Protein AF-A0A3D8IAI6-F1 (afdb_monomer)

pLDDT: mean 82.38, std 16.55, range [26.88, 98.69]

Radius of gyration: 32.87 Å; Cα contacts (8 Å, |Δi|>4): 1428; chains: 1; bounding box: 82×79×98 Å

Structure (mmCIF, N/CA/C/O backbone):
data_AF-A0A3D8IAI6-F1
#
_entry.id   AF-A0A3D8IAI6-F1
#
loop_
_atom_site.group_PDB
_atom_site.id
_atom_site.type_symbol
_atom_site.label_atom_id
_atom_site.label_alt_id
_atom_site.label_comp_id
_atom_site.label_asym_id
_atom_site.label_entity_id
_atom_site.label_seq_id
_atom_site.pdbx_PDB_ins_code
_atom_site.Cartn_x
_atom_site.Cartn_y
_atom_site.Cartn_z
_atom_site.occupancy
_atom_site.B_iso_or_equiv
_atom_site.auth_seq_id
_atom_site.auth_comp_id
_atom_site.auth_asym_id
_atom_site.auth_atom_id
_atom_site.pdbx_PDB_model_num
ATOM 1 N N . MET A 1 1 ? 2.760 0.796 38.251 1.00 32.94 1 MET A N 1
ATOM 2 C CA . MET A 1 1 ? 3.052 1.746 39.348 1.00 32.94 1 MET A CA 1
ATOM 3 C C . MET A 1 1 ? 2.809 3.137 38.795 1.00 32.94 1 MET A C 1
ATOM 5 O O . MET A 1 1 ? 3.409 3.457 37.781 1.00 32.94 1 MET A O 1
ATOM 9 N N . ILE A 1 2 ? 1.882 3.905 39.366 1.00 36.97 2 ILE A N 1
ATOM 10 C CA . ILE A 1 2 ? 1.570 5.264 38.897 1.00 36.97 2 ILE A CA 1
ATOM 11 C C . ILE A 1 2 ? 2.600 6.209 39.531 1.00 36.97 2 ILE A C 1
ATOM 13 O O . ILE A 1 2 ? 2.703 6.206 40.761 1.00 36.97 2 ILE A O 1
ATOM 17 N N . PRO A 1 3 ? 3.360 7.011 38.763 1.00 37.50 3 PRO A N 1
ATOM 18 C CA . PRO A 1 3 ? 4.128 8.101 39.337 1.00 37.50 3 PRO A CA 1
ATOM 19 C C . PRO A 1 3 ? 3.134 9.146 39.857 1.00 37.50 3 PRO A C 1
ATOM 21 O O . PRO A 1 3 ? 2.552 9.923 39.100 1.00 37.50 3 PRO A O 1
ATOM 24 N N . ASN A 1 4 ? 2.894 9.128 41.167 1.00 42.72 4 ASN A N 1
ATOM 25 C CA . ASN A 1 4 ? 2.306 10.254 41.880 1.00 42.72 4 ASN A CA 1
ATOM 26 C C . ASN A 1 4 ? 3.195 11.470 41.618 1.00 42.72 4 ASN A C 1
ATOM 28 O O . ASN A 1 4 ? 4.350 11.440 42.037 1.00 42.72 4 ASN A O 1
ATOM 32 N N . ASN A 1 5 ? 2.680 12.499 40.932 1.00 46.56 5 ASN A N 1
ATOM 33 C CA . ASN A 1 5 ? 2.764 13.872 41.457 1.00 46.56 5 ASN A CA 1
ATOM 34 C C . ASN A 1 5 ? 2.155 15.000 40.615 1.00 46.56 5 ASN A C 1
ATOM 36 O O . ASN A 1 5 ? 2.269 16.136 41.061 1.00 46.56 5 ASN A O 1
ATOM 40 N N . HIS A 1 6 ? 1.470 14.779 39.481 1.00 55.22 6 HIS A N 1
ATOM 41 C CA . HIS A 1 6 ? 0.967 15.951 38.736 1.00 55.22 6 HIS A CA 1
ATOM 42 C C . HIS A 1 6 ? -0.452 15.904 38.143 1.00 55.22 6 HIS A C 1
ATOM 44 O O . HIS A 1 6 ? -0.936 16.969 37.794 1.00 55.22 6 HIS A O 1
ATOM 50 N N . ALA A 1 7 ? -1.166 14.773 38.076 1.00 61.16 7 ALA A N 1
ATOM 51 C CA . ALA A 1 7 ? -2.558 14.741 37.590 1.00 61.16 7 ALA A CA 1
ATOM 52 C C . ALA A 1 7 ? -3.570 14.537 38.735 1.00 61.16 7 ALA A C 1
ATOM 54 O O . ALA A 1 7 ? -3.356 13.701 39.616 1.00 61.16 7 ALA A O 1
ATOM 55 N N . ASN A 1 8 ? -4.701 15.254 38.701 1.00 79.75 8 ASN A N 1
ATOM 56 C CA . ASN A 1 8 ? -5.791 15.100 39.673 1.00 79.75 8 ASN A CA 1
ATOM 57 C C . ASN A 1 8 ? -6.627 13.863 39.324 1.00 79.75 8 ASN A C 1
ATOM 59 O O . ASN A 1 8 ? -7.687 13.966 38.700 1.00 79.75 8 ASN A O 1
ATOM 63 N N . ILE A 1 9 ? -6.129 12.686 39.696 1.00 86.00 9 ILE A N 1
ATOM 64 C CA . ILE A 1 9 ? -6.758 11.399 39.396 1.00 86.00 9 ILE A CA 1
ATOM 65 C C . ILE A 1 9 ? -7.456 10.864 40.650 1.00 86.00 9 ILE A C 1
ATOM 67 O O . ILE A 1 9 ? -6.820 10.592 41.665 1.00 86.00 9 ILE A O 1
ATOM 71 N N . LYS A 1 10 ? -8.773 10.665 40.568 1.00 89.69 10 LYS A N 1
ATOM 72 C CA . LYS A 1 10 ? -9.588 9.976 41.576 1.00 89.69 10 LYS A CA 1
ATOM 73 C C . LYS A 1 10 ? -10.154 8.706 40.956 1.00 89.69 10 LYS A C 1
ATOM 75 O O . LYS A 1 10 ? -10.870 8.789 39.964 1.00 89.69 10 LYS A O 1
ATOM 80 N N . THR A 1 11 ? -9.866 7.542 41.529 1.00 89.00 11 THR A N 1
ATOM 81 C CA . THR A 1 11 ? -10.403 6.264 41.036 1.00 89.00 11 THR A CA 1
ATOM 82 C C . THR A 1 11 ? -11.085 5.487 42.157 1.00 89.00 11 THR A C 1
ATOM 84 O O . THR A 1 11 ? -10.647 5.518 43.304 1.00 89.00 11 THR A O 1
ATOM 87 N N . SER A 1 12 ? -12.177 4.807 41.818 1.00 89.31 12 SER A N 1
ATOM 88 C CA . SER A 1 12 ? -12.882 3.840 42.660 1.00 89.31 12 SER A CA 1
ATOM 89 C C . SER A 1 12 ? -13.303 2.654 41.789 1.00 89.31 12 SER A C 1
ATOM 91 O O . SER A 1 12 ? -13.721 2.865 40.653 1.00 89.31 12 SER A O 1
ATOM 93 N N . GLY A 1 13 ? -13.165 1.429 42.305 1.00 83.25 13 GLY A N 1
ATOM 94 C CA . GLY A 1 13 ? -13.335 0.180 41.543 1.00 83.25 13 GLY A CA 1
ATOM 95 C C . GLY A 1 13 ? -12.008 -0.443 41.080 1.00 83.25 13 GLY A C 1
ATOM 96 O O . GLY A 1 13 ? -10.953 0.197 41.125 1.00 83.25 13 GLY A O 1
ATOM 97 N N . LYS A 1 14 ? -12.038 -1.728 40.705 1.00 86.75 14 LYS A N 1
ATOM 98 C CA . LYS A 1 14 ? -10.846 -2.540 40.396 1.00 86.75 14 LYS A CA 1
ATOM 99 C C . LYS A 1 14 ? -10.435 -2.469 38.918 1.00 86.75 14 LYS A C 1
ATOM 101 O O . LYS A 1 14 ? -11.247 -2.169 38.049 1.00 86.75 14 LYS A O 1
ATOM 106 N N . ASN A 1 15 ? -9.168 -2.798 38.641 1.00 89.62 15 ASN A N 1
ATOM 107 C CA . ASN A 1 15 ? -8.612 -3.009 37.292 1.00 89.62 15 ASN A CA 1
ATOM 108 C C . ASN A 1 15 ? -8.749 -1.827 36.316 1.00 89.62 15 ASN A C 1
ATOM 110 O O . ASN A 1 15 ? -8.772 -2.021 35.103 1.00 89.62 15 ASN A O 1
ATOM 114 N N . ASN A 1 16 ? -8.839 -0.598 36.821 1.00 88.75 16 ASN A N 1
ATOM 115 C CA . ASN A 1 16 ? -8.789 0.579 35.964 1.00 88.75 16 ASN A CA 1
ATOM 116 C C . ASN A 1 16 ? -7.344 0.821 35.499 1.00 88.75 16 ASN A C 1
ATOM 118 O O . ASN A 1 16 ? -6.429 0.885 36.323 1.00 88.75 16 ASN A O 1
ATOM 122 N N . VAL A 1 17 ? -7.147 0.968 34.191 1.00 87.88 17 VAL A N 1
ATOM 123 C CA . VAL A 1 17 ? -5.852 1.223 33.550 1.00 87.88 17 VAL A CA 1
ATOM 124 C C . VAL A 1 17 ? -5.813 2.670 33.080 1.00 87.88 17 VAL A C 1
ATOM 126 O O . VAL A 1 17 ? -6.714 3.127 32.378 1.00 87.88 17 VAL A O 1
ATOM 129 N N . ILE A 1 18 ? -4.772 3.400 33.474 1.00 88.38 18 ILE A N 1
ATOM 130 C CA . ILE A 1 18 ? -4.558 4.789 33.070 1.00 88.38 18 ILE A CA 1
ATOM 131 C C . ILE A 1 18 ? -3.118 4.926 32.585 1.00 88.38 18 ILE A C 1
ATOM 133 O O . ILE A 1 18 ? -2.180 4.755 33.363 1.00 88.38 18 ILE A O 1
ATOM 137 N N . GLU A 1 19 ? -2.964 5.248 31.307 1.00 85.00 19 GLU A N 1
ATOM 138 C CA . GLU A 1 19 ? -1.687 5.394 30.618 1.00 85.00 19 GLU A CA 1
ATOM 139 C C . GLU A 1 19 ? -1.613 6.783 29.974 1.00 85.00 19 GLU A C 1
ATOM 141 O O . GLU A 1 19 ? -2.428 7.147 29.121 1.00 85.00 19 GLU A O 1
ATOM 146 N N . PHE A 1 20 ? -0.619 7.561 30.397 1.00 81.88 20 PHE A N 1
ATOM 147 C CA . PHE A 1 20 ? -0.264 8.854 29.817 1.00 81.88 20 PHE A CA 1
ATOM 148 C C . PHE A 1 20 ? 1.135 8.744 29.204 1.00 81.88 20 PHE A C 1
ATOM 150 O O . PHE A 1 20 ? 2.005 8.108 29.791 1.00 81.88 20 PHE A O 1
ATOM 157 N N . CYS A 1 21 ? 1.369 9.373 28.051 1.00 74.62 21 CYS A N 1
ATOM 158 C CA . CYS A 1 21 ? 2.712 9.492 27.472 1.00 74.62 21 CYS A CA 1
ATOM 159 C C . CYS A 1 21 ? 3.685 10.225 28.426 1.00 74.62 21 CYS A C 1
ATOM 161 O O . CYS A 1 21 ? 3.323 11.237 29.015 1.00 74.62 21 CYS A O 1
ATOM 163 N N . ASP A 1 22 ? 4.942 9.789 28.537 1.00 56.88 22 ASP A N 1
ATOM 164 C CA . ASP A 1 22 ? 5.906 10.312 29.530 1.00 56.88 22 ASP A CA 1
ATOM 165 C C . ASP A 1 22 ? 6.282 11.808 29.368 1.00 56.88 22 ASP A C 1
ATOM 167 O O . ASP A 1 22 ? 6.876 12.405 30.263 1.00 56.88 22 ASP A O 1
ATOM 171 N N . ASN A 1 23 ? 5.924 12.448 28.247 1.00 58.88 23 ASN A N 1
ATOM 172 C CA . ASN A 1 23 ? 6.381 13.794 27.865 1.00 58.88 23 ASN A CA 1
ATOM 173 C C . ASN A 1 23 ? 5.387 14.948 28.138 1.00 58.88 23 ASN A C 1
ATOM 175 O O . ASN A 1 23 ? 5.534 16.038 27.574 1.00 58.88 23 ASN A O 1
ATOM 179 N N . PHE A 1 24 ? 4.380 14.767 28.996 1.00 62.69 24 PHE A N 1
ATOM 180 C CA . PHE A 1 24 ? 3.430 15.842 29.315 1.00 62.69 24 PHE A CA 1
ATOM 181 C C . PHE A 1 24 ? 4.082 17.011 30.062 1.00 62.69 24 PHE A C 1
ATOM 183 O O . PHE A 1 24 ? 4.615 16.864 31.159 1.00 62.69 24 PHE A O 1
ATOM 190 N N . ARG A 1 25 ? 3.940 18.223 29.512 1.00 59.09 25 ARG A N 1
ATOM 191 C CA . ARG A 1 25 ? 4.407 19.466 30.155 1.00 59.09 25 ARG A CA 1
ATOM 192 C C . ARG A 1 25 ? 3.374 20.154 31.065 1.00 59.09 25 ARG A C 1
ATOM 194 O O . ARG A 1 25 ? 3.701 21.191 31.626 1.00 59.09 25 ARG A O 1
ATOM 201 N N . PHE A 1 26 ? 2.163 19.606 31.231 1.00 65.56 26 PHE A N 1
ATOM 202 C CA . PHE A 1 26 ? 1.058 20.240 31.984 1.00 65.56 26 PHE A CA 1
ATOM 203 C C . PHE A 1 26 ? 0.072 19.220 32.587 1.00 65.56 26 PHE A C 1
ATOM 205 O O . PHE A 1 26 ? -1.130 19.250 32.316 1.00 65.56 26 PHE A O 1
ATOM 212 N N . PHE A 1 27 ? 0.584 18.256 33.350 1.00 68.62 27 PHE A N 1
ATOM 213 C CA . PHE A 1 27 ? -0.233 17.202 33.967 1.00 68.62 27 PHE A CA 1
ATOM 214 C C . PHE A 1 27 ? -1.317 17.736 34.929 1.00 68.62 27 PHE A C 1
ATOM 216 O O . PHE A 1 27 ? -2.372 17.118 35.057 1.00 68.62 27 PHE A O 1
ATOM 223 N N . ASP A 1 28 ? -1.102 18.904 35.536 1.00 76.06 28 ASP A N 1
ATOM 224 C CA . ASP A 1 28 ? -2.021 19.601 36.451 1.00 76.06 28 ASP A CA 1
ATOM 225 C C . ASP A 1 28 ? -3.360 19.981 35.799 1.00 76.06 28 ASP A C 1
ATOM 227 O O . ASP A 1 28 ? -4.371 20.180 36.475 1.00 76.06 28 ASP A O 1
ATOM 231 N N . LYS A 1 29 ? -3.393 20.021 34.465 1.00 84.75 29 LYS A N 1
ATOM 232 C CA . LYS A 1 29 ? -4.581 20.343 33.665 1.00 84.75 29 LYS A CA 1
ATOM 233 C C . LYS A 1 29 ? -5.430 19.127 33.310 1.00 84.75 29 LYS A C 1
ATOM 235 O O . LYS A 1 29 ? -6.466 19.274 32.653 1.00 84.75 29 LYS A O 1
ATOM 240 N N . ILE A 1 30 ? -5.006 17.933 33.721 1.00 89.56 30 ILE A N 1
ATOM 241 C CA . ILE A 1 30 ? -5.742 16.688 33.520 1.00 89.56 30 ILE A CA 1
ATOM 242 C C . ILE A 1 30 ? -6.460 16.338 34.824 1.00 89.56 30 ILE A C 1
ATOM 244 O O . ILE A 1 30 ? -5.842 16.031 35.843 1.00 89.56 30 ILE A O 1
ATOM 248 N N . ASN A 1 31 ? -7.790 16.367 34.778 1.00 91.94 31 ASN A N 1
ATOM 249 C CA . ASN A 1 31 ? -8.651 15.974 35.888 1.00 91.94 31 ASN A CA 1
ATOM 250 C C . ASN A 1 31 ? -9.389 14.698 35.502 1.00 91.94 31 ASN A C 1
ATOM 252 O O . ASN A 1 31 ? -10.199 14.708 34.576 1.00 91.94 31 ASN A O 1
ATOM 256 N N . CYS A 1 32 ? -9.117 13.607 36.209 1.00 93.06 32 CYS A N 1
ATOM 257 C CA . CYS A 1 32 ? -9.700 12.304 35.932 1.00 93.06 32 CYS A CA 1
ATOM 258 C C . CYS A 1 32 ? -10.467 11.801 37.157 1.00 93.06 32 CYS A C 1
ATOM 260 O O . CYS A 1 32 ? -9.931 11.763 38.262 1.00 93.06 32 CYS A O 1
ATOM 262 N N . SER A 1 33 ? -11.722 11.408 36.971 1.00 93.88 33 SER A N 1
ATOM 263 C CA . SER A 1 33 ? -12.554 10.793 37.999 1.00 93.88 33 SER A CA 1
ATOM 264 C C . SER A 1 33 ? -13.192 9.530 37.438 1.00 93.88 33 SER A C 1
ATOM 266 O O . SER A 1 33 ? -13.943 9.606 36.473 1.00 93.88 33 SER A O 1
ATOM 268 N N . ILE A 1 34 ? -12.897 8.383 38.046 1.00 93.88 34 ILE A N 1
ATOM 269 C CA . ILE A 1 34 ? -13.413 7.072 37.644 1.00 93.88 34 ILE A CA 1
ATOM 270 C C . ILE A 1 34 ? -14.182 6.452 38.810 1.00 93.88 34 ILE A C 1
ATOM 272 O O . ILE A 1 34 ? -13.659 6.332 39.922 1.00 93.88 34 ILE A O 1
ATOM 276 N N . SER A 1 35 ? -15.409 6.026 38.537 1.00 93.56 35 SER A N 1
ATOM 277 C CA . SER A 1 35 ? -16.217 5.171 39.395 1.00 93.56 35 SER A CA 1
ATOM 2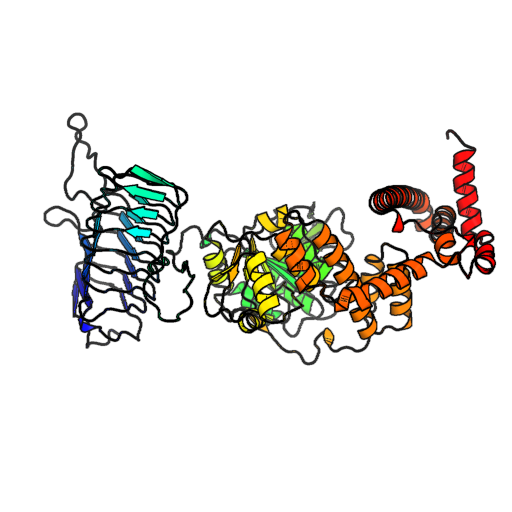78 C C . SER A 1 35 ? -16.697 3.965 38.598 1.00 93.56 35 SER A C 1
ATOM 280 O O . SER A 1 35 ? -17.497 4.113 37.680 1.00 93.56 35 SER A O 1
ATOM 282 N N . GLY A 1 36 ? -16.151 2.789 38.908 1.00 91.00 36 GLY A N 1
ATOM 283 C CA . GLY A 1 36 ? -16.430 1.531 38.212 1.00 91.00 36 GLY A CA 1
ATOM 284 C C . GLY A 1 36 ? -15.160 0.734 37.915 1.00 91.00 36 GLY A C 1
ATOM 285 O O . GLY A 1 36 ? -14.065 1.099 38.345 1.00 91.00 36 GLY A O 1
ATOM 286 N N . GLU A 1 37 ? -15.298 -0.379 37.206 1.00 93.12 37 GLU A N 1
ATOM 287 C CA . GLU A 1 37 ? -14.240 -1.380 37.036 1.00 93.12 37 GLU A CA 1
ATOM 288 C C . GLU A 1 37 ? -13.827 -1.583 35.573 1.00 93.12 37 GLU A C 1
ATOM 290 O O . GLU A 1 37 ? -14.614 -1.378 34.648 1.00 93.12 37 GLU A O 1
ATOM 295 N N . ASN A 1 38 ? -12.587 -2.041 35.372 1.00 91.62 38 ASN A N 1
ATOM 296 C CA . ASN A 1 38 ? -12.013 -2.399 34.066 1.00 91.62 38 ASN A CA 1
ATOM 297 C C . ASN A 1 38 ? -12.042 -1.265 33.020 1.00 91.62 38 ASN A C 1
ATOM 299 O O . ASN A 1 38 ? -12.107 -1.521 31.816 1.00 91.62 38 ASN A O 1
ATOM 303 N N . ASN A 1 39 ? -12.018 -0.002 33.447 1.00 93.88 39 ASN A N 1
ATOM 304 C CA . ASN A 1 39 ? -11.962 1.123 32.519 1.00 93.88 39 ASN A CA 1
ATOM 305 C C . ASN A 1 39 ? -10.527 1.348 32.037 1.00 93.88 39 ASN A C 1
ATOM 307 O O . ASN A 1 39 ? -9.580 1.214 32.807 1.00 93.88 39 ASN A O 1
ATOM 311 N N . THR A 1 40 ? -10.367 1.731 30.774 1.00 93.00 40 THR A N 1
ATOM 312 C CA . THR A 1 40 ? -9.062 2.006 30.163 1.00 93.00 40 THR A CA 1
ATOM 313 C C . THR A 1 40 ? -9.007 3.443 29.670 1.00 93.00 40 THR A C 1
ATOM 315 O O . THR A 1 40 ? -9.845 3.868 28.876 1.00 93.00 40 THR A O 1
ATOM 318 N N . ILE A 1 41 ? -8.001 4.191 30.113 1.00 94.56 41 ILE A N 1
ATOM 319 C CA . ILE A 1 41 ? -7.696 5.539 29.641 1.00 94.56 41 ILE A CA 1
ATOM 320 C C . ILE A 1 41 ? -6.295 5.524 29.044 1.00 94.56 41 ILE A C 1
ATOM 322 O O . ILE A 1 41 ? -5.326 5.270 29.752 1.00 94.56 41 ILE A O 1
ATOM 326 N N . GLN A 1 42 ? -6.201 5.838 27.757 1.00 89.69 42 GLN A N 1
ATOM 327 C CA . GLN A 1 42 ? -4.944 6.007 27.038 1.00 89.69 42 GLN A CA 1
ATOM 328 C C . GLN A 1 42 ? -4.900 7.399 26.421 1.00 89.69 42 GLN A C 1
ATOM 330 O O . GLN A 1 42 ? -5.760 7.756 25.612 1.00 89.69 42 GLN A O 1
ATOM 335 N N . VAL A 1 43 ? -3.899 8.189 26.797 1.00 88.88 43 VAL A N 1
ATOM 336 C CA . VAL A 1 43 ? -3.690 9.531 26.251 1.00 88.88 43 VAL A CA 1
ATOM 337 C C . VAL A 1 43 ? -2.252 9.646 25.751 1.00 88.88 43 VAL A C 1
ATOM 339 O O . VAL A 1 43 ? -1.297 9.555 26.527 1.00 88.88 43 VAL A O 1
ATOM 342 N N . GLY A 1 44 ? -2.119 9.848 24.442 1.00 83.31 44 GLY A N 1
ATOM 343 C CA . GLY A 1 44 ? -0.857 10.100 23.759 1.00 83.31 44 GLY A CA 1
ATOM 344 C C . GLY A 1 44 ? -0.250 11.462 24.104 1.00 83.31 44 GLY A C 1
ATOM 345 O O . GLY A 1 44 ? -0.626 12.125 25.072 1.00 83.31 44 GLY A O 1
ATOM 346 N N . ASN A 1 45 ? 0.708 11.905 23.299 1.00 83.81 45 ASN A N 1
ATOM 347 C CA . ASN A 1 45 ? 1.367 13.196 23.444 1.00 83.81 45 ASN A CA 1
ATOM 348 C C . ASN A 1 45 ? 0.440 14.345 23.011 1.00 83.81 45 ASN A C 1
ATOM 350 O O . ASN A 1 45 ? 0.463 14.762 21.850 1.00 83.81 45 ASN A O 1
ATOM 354 N N . VAL A 1 46 ? -0.384 14.850 23.933 1.00 85.19 46 VAL A N 1
ATOM 355 C CA . VAL A 1 46 ? -1.311 15.964 23.671 1.00 85.19 46 VAL A CA 1
ATOM 356 C C . VAL A 1 46 ? -0.777 17.292 24.204 1.00 85.19 46 VAL A C 1
ATOM 358 O O . VAL A 1 46 ? -0.140 17.362 25.257 1.00 85.19 46 VAL A O 1
ATOM 361 N N . ASN A 1 47 ? -1.066 18.377 23.489 1.00 86.25 47 ASN A N 1
ATOM 362 C CA . ASN A 1 47 ? -0.659 19.724 23.871 1.00 86.25 47 ASN A CA 1
ATOM 363 C C . ASN A 1 47 ? -1.830 20.478 24.517 1.00 86.25 47 ASN A C 1
ATOM 365 O O . ASN A 1 47 ? -2.814 20.794 23.849 1.00 86.25 47 ASN A O 1
ATOM 369 N N . ILE A 1 48 ? -1.717 20.785 25.812 1.00 88.06 48 ILE A N 1
ATOM 370 C CA . ILE A 1 48 ? -2.728 21.542 26.562 1.00 88.06 48 ILE A CA 1
ATOM 371 C C . ILE A 1 48 ? -2.201 22.951 26.850 1.00 88.06 48 ILE A C 1
ATOM 373 O O . ILE A 1 48 ? -1.322 23.154 27.694 1.00 88.06 48 ILE A O 1
ATOM 377 N N . ASN A 1 49 ? -2.780 23.946 26.178 1.00 83.06 49 ASN A N 1
ATOM 378 C CA . ASN A 1 49 ? -2.388 25.348 26.332 1.00 83.06 49 ASN A CA 1
ATOM 379 C C . ASN A 1 49 ? -2.748 25.908 27.721 1.00 83.06 49 ASN A C 1
ATOM 381 O O . ASN A 1 49 ? -3.412 25.264 28.530 1.00 83.06 49 ASN A O 1
ATOM 385 N N . GLN A 1 50 ? -2.295 27.125 28.047 1.00 80.19 50 GLN A N 1
ATOM 386 C CA . GLN A 1 50 ? -2.478 27.740 29.378 1.00 80.19 50 GLN A CA 1
ATOM 387 C C . GLN A 1 50 ? -3.939 27.815 29.853 1.00 80.19 50 GLN A C 1
ATOM 389 O O . GLN A 1 50 ? -4.192 27.672 31.042 1.00 80.19 50 GLN A O 1
ATOM 394 N N . ARG A 1 51 ? -4.890 28.004 28.932 1.00 83.88 51 ARG A N 1
ATOM 395 C CA . ARG A 1 51 ? -6.334 28.071 29.223 1.00 83.88 51 ARG A CA 1
ATOM 396 C C . ARG A 1 51 ? -7.050 26.720 29.074 1.00 83.88 51 ARG A C 1
ATOM 398 O O . ARG A 1 51 ? -8.260 26.650 29.280 1.00 83.88 51 ARG A O 1
ATOM 405 N N . GLY A 1 52 ? -6.328 25.683 28.655 1.00 86.94 52 GLY A N 1
ATOM 406 C CA . GLY A 1 52 ? -6.885 24.376 28.336 1.00 86.94 52 GLY A CA 1
ATOM 407 C C . GLY A 1 52 ? -7.017 23.493 29.567 1.00 86.94 52 GLY A C 1
ATOM 408 O O . GLY A 1 52 ? -6.203 23.588 30.477 1.00 86.94 52 GLY A O 1
ATOM 409 N N . ASN A 1 53 ? -8.016 22.615 29.583 1.00 92.69 53 ASN A N 1
ATOM 410 C CA . ASN A 1 53 ? -8.139 21.558 30.587 1.00 92.69 53 ASN A CA 1
ATOM 411 C C . ASN A 1 53 ? -8.742 20.310 29.948 1.00 92.69 53 ASN A C 1
ATOM 413 O O . ASN A 1 53 ? -9.706 20.410 29.186 1.00 92.69 53 ASN A O 1
ATOM 417 N N . LEU A 1 54 ? -8.224 19.141 30.317 1.00 95.00 54 LEU A N 1
ATOM 418 C CA . LEU A 1 54 ? -8.812 17.852 29.973 1.00 95.00 54 LEU A CA 1
ATOM 419 C C . LEU A 1 54 ? -9.537 17.303 31.202 1.00 95.00 54 LEU A C 1
ATOM 421 O O . LEU A 1 54 ? -8.923 17.068 32.242 1.00 95.00 54 LEU A O 1
ATOM 425 N N . LYS A 1 55 ? -10.851 17.110 31.092 1.00 96.44 55 LYS A N 1
ATOM 426 C CA . LYS A 1 55 ? -11.683 16.528 32.149 1.00 96.44 55 LYS A CA 1
ATOM 427 C C . LYS A 1 55 ? -12.211 15.185 31.679 1.00 96.44 55 LYS A C 1
ATOM 429 O O . LYS A 1 55 ? -12.890 15.123 30.662 1.00 96.44 55 LYS A O 1
ATOM 434 N N . ILE A 1 56 ? -11.914 14.128 32.419 1.00 96.81 56 ILE A N 1
ATOM 435 C CA . ILE A 1 56 ? -12.395 12.777 32.148 1.00 96.81 56 ILE A CA 1
ATOM 436 C C . ILE A 1 56 ? -13.211 12.331 33.353 1.00 96.81 56 ILE A C 1
ATOM 438 O O . ILE A 1 56 ? -12.688 12.245 34.462 1.00 96.81 56 ILE A O 1
ATOM 442 N N . HIS A 1 57 ? -14.493 12.065 33.144 1.00 95.94 57 HIS A N 1
ATOM 443 C CA . HIS A 1 57 ? -15.381 11.532 34.164 1.00 95.94 57 HIS A CA 1
ATOM 444 C C . HIS A 1 57 ? -16.000 10.231 33.670 1.00 95.94 57 HIS A C 1
ATOM 446 O O . HIS A 1 57 ? -16.690 10.224 32.653 1.00 95.94 57 HIS A O 1
ATOM 452 N N . ILE A 1 58 ? -15.744 9.137 34.379 1.00 95.19 58 ILE A N 1
ATOM 453 C CA . ILE A 1 58 ? -16.267 7.815 34.061 1.00 95.19 58 ILE A CA 1
ATOM 454 C C . ILE A 1 58 ? -17.125 7.330 35.224 1.00 95.19 58 ILE A C 1
ATOM 456 O O . ILE A 1 58 ? -16.621 7.209 36.338 1.00 95.19 58 ILE A O 1
ATOM 460 N N . ASN A 1 59 ? -18.396 7.033 34.954 1.00 93.88 59 ASN A N 1
ATOM 461 C CA . ASN A 1 59 ? -19.298 6.329 35.859 1.00 93.88 59 ASN A CA 1
ATOM 462 C C . ASN A 1 59 ? -19.839 5.062 35.172 1.00 93.88 59 ASN A C 1
ATOM 464 O O . ASN A 1 59 ? -20.799 5.122 34.400 1.00 93.88 59 ASN A O 1
ATOM 468 N N . GLY A 1 60 ? -19.197 3.927 35.443 1.00 92.94 60 GLY A N 1
ATOM 469 C CA . GLY A 1 60 ? -19.529 2.604 34.922 1.00 92.94 60 GLY A CA 1
ATOM 470 C C . GLY A 1 60 ? -18.300 1.772 34.555 1.00 92.94 60 GLY A C 1
ATOM 471 O O . GLY A 1 60 ? -17.172 2.104 34.926 1.00 92.94 60 GLY A O 1
ATOM 472 N N . ASN A 1 61 ? -18.524 0.661 33.857 1.00 93.25 61 ASN A N 1
ATOM 473 C CA . ASN A 1 61 ? -17.547 -0.415 33.692 1.00 93.25 61 ASN A CA 1
ATOM 474 C C . ASN A 1 61 ? -17.133 -0.630 32.233 1.00 93.25 61 ASN A C 1
ATOM 476 O O . ASN A 1 61 ? -17.911 -0.389 31.310 1.00 93.25 61 ASN A O 1
ATOM 480 N N . ASN A 1 62 ? -15.932 -1.176 32.032 1.00 93.62 62 ASN A N 1
ATOM 481 C CA . ASN A 1 62 ? -15.396 -1.564 30.720 1.00 93.62 62 ASN A CA 1
ATOM 482 C C . ASN A 1 62 ? -15.354 -0.412 29.694 1.00 93.62 62 ASN A C 1
ATOM 484 O O . ASN A 1 62 ? -15.437 -0.647 28.487 1.00 93.62 62 ASN A O 1
ATOM 488 N N . ASN A 1 63 ? -15.264 0.841 30.149 1.00 96.38 63 ASN A N 1
ATOM 489 C CA . ASN A 1 63 ? -15.243 1.988 29.249 1.00 96.38 63 ASN A CA 1
ATOM 490 C C . ASN A 1 63 ? -13.836 2.280 28.738 1.00 96.38 63 ASN A C 1
ATOM 492 O O . ASN A 1 63 ? -12.843 2.062 29.434 1.00 96.38 63 ASN A O 1
ATOM 496 N N . ILE A 1 64 ? -13.757 2.836 27.530 1.00 95.56 64 ILE A N 1
ATOM 497 C CA . ILE A 1 64 ? -12.490 3.153 26.872 1.00 95.56 64 ILE A CA 1
ATOM 498 C C . ILE A 1 64 ? -12.430 4.637 26.514 1.00 95.56 64 ILE A C 1
ATOM 500 O O . ILE A 1 64 ? -13.225 5.132 25.714 1.00 95.56 64 ILE A O 1
ATOM 504 N N . VAL A 1 65 ? -11.421 5.329 27.037 1.00 97.81 65 VAL A N 1
ATOM 505 C CA . VAL A 1 65 ? -10.975 6.633 26.543 1.00 97.81 65 VAL A CA 1
ATOM 506 C C . VAL A 1 65 ? -9.674 6.443 25.786 1.00 97.81 65 VAL A C 1
ATOM 508 O O . VAL A 1 65 ? -8.703 5.940 26.347 1.00 97.81 65 VAL A O 1
ATOM 511 N N . LYS A 1 66 ? -9.640 6.883 24.527 1.00 95.75 66 LYS A N 1
ATOM 512 C CA . LYS A 1 66 ? -8.405 6.922 23.741 1.00 95.75 66 LYS A CA 1
ATOM 513 C C . LYS A 1 66 ? -8.228 8.279 23.071 1.00 95.75 66 LYS A C 1
ATOM 515 O O . LYS A 1 66 ? -9.080 8.686 22.287 1.00 95.75 66 LYS A O 1
ATOM 520 N N . ILE A 1 67 ? -7.124 8.956 23.357 1.00 95.19 67 ILE A N 1
ATOM 521 C CA . ILE A 1 67 ? -6.735 10.209 22.706 1.00 95.19 67 ILE A CA 1
ATOM 522 C C . ILE A 1 67 ? -5.359 9.986 22.083 1.00 95.19 67 ILE A C 1
ATOM 524 O O . ILE A 1 67 ? -4.400 9.726 22.805 1.00 95.19 67 ILE A O 1
ATOM 528 N N . ASP A 1 68 ? -5.273 10.041 20.758 1.00 86.62 68 ASP A N 1
ATOM 529 C CA . ASP A 1 68 ? -4.016 9.828 20.033 1.00 86.62 68 ASP A CA 1
ATOM 530 C C . ASP A 1 68 ? -3.081 11.061 20.129 1.00 86.62 68 ASP A C 1
ATOM 532 O O . ASP A 1 68 ? -3.454 12.124 20.634 1.00 86.62 68 ASP A O 1
ATOM 536 N N . ASP A 1 69 ? -1.845 10.918 19.643 1.00 83.31 69 ASP A N 1
ATOM 537 C CA . ASP A 1 69 ? -0.805 11.957 19.690 1.00 83.31 69 ASP A CA 1
ATOM 538 C C . ASP A 1 69 ? -1.199 13.255 18.958 1.00 83.31 69 ASP A C 1
ATOM 540 O O . ASP A 1 69 ? -2.072 13.282 18.103 1.00 83.31 69 ASP A O 1
ATOM 544 N N . GLY A 1 70 ? -0.558 14.382 19.255 1.00 78.88 70 GLY A N 1
ATOM 545 C CA . GLY A 1 70 ? -0.725 15.618 18.478 1.00 78.88 70 GLY A CA 1
ATOM 546 C C . GLY A 1 70 ? -2.090 16.307 18.611 1.00 78.88 70 GLY A C 1
ATOM 547 O O . GLY A 1 70 ? -2.319 17.315 17.947 1.00 78.88 70 GLY A O 1
ATOM 548 N N . VAL A 1 71 ? -2.996 15.815 19.463 1.00 88.75 71 VAL A N 1
ATOM 549 C CA . VAL A 1 71 ? -4.230 16.535 19.816 1.00 88.75 71 VAL A CA 1
ATOM 550 C C . VAL A 1 71 ? -3.878 17.815 20.576 1.00 88.75 71 VAL A C 1
ATOM 552 O O . VAL A 1 71 ? -3.050 17.803 21.490 1.00 88.75 71 VAL A O 1
ATOM 555 N N . ILE A 1 72 ? -4.517 18.927 20.209 1.00 87.94 72 ILE A N 1
ATOM 556 C CA . ILE A 1 72 ? -4.305 20.237 20.836 1.00 87.94 72 ILE A CA 1
ATOM 557 C C . ILE A 1 72 ? -5.579 20.685 21.545 1.00 87.94 72 ILE A C 1
ATOM 559 O O . ILE A 1 72 ? -6.651 20.742 20.945 1.00 87.94 72 ILE A O 1
ATOM 563 N N . ILE A 1 73 ? -5.453 21.038 22.823 1.00 93.62 73 ILE A N 1
ATOM 564 C CA . ILE A 1 73 ? -6.554 21.459 23.689 1.00 93.62 73 ILE A CA 1
ATOM 565 C C . ILE A 1 73 ? -6.289 22.895 24.150 1.00 93.62 73 ILE A C 1
ATOM 567 O O . ILE A 1 73 ? -5.447 23.148 25.017 1.00 93.62 73 ILE A O 1
ATOM 571 N N . ASN A 1 74 ? -7.024 23.850 23.577 1.00 89.12 74 ASN A N 1
ATOM 572 C CA . ASN A 1 74 ? -6.892 25.264 23.931 1.00 89.12 74 ASN A CA 1
ATOM 573 C C . ASN A 1 74 ? -7.776 25.666 25.111 1.00 89.12 74 ASN A C 1
ATOM 575 O O . ASN A 1 74 ? -7.385 26.554 25.874 1.00 89.12 74 ASN A O 1
ATOM 579 N N . HIS A 1 75 ? -8.945 25.034 25.258 1.00 91.75 75 HIS A N 1
ATOM 580 C CA . HIS A 1 75 ? -9.965 25.309 26.281 1.00 91.75 75 HIS A CA 1
ATOM 581 C C . HIS A 1 75 ? -10.413 24.004 26.968 1.00 91.75 75 HIS A C 1
ATOM 583 O O . HIS A 1 75 ? -9.623 23.074 27.109 1.00 91.75 75 HIS A O 1
ATOM 589 N N . ASN A 1 76 ? -11.647 23.927 27.466 1.00 94.06 76 ASN A N 1
ATOM 590 C CA . ASN A 1 76 ? -12.129 22.754 28.187 1.00 94.06 76 ASN A CA 1
ATOM 591 C C . ASN A 1 76 ? -12.554 21.645 27.217 1.00 94.06 76 ASN A C 1
ATOM 593 O O . ASN A 1 76 ? -13.526 21.810 26.482 1.00 94.06 76 ASN A O 1
ATOM 597 N N . LEU A 1 77 ? -11.881 20.498 27.278 1.00 97.56 77 LEU A N 1
ATOM 598 C CA . LEU A 1 77 ? -12.348 19.252 26.677 1.00 97.56 77 LEU A CA 1
ATOM 599 C C . LEU A 1 77 ? -12.878 18.341 27.788 1.00 97.56 77 LEU A C 1
ATOM 601 O O . LEU A 1 77 ? -12.114 17.892 28.642 1.00 97.56 77 LEU A O 1
ATOM 605 N N . SER A 1 78 ? -14.189 18.095 27.793 1.00 98.06 78 SER A N 1
ATOM 606 C CA . SER A 1 78 ? -14.856 17.235 28.774 1.00 98.06 78 SER A CA 1
ATOM 607 C C . SER A 1 78 ? -15.290 15.925 28.134 1.00 98.06 78 SER A C 1
ATOM 609 O O . SER A 1 78 ? -16.062 15.930 27.179 1.00 98.06 78 SER A O 1
ATOM 611 N N . LEU A 1 79 ? -14.820 14.813 28.686 1.00 98.06 79 LEU A N 1
ATOM 612 C CA . LEU A 1 79 ? -15.185 13.449 28.324 1.00 98.06 79 LEU A CA 1
ATOM 613 C C . LEU A 1 79 ? -15.992 12.871 29.480 1.00 98.06 79 LEU A C 1
ATOM 615 O O . LEU A 1 79 ? -15.489 12.789 30.601 1.00 98.06 79 LEU A O 1
ATOM 619 N N . SER A 1 80 ? -17.249 12.518 29.244 1.00 95.62 80 SER A N 1
ATOM 620 C CA . SER A 1 80 ? -18.152 12.078 30.305 1.00 95.62 80 SER A CA 1
ATOM 621 C C . SER A 1 80 ? -18.854 10.787 29.914 1.00 95.62 80 SER A C 1
ATOM 623 O O . SER A 1 80 ? -19.484 10.727 28.862 1.00 95.62 80 SER A O 1
ATOM 625 N N . PHE A 1 81 ? -18.749 9.781 30.780 1.00 94.38 81 PHE A N 1
ATOM 626 C CA . PHE A 1 81 ? -19.462 8.514 30.680 1.00 94.38 81 PHE A CA 1
ATOM 627 C C . PHE A 1 81 ? -20.486 8.453 31.802 1.00 94.38 81 PHE A C 1
ATOM 629 O O . PHE A 1 81 ? -20.113 8.313 32.967 1.00 94.38 81 PHE A O 1
ATOM 636 N N . PHE A 1 82 ? -21.760 8.607 31.464 1.00 83.50 82 PHE A N 1
ATOM 637 C CA . PHE A 1 82 ? -22.858 8.488 32.418 1.00 83.50 82 PHE A CA 1
ATOM 638 C C . PHE A 1 82 ? -24.143 8.094 31.693 1.00 83.50 82 PHE A C 1
ATOM 640 O O . PHE A 1 82 ? -24.285 8.328 30.499 1.00 83.50 82 PHE A O 1
ATOM 647 N N . ALA A 1 83 ? -25.094 7.517 32.417 1.00 73.81 83 ALA A N 1
ATOM 648 C CA . ALA A 1 83 ? -26.446 7.289 31.926 1.00 73.81 83 ALA A CA 1
ATOM 649 C C . ALA A 1 83 ? -27.434 8.105 32.775 1.00 73.81 83 ALA A C 1
ATOM 651 O O . ALA A 1 83 ? -27.164 8.389 33.943 1.00 73.81 83 ALA A O 1
ATOM 652 N N . GLY A 1 84 ? -28.556 8.529 32.194 1.00 65.25 84 GLY A N 1
ATOM 653 C CA . GLY A 1 84 ? -29.580 9.265 32.935 1.00 65.25 84 GLY A CA 1
ATOM 654 C C . GLY A 1 84 ? -30.380 8.367 33.883 1.00 65.25 84 GLY A C 1
ATOM 655 O O . GLY A 1 84 ? -30.708 7.229 33.552 1.00 65.25 84 GLY A O 1
ATOM 656 N N . GLY A 1 85 ? -30.704 8.896 35.067 1.00 60.03 85 GLY A N 1
ATOM 657 C CA . GLY A 1 85 ? -31.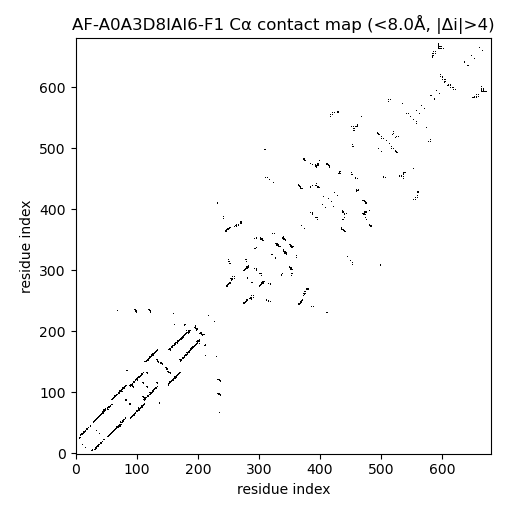427 8.187 36.131 1.00 60.03 85 GLY A CA 1
ATOM 658 C C . GLY A 1 85 ? -30.580 7.948 37.385 1.00 60.03 85 GLY A C 1
ATOM 659 O O . GLY A 1 85 ? -29.351 7.939 37.340 1.00 60.03 85 GLY A O 1
ATOM 660 N N . LEU A 1 86 ? -31.237 7.780 38.537 1.00 56.16 86 LEU A N 1
ATOM 661 C CA . LEU A 1 86 ? -30.554 7.529 39.809 1.00 56.16 86 LEU A CA 1
ATOM 662 C C . LEU A 1 86 ? -29.855 6.156 39.754 1.00 56.16 86 LEU A C 1
ATOM 664 O O . LEU A 1 86 ? -30.521 5.136 39.597 1.00 56.16 86 LEU A O 1
ATOM 668 N N . GLY A 1 87 ? -28.524 6.128 39.861 1.00 62.19 87 GLY A N 1
ATOM 669 C CA . GLY A 1 87 ? -27.732 4.888 39.827 1.00 62.19 87 GLY A CA 1
ATOM 670 C C . GLY A 1 87 ? -27.460 4.313 38.431 1.00 62.19 87 GLY A C 1
ATOM 671 O O . GLY A 1 87 ? -26.924 3.211 38.329 1.00 62.19 87 GLY A O 1
ATOM 672 N N . ALA A 1 88 ? -27.805 5.031 37.359 1.00 72.06 88 ALA A N 1
ATOM 673 C CA . ALA A 1 88 ? -27.523 4.585 36.001 1.00 72.06 88 ALA A CA 1
ATOM 674 C C . ALA A 1 88 ? -26.028 4.757 35.663 1.00 72.06 88 ALA A C 1
ATOM 676 O O . ALA A 1 88 ? -25.426 5.804 35.911 1.00 72.06 88 ALA A O 1
ATOM 677 N N . ILE A 1 89 ? -25.432 3.711 35.089 1.00 83.81 89 ILE A N 1
ATOM 678 C CA . ILE A 1 89 ? -24.011 3.646 34.728 1.00 83.81 89 ILE A CA 1
ATOM 679 C C . ILE A 1 89 ? -23.851 3.425 33.224 1.00 83.81 89 ILE A C 1
ATOM 681 O O . ILE A 1 89 ? -24.689 2.775 32.595 1.00 83.81 89 ILE A O 1
ATOM 685 N N . ALA A 1 90 ? -22.778 3.964 32.648 1.00 90.12 90 ALA A N 1
ATOM 686 C CA . ALA A 1 90 ? -22.413 3.740 31.255 1.00 90.12 90 ALA A CA 1
ATOM 687 C C . ALA A 1 90 ? -21.429 2.568 31.166 1.00 90.12 90 ALA A C 1
ATOM 689 O O . ALA A 1 90 ? -20.355 2.628 31.760 1.00 90.12 90 ALA A O 1
ATOM 690 N N . ASN A 1 91 ? -21.798 1.501 30.457 1.00 92.44 91 ASN A N 1
ATOM 691 C CA . ASN A 1 91 ? -20.983 0.286 30.367 1.00 92.44 91 ASN A CA 1
ATOM 692 C C . ASN A 1 91 ? -20.606 -0.024 28.923 1.00 92.44 91 ASN A C 1
ATOM 694 O O . ASN A 1 91 ? -21.424 0.132 28.018 1.00 92.44 91 ASN A O 1
ATOM 698 N N . ASP A 1 92 ? -19.405 -0.563 28.726 1.00 93.88 92 ASP A N 1
ATOM 699 C CA . ASP A 1 92 ? -18.922 -1.010 27.415 1.00 93.88 92 ASP A CA 1
ATOM 700 C C . ASP A 1 92 ? -18.904 0.129 26.369 1.00 93.88 92 ASP A C 1
ATOM 702 O O . ASP A 1 92 ? -19.058 -0.103 25.171 1.00 93.88 92 ASP A O 1
ATOM 706 N N . CYS A 1 93 ? -18.759 1.381 26.813 1.00 95.56 93 CYS A N 1
ATOM 707 C CA . CYS A 1 93 ? -18.782 2.555 25.946 1.00 95.56 93 CYS A CA 1
ATOM 708 C C . CYS A 1 93 ? -17.371 3.028 25.598 1.00 95.56 93 CYS A C 1
ATOM 710 O O . CYS A 1 93 ? -16.401 2.776 26.317 1.00 95.56 93 CYS A O 1
ATOM 712 N N . SER A 1 94 ? -17.241 3.798 24.517 1.00 96.31 94 SER A N 1
ATOM 713 C CA . SER A 1 94 ? -15.961 4.432 24.203 1.00 96.31 94 SER A CA 1
ATOM 714 C C . SER A 1 94 ? -16.068 5.877 23.737 1.00 96.31 94 SER A C 1
ATOM 716 O O . SER A 1 94 ? -17.009 6.272 23.053 1.00 96.31 94 SER A O 1
ATOM 718 N N . ILE A 1 95 ? -15.076 6.680 24.114 1.00 98.50 95 ILE A N 1
ATOM 719 C CA . ILE A 1 95 ? -14.820 7.984 23.513 1.00 98.50 95 ILE A CA 1
ATOM 720 C C . ILE A 1 95 ? -13.413 7.941 22.962 1.00 98.50 95 ILE A C 1
ATOM 722 O O . ILE A 1 95 ? -12.448 7.722 23.701 1.00 98.50 95 ILE A O 1
ATOM 726 N N . LYS A 1 96 ? -13.299 8.147 21.656 1.00 97.81 96 LYS A N 1
ATOM 727 C CA . LYS A 1 96 ? -12.017 8.067 20.995 1.00 97.81 96 LYS A CA 1
ATOM 728 C C . LYS A 1 96 ? -11.774 9.259 20.061 1.00 97.81 96 LYS A C 1
ATOM 730 O O . LYS A 1 96 ? -12.611 9.575 19.215 1.00 97.81 96 LYS A O 1
ATOM 735 N N . ILE A 1 97 ? -10.628 9.921 20.242 1.00 97.69 97 ILE A N 1
ATOM 736 C CA . ILE A 1 97 ? -10.189 11.128 19.520 1.00 97.69 97 ILE A CA 1
ATOM 737 C C . ILE A 1 97 ? -8.865 10.884 18.790 1.00 97.69 97 ILE A C 1
ATOM 739 O O . ILE A 1 97 ? -7.861 10.551 19.422 1.00 97.69 97 ILE A O 1
ATOM 743 N N . ALA A 1 98 ? -8.871 11.008 17.466 1.00 80.00 98 ALA A N 1
ATOM 744 C CA . ALA A 1 98 ? -7.695 10.748 16.649 1.00 80.00 98 ALA A CA 1
ATOM 745 C C . ALA A 1 98 ? -6.723 11.945 16.598 1.00 80.00 98 ALA A C 1
ATOM 747 O O . ALA A 1 98 ? -7.089 13.089 16.890 1.00 80.00 98 ALA A O 1
ATOM 748 N N . SER A 1 99 ? -5.474 11.663 16.213 1.00 78.38 99 SER A N 1
ATOM 749 C CA . SER A 1 99 ? -4.357 12.609 16.194 1.00 78.38 99 SER A CA 1
ATOM 750 C C . SER A 1 99 ? -4.582 13.857 15.353 1.00 78.38 99 SER A C 1
ATOM 752 O O . SER A 1 99 ? -5.391 13.897 14.426 1.00 78.38 99 SER A O 1
ATOM 754 N N . ASN A 1 100 ? -3.822 14.895 15.704 1.00 78.94 100 ASN A N 1
ATOM 755 C CA . ASN A 1 100 ? -3.851 16.211 15.062 1.00 78.94 100 ASN A CA 1
ATOM 756 C C . ASN A 1 100 ? -5.243 16.868 15.076 1.00 78.94 100 ASN A C 1
ATOM 758 O O . ASN A 1 100 ? -5.556 17.673 14.209 1.00 78.94 100 ASN A O 1
ATOM 762 N N . THR A 1 101 ? -6.095 16.527 16.046 1.00 87.69 101 THR A N 1
ATOM 763 C CA . THR A 1 101 ? -7.380 17.206 16.256 1.00 87.69 101 THR A CA 1
ATOM 764 C C . THR A 1 101 ? -7.197 18.421 17.161 1.00 87.69 101 THR A C 1
ATOM 766 O O . THR A 1 101 ? -6.564 18.341 18.215 1.00 87.69 101 THR A O 1
ATOM 769 N N . PHE A 1 102 ? -7.783 19.549 16.770 1.00 91.56 102 PHE A N 1
ATOM 770 C CA . PHE A 1 102 ? -7.658 20.835 17.444 1.00 91.56 102 PHE A CA 1
ATOM 771 C C . PHE A 1 102 ? -8.978 21.215 18.118 1.00 91.56 102 PHE A C 1
ATOM 773 O O . PHE A 1 102 ? -9.959 21.537 17.449 1.00 91.56 102 PHE A O 1
ATOM 780 N N . PHE A 1 103 ? -8.993 21.252 19.448 1.00 96.00 103 PHE A N 1
ATOM 781 C CA . PHE A 1 103 ? -10.101 21.784 20.241 1.00 96.00 103 PHE A CA 1
ATOM 782 C C . PHE A 1 103 ? -9.810 23.232 20.618 1.00 96.00 103 PHE A C 1
ATOM 784 O O . PHE A 1 103 ? -9.159 23.512 21.630 1.00 96.00 103 PHE A O 1
ATOM 791 N N . ASN A 1 104 ? -10.270 24.162 19.779 1.00 90.19 104 ASN A N 1
ATOM 792 C CA . ASN A 1 104 ? -10.025 25.584 19.982 1.00 90.19 104 ASN A CA 1
ATOM 793 C C . ASN A 1 104 ? -10.930 26.188 21.068 1.00 90.19 104 ASN A C 1
ATOM 795 O O . ASN A 1 104 ? -10.513 27.101 21.774 1.00 90.19 104 ASN A O 1
ATOM 799 N N . GLY A 1 105 ? -12.150 25.668 21.223 1.00 90.44 105 GLY A N 1
ATOM 800 C CA . GLY A 1 105 ? -13.102 26.097 22.245 1.00 90.44 105 GLY A CA 1
ATOM 801 C C . GLY A 1 105 ? -13.631 24.948 23.104 1.00 90.44 105 GLY A C 1
ATOM 802 O O . GLY A 1 105 ? -13.160 23.812 23.024 1.00 90.44 105 GLY A O 1
ATOM 803 N N . SER A 1 106 ? -14.594 25.255 23.977 1.00 95.31 106 SER A N 1
ATOM 804 C CA . SER A 1 106 ? -15.120 24.264 24.923 1.00 95.31 106 SER A CA 1
ATOM 805 C C . SER A 1 106 ? -15.903 23.170 24.197 1.00 95.31 106 SER A C 1
ATOM 807 O O . SER A 1 106 ? -16.821 23.470 23.436 1.00 95.31 106 SER A O 1
ATOM 809 N N . THR A 1 107 ? -15.565 21.907 24.449 1.00 98.31 107 THR A N 1
ATOM 810 C CA . THR A 1 107 ? -16.192 20.742 23.810 1.00 98.31 107 THR A CA 1
ATOM 811 C C . THR A 1 107 ? -16.573 19.699 24.855 1.00 98.31 107 THR A C 1
ATOM 813 O O . THR A 1 107 ? -15.767 19.352 25.718 1.00 98.31 107 THR A O 1
ATOM 816 N N . SER A 1 108 ? -17.805 19.195 24.775 1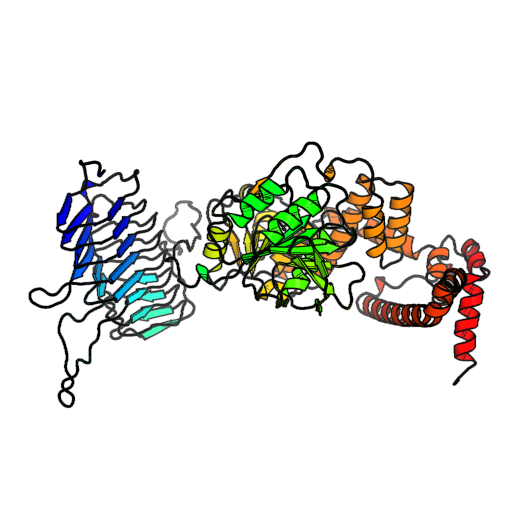.00 98.25 108 SER A N 1
ATOM 817 C CA . SER A 1 108 ? -18.345 18.163 25.666 1.00 98.25 108 SER A CA 1
ATOM 818 C C . SER A 1 108 ? -18.712 16.906 24.881 1.00 98.25 108 SER A C 1
ATOM 820 O O . SER A 1 108 ? -19.574 16.941 24.003 1.00 98.25 108 SER A O 1
ATOM 822 N N . LEU A 1 109 ? -18.060 15.795 25.212 1.00 98.19 109 LEU A N 1
ATOM 823 C CA . LEU A 1 109 ? -18.306 14.473 24.647 1.00 98.19 109 LEU A CA 1
ATOM 824 C C . LEU A 1 109 ? -19.019 13.629 25.707 1.00 98.19 109 LEU A C 1
ATOM 826 O O . LEU A 1 109 ? -18.437 13.315 26.745 1.00 98.19 109 LEU A O 1
ATOM 830 N N . ILE A 1 110 ? -20.289 13.312 25.460 1.00 95.75 110 ILE A N 1
ATOM 831 C CA . ILE A 1 110 ? -21.191 12.666 26.416 1.00 95.75 110 ILE A CA 1
ATOM 832 C C . ILE A 1 110 ? -21.579 11.283 25.887 1.00 95.75 110 ILE A C 1
ATOM 834 O O . ILE A 1 110 ? -22.423 11.131 24.996 1.00 95.75 110 ILE A O 1
ATOM 838 N N . CYS A 1 111 ? -20.929 10.268 26.444 1.00 93.50 111 CYS A N 1
ATOM 839 C CA . CYS A 1 111 ? -21.154 8.869 26.119 1.00 93.50 111 CYS A CA 1
ATOM 840 C C . CYS A 1 111 ? -22.013 8.218 27.209 1.00 93.50 111 CYS A C 1
ATOM 842 O O . CYS A 1 111 ? -21.739 8.416 28.390 1.00 93.50 111 CYS A O 1
ATOM 844 N N . GLY A 1 112 ? -23.060 7.477 26.860 1.00 87.69 112 GLY A N 1
ATOM 845 C CA . GLY A 1 112 ? -24.006 7.018 27.870 1.00 87.69 112 GLY A CA 1
ATOM 846 C C . GLY A 1 112 ? -24.836 5.822 27.464 1.00 87.69 112 GLY A C 1
ATOM 847 O O . GLY A 1 112 ? -24.986 5.528 26.288 1.00 87.69 112 GLY A O 1
ATOM 848 N N . GLU A 1 113 ? -25.404 5.158 28.470 1.00 84.38 113 GLU A N 1
ATOM 849 C CA . GLU A 1 113 ? -26.029 3.834 28.353 1.00 84.38 113 GLU A CA 1
ATOM 850 C C . GLU A 1 113 ? -25.000 2.736 28.046 1.00 84.38 113 GLU A C 1
ATOM 852 O O . GLU A 1 113 ? -23.862 2.816 28.505 1.00 84.38 113 GLU A O 1
ATOM 857 N N . LYS A 1 114 ? -25.409 1.659 27.370 1.00 87.69 114 LYS A N 1
ATOM 858 C CA . LYS A 1 114 ? -24.562 0.494 27.123 1.00 87.69 114 LYS A CA 1
ATOM 859 C C . LYS A 1 114 ? -24.124 0.442 25.663 1.00 87.69 114 LYS A C 1
ATOM 861 O O . LYS A 1 114 ? -24.972 0.550 24.781 1.00 87.69 114 LYS A O 1
ATOM 866 N N . ASN A 1 115 ? -22.845 0.151 25.421 1.00 91.69 115 ASN A N 1
ATOM 867 C CA . ASN A 1 115 ? -22.300 -0.142 24.089 1.00 91.69 115 ASN A CA 1
ATOM 868 C C . ASN A 1 115 ? -22.465 1.004 23.069 1.00 91.69 115 ASN A C 1
ATOM 870 O O . ASN A 1 115 ? -22.778 0.773 21.901 1.00 91.69 115 ASN A O 1
ATOM 874 N N . THR A 1 116 ? -22.259 2.246 23.507 1.00 94.56 116 THR A N 1
ATOM 875 C CA . THR A 1 116 ? -22.294 3.432 22.637 1.00 94.56 116 THR A CA 1
ATOM 876 C C . THR A 1 116 ? -20.921 4.057 22.485 1.00 94.56 116 THR A C 1
ATOM 878 O O . THR A 1 116 ? -20.094 3.996 23.398 1.00 94.56 116 THR A O 1
ATOM 881 N N . ASN A 1 117 ? -20.681 4.702 21.346 1.00 96.50 117 ASN A N 1
ATOM 882 C CA . ASN A 1 117 ? -19.361 5.218 21.019 1.00 96.50 117 ASN A CA 1
ATOM 883 C C . ASN A 1 117 ? -19.406 6.639 20.451 1.00 96.50 117 ASN A C 1
ATOM 885 O O . ASN A 1 117 ? -20.207 6.944 19.568 1.00 96.50 117 ASN A O 1
ATOM 889 N N . ILE A 1 118 ? -18.477 7.484 20.902 1.00 98.44 118 ILE A N 1
ATOM 890 C CA . ILE A 1 118 ? -18.126 8.745 20.240 1.00 98.44 118 ILE A CA 1
ATOM 891 C C . ILE A 1 118 ? -16.777 8.558 19.556 1.00 98.44 118 ILE A C 1
ATOM 893 O O . ILE A 1 118 ? -15.771 8.319 20.224 1.00 98.44 118 ILE A O 1
ATOM 897 N N . LEU A 1 119 ? -16.752 8.685 18.230 1.00 97.44 119 LEU A N 1
ATOM 898 C CA . LEU A 1 119 ? -15.545 8.547 17.413 1.00 97.44 119 LEU A CA 1
ATOM 899 C C . LEU A 1 119 ? -15.290 9.852 16.652 1.00 97.44 119 LEU A C 1
ATOM 901 O O . LEU A 1 119 ? -16.159 10.298 15.905 1.00 97.44 119 LEU A O 1
ATOM 905 N N . ILE A 1 120 ? -14.113 10.454 16.835 1.00 98.31 120 ILE A N 1
ATOM 906 C CA . ILE A 1 120 ? -13.686 11.684 16.148 1.00 98.31 120 ILE A CA 1
ATOM 907 C C . ILE A 1 120 ? -12.430 11.386 15.326 1.00 98.31 120 ILE A C 1
ATOM 909 O O . ILE A 1 120 ? -11.400 11.062 15.913 1.00 98.31 120 ILE A O 1
ATOM 913 N N . GLY A 1 121 ? -12.507 11.493 13.998 1.00 82.06 121 GLY A N 1
ATOM 914 C CA . GLY A 1 121 ? -11.381 11.304 13.077 1.00 82.06 121 GLY A CA 1
ATOM 915 C C . GLY A 1 121 ? -10.277 12.358 13.220 1.00 82.06 121 GLY A C 1
ATOM 916 O O . GLY A 1 121 ? -10.413 13.330 13.959 1.00 82.06 121 GLY A O 1
ATOM 917 N N . ALA A 1 122 ? -9.163 12.162 12.517 1.00 79.94 122 ALA A N 1
ATOM 918 C CA . ALA A 1 122 ? -8.012 13.064 12.593 1.00 79.94 122 ALA A CA 1
ATOM 919 C C . ALA A 1 122 ? -8.238 14.402 11.907 1.00 79.94 122 ALA A C 1
ATOM 921 O O . ALA A 1 122 ? -9.125 14.538 11.068 1.00 79.94 122 ALA A O 1
ATOM 922 N N . ASP A 1 123 ? -7.345 15.351 12.198 1.00 80.69 123 ASP A N 1
ATOM 923 C CA . ASP A 1 123 ? -7.255 16.645 11.506 1.00 80.69 123 ASP A CA 1
ATOM 924 C C . ASP A 1 123 ? -8.531 17.482 11.614 1.00 80.69 123 ASP A C 1
ATOM 926 O O . ASP A 1 123 ? -8.863 18.276 10.734 1.00 80.69 123 ASP A O 1
ATOM 930 N N . CYS A 1 124 ? -9.304 17.258 12.675 1.00 93.06 124 CYS A N 1
ATOM 931 C CA . CYS A 1 124 ? -10.535 17.990 12.899 1.00 93.06 124 CYS A CA 1
ATOM 932 C C . CYS A 1 124 ? -10.258 19.314 13.615 1.00 93.06 124 CYS A C 1
ATOM 934 O O . CYS A 1 124 ? -9.362 19.416 14.454 1.00 93.06 124 CYS A O 1
ATOM 936 N N . LEU A 1 125 ? -11.086 20.318 13.337 1.00 95.56 125 LEU A N 1
ATOM 937 C CA . LEU A 1 125 ? -11.092 21.595 14.037 1.00 95.56 125 LEU A CA 1
ATOM 938 C C . LEU A 1 125 ? -12.429 21.773 14.750 1.00 95.56 125 LEU A C 1
ATOM 940 O O . LEU A 1 125 ? -13.477 21.857 14.116 1.00 95.56 125 LEU A O 1
ATOM 944 N N . PHE A 1 126 ? -12.388 21.886 16.070 1.00 97.81 126 PHE A N 1
ATOM 945 C CA . PHE A 1 126 ? -13.549 22.166 16.904 1.00 97.81 126 PHE A CA 1
ATOM 946 C C . PHE A 1 126 ? -13.487 23.612 17.381 1.00 97.81 126 PHE A C 1
ATOM 948 O O . PHE A 1 126 ? -12.524 24.031 18.030 1.00 97.81 126 PHE A O 1
ATOM 955 N N . ALA A 1 127 ? -14.525 24.379 17.053 1.00 96.00 127 ALA A N 1
ATOM 956 C CA . ALA A 1 127 ? -14.727 25.723 17.571 1.00 96.00 127 ALA A CA 1
ATOM 957 C C . ALA A 1 127 ? -15.225 25.674 19.033 1.00 96.00 127 ALA A C 1
ATOM 959 O O . ALA A 1 127 ? -14.835 24.804 19.812 1.00 96.00 127 ALA A O 1
ATOM 960 N N . ASN A 1 128 ? -16.045 26.641 19.438 1.00 96.88 128 ASN A N 1
ATOM 961 C CA . ASN A 1 128 ? -16.539 26.753 20.804 1.00 96.88 128 ASN A CA 1
ATOM 962 C C . ASN A 1 128 ? -17.934 26.140 20.990 1.00 96.88 128 ASN A C 1
ATOM 964 O O . ASN A 1 128 ? -18.733 26.093 20.061 1.00 96.88 128 ASN A O 1
ATOM 968 N N . ASN A 1 129 ? -18.211 25.695 22.216 1.00 97.25 129 ASN A N 1
ATOM 969 C CA . ASN A 1 129 ? -19.495 25.158 22.665 1.00 97.25 129 ASN A CA 1
ATOM 970 C C . ASN A 1 129 ? -20.025 23.980 21.825 1.00 97.25 129 ASN A C 1
ATOM 972 O O . ASN A 1 129 ? -21.168 23.974 21.368 1.00 97.25 129 ASN A O 1
ATOM 976 N N . ILE A 1 130 ? -19.182 22.967 21.620 1.00 98.56 130 ILE A N 1
ATOM 977 C CA . ILE A 1 130 ? -19.549 21.770 20.853 1.00 98.56 130 ILE A CA 1
ATOM 978 C C . ILE A 1 130 ? -20.056 20.666 21.779 1.00 98.56 130 ILE A C 1
ATOM 980 O O . ILE A 1 130 ? -19.468 20.419 22.836 1.00 98.56 130 ILE A O 1
ATOM 984 N N . ARG A 1 131 ? -21.118 19.960 21.371 1.00 98.50 131 ARG A N 1
ATOM 985 C CA . ARG A 1 131 ? -21.656 18.808 22.115 1.00 98.50 131 ARG A CA 1
ATOM 986 C C . ARG A 1 131 ? -21.869 17.594 21.218 1.00 98.50 131 ARG A C 1
ATOM 988 O O . ARG A 1 131 ? -22.635 17.673 20.262 1.00 98.50 131 ARG A O 1
ATOM 995 N N . LEU A 1 132 ? -21.245 16.467 21.555 1.00 98.31 132 LEU A N 1
ATOM 996 C CA . LEU A 1 132 ? -21.520 15.164 20.937 1.00 98.31 132 LEU A CA 1
ATOM 997 C C . LEU A 1 132 ? -22.166 14.262 21.989 1.00 98.31 132 LEU A C 1
ATOM 999 O O . LEU A 1 132 ? -21.582 14.070 23.055 1.00 98.31 132 LEU A O 1
ATOM 1003 N N . ILE A 1 133 ? -23.367 13.753 21.716 1.00 96.31 133 ILE A N 1
ATOM 1004 C CA . ILE A 1 133 ? -24.200 13.082 22.721 1.00 96.31 133 ILE A CA 1
ATOM 1005 C C . ILE A 1 133 ? -24.755 11.779 22.142 1.00 96.31 133 ILE A C 1
ATOM 1007 O O . ILE A 1 133 ? -25.396 11.795 21.100 1.00 96.31 133 ILE A O 1
ATOM 1011 N N . THR A 1 134 ? -24.527 10.657 22.824 1.00 95.75 134 THR A N 1
ATOM 1012 C CA . THR A 1 134 ? -24.967 9.311 22.380 1.00 95.75 134 THR A CA 1
ATOM 1013 C C . THR A 1 134 ? -26.300 8.855 22.974 1.00 95.75 134 THR A C 1
ATOM 1015 O O . THR A 1 134 ? -26.870 7.874 22.509 1.00 95.75 134 THR A O 1
ATOM 1018 N N . THR A 1 135 ? -26.823 9.563 23.975 1.00 90.12 135 THR A N 1
ATOM 1019 C CA . THR A 1 135 ? -28.032 9.197 24.726 1.00 90.12 135 THR A CA 1
ATOM 1020 C C . THR A 1 135 ? -28.941 10.409 24.929 1.00 90.12 135 THR A C 1
ATOM 1022 O O . THR A 1 135 ? -28.471 11.540 25.040 1.00 90.12 135 THR A O 1
ATOM 1025 N N . ASP A 1 136 ? -30.246 10.167 25.033 1.00 88.38 136 ASP A N 1
ATOM 1026 C CA . ASP A 1 136 ? -31.226 11.184 25.436 1.00 88.38 136 ASP A CA 1
ATOM 1027 C C . ASP A 1 136 ? -31.389 11.278 26.964 1.00 88.38 136 ASP A C 1
ATOM 1029 O O . ASP A 1 136 ? -32.200 12.064 27.453 1.00 88.38 136 ASP A O 1
ATOM 1033 N N . ASN A 1 137 ? -30.650 10.463 27.730 1.00 84.44 137 ASN A N 1
ATOM 1034 C CA . ASN A 1 137 ? -30.710 10.280 29.187 1.00 84.44 137 ASN A CA 1
ATOM 1035 C C . ASN A 1 137 ? -32.036 9.734 29.742 1.00 84.44 137 ASN A C 1
ATOM 1037 O O . ASN A 1 137 ? -32.044 9.105 30.798 1.00 84.44 137 ASN A O 1
ATOM 1041 N N . HIS A 1 138 ? -33.152 9.945 29.054 1.00 85.75 138 HIS A N 1
ATOM 1042 C CA . HIS A 1 138 ? -34.476 9.523 29.488 1.00 85.75 138 HIS A CA 1
ATOM 1043 C C . HIS A 1 138 ? -35.136 8.634 28.442 1.00 85.75 138 HIS A C 1
ATOM 1045 O O . HIS A 1 138 ? -34.946 8.803 27.239 1.00 85.75 138 HIS A O 1
ATOM 1051 N N . SER A 1 139 ? -35.925 7.670 28.911 1.00 87.69 139 SER A N 1
ATOM 1052 C CA . SER A 1 139 ? -36.646 6.754 28.031 1.00 87.69 139 SER A CA 1
ATOM 1053 C C . SER A 1 139 ? -37.914 7.405 27.485 1.00 87.69 139 SER A C 1
ATOM 1055 O O . SER A 1 139 ? -38.719 7.940 28.245 1.00 87.69 139 SER A O 1
ATOM 1057 N N . ILE A 1 140 ? -38.106 7.302 26.172 1.00 89.81 140 ILE A N 1
ATOM 1058 C CA . ILE A 1 140 ? -39.348 7.626 25.469 1.00 89.81 140 ILE A CA 1
ATOM 1059 C C . ILE A 1 140 ? -40.004 6.301 25.096 1.00 89.81 140 ILE A C 1
ATOM 1061 O O . ILE A 1 140 ? -39.348 5.437 24.510 1.00 89.81 140 ILE A O 1
ATOM 1065 N N . TYR A 1 141 ? -41.283 6.141 25.429 1.00 92.56 141 TYR A N 1
ATOM 1066 C CA . TYR A 1 141 ? -42.037 4.914 25.185 1.00 92.56 141 TYR A CA 1
ATOM 1067 C C . TYR A 1 141 ? -43.114 5.141 24.133 1.00 92.56 141 TYR A C 1
ATOM 1069 O O . TYR A 1 141 ? -43.807 6.158 24.147 1.00 92.56 141 TYR A O 1
ATOM 1077 N N . ASP A 1 142 ? -43.273 4.171 23.241 1.00 90.75 142 ASP A N 1
ATOM 1078 C CA . ASP A 1 142 ? -44.451 4.087 22.392 1.00 90.75 142 ASP A CA 1
ATOM 1079 C C . ASP A 1 142 ? -45.664 3.707 23.253 1.00 90.75 142 ASP A C 1
ATOM 1081 O O . ASP A 1 142 ? -45.635 2.704 23.964 1.00 90.75 142 ASP A O 1
ATOM 1085 N N . ILE A 1 143 ? -46.729 4.510 23.209 1.00 93.25 143 ILE A N 1
ATOM 1086 C CA . ILE A 1 143 ? -47.892 4.342 24.097 1.00 93.25 143 ILE A CA 1
ATOM 1087 C C . ILE A 1 143 ? -48.632 3.026 23.812 1.00 93.25 143 ILE A C 1
ATOM 1089 O O . ILE A 1 143 ? -49.200 2.433 24.725 1.00 93.25 143 ILE A O 1
ATOM 1093 N N . SER A 1 144 ? -48.614 2.551 22.563 1.00 92.50 144 SER A N 1
ATOM 1094 C CA . SER A 1 144 ? -49.356 1.351 22.161 1.00 92.50 144 SER A CA 1
ATOM 1095 C C . SER A 1 144 ? -48.658 0.052 22.567 1.00 92.50 144 SER A C 1
ATOM 1097 O O . SER A 1 144 ? -49.307 -0.913 22.961 1.00 92.50 144 SER A O 1
ATOM 1099 N N . THR A 1 145 ? -47.329 0.029 22.497 1.00 93.19 145 THR A N 1
ATOM 1100 C CA . THR A 1 145 ? -46.505 -1.158 22.752 1.00 93.19 145 THR A CA 1
ATOM 1101 C C . THR A 1 145 ? -45.803 -1.123 24.106 1.00 93.19 145 THR A C 1
ATOM 1103 O O . THR A 1 145 ? -45.252 -2.141 24.522 1.00 93.19 145 THR A O 1
ATOM 1106 N N . LEU A 1 146 ? -45.778 0.041 24.769 1.00 89.06 146 LEU A N 1
ATOM 1107 C CA . LEU A 1 146 ? -44.993 0.343 25.972 1.00 89.06 146 LEU A CA 1
ATOM 1108 C C . LEU A 1 146 ? -43.489 0.062 25.813 1.00 89.06 146 LEU A C 1
ATOM 1110 O O . LEU A 1 146 ? -42.758 -0.058 26.797 1.00 89.06 146 LEU A O 1
ATOM 1114 N N . LYS A 1 147 ? -42.996 -0.042 24.572 1.00 91.19 147 LYS A N 1
ATOM 1115 C CA . LYS A 1 147 ? -41.578 -0.273 24.278 1.00 91.19 147 LYS A CA 1
ATOM 1116 C C . LYS A 1 147 ? -40.836 1.050 24.162 1.00 91.19 147 LYS A C 1
ATOM 1118 O O . LYS A 1 147 ? -41.345 2.010 23.586 1.00 91.19 147 LYS A O 1
ATOM 1123 N N . ARG A 1 148 ? -39.603 1.084 24.672 1.00 89.94 148 ARG A N 1
ATOM 1124 C CA . ARG A 1 148 ? -38.705 2.232 24.509 1.00 89.94 148 ARG A CA 1
ATOM 1125 C C . ARG A 1 148 ? -38.319 2.403 23.036 1.00 89.94 148 ARG A C 1
ATOM 1127 O O . ARG A 1 148 ? -37.828 1.452 22.428 1.00 89.94 148 ARG A O 1
ATOM 1134 N N . VAL A 1 149 ? -38.475 3.613 22.500 1.00 91.69 149 VAL A N 1
ATOM 1135 C CA . VAL A 1 149 ? -38.226 3.934 21.080 1.00 91.69 149 VAL A CA 1
ATOM 1136 C C . VAL A 1 149 ? -36.947 4.729 20.821 1.00 91.69 149 VAL A C 1
ATOM 1138 O O . VAL A 1 149 ? -36.473 4.761 19.691 1.00 91.69 149 VAL A O 1
ATOM 1141 N N . ASN A 1 150 ? -36.356 5.342 21.845 1.00 90.62 150 ASN A N 1
ATOM 1142 C CA . ASN A 1 150 ? -35.163 6.177 21.710 1.00 90.62 150 ASN A CA 1
ATOM 1143 C C . ASN A 1 150 ? -33.911 5.475 22.258 1.00 90.62 150 ASN A C 1
ATOM 1145 O O . ASN A 1 150 ? -33.327 5.871 23.268 1.00 90.62 150 ASN A O 1
ATOM 1149 N N . GLN A 1 151 ? -33.536 4.367 21.624 1.00 89.31 151 GLN A N 1
ATOM 1150 C CA . GLN A 1 151 ? -32.303 3.675 21.994 1.00 89.31 151 GLN A CA 1
ATOM 1151 C C . GLN A 1 151 ? -31.098 4.572 21.710 1.00 89.31 151 GLN A C 1
ATOM 1153 O O . GLN A 1 151 ? -31.031 5.215 20.659 1.00 89.31 151 GLN A O 1
ATOM 1158 N N . ALA A 1 152 ? -30.153 4.600 22.647 1.00 91.12 152 ALA A N 1
ATOM 1159 C CA . ALA A 1 152 ? -28.895 5.292 22.442 1.00 91.12 152 ALA A CA 1
ATOM 1160 C C . ALA A 1 152 ? -28.116 4.705 21.263 1.00 91.12 152 ALA A C 1
ATOM 1162 O O . ALA A 1 152 ? -28.322 3.564 20.843 1.00 91.12 152 ALA A O 1
ATOM 1163 N N . GLY A 1 153 ? -27.206 5.506 20.726 1.00 92.44 153 GLY A N 1
ATOM 1164 C CA . GLY A 1 153 ? -26.423 5.103 19.576 1.00 92.44 153 GLY A CA 1
ATOM 1165 C C . GLY A 1 153 ? -25.241 6.008 19.311 1.00 92.44 153 GLY A C 1
ATOM 1166 O O . GLY A 1 153 ? -25.120 7.103 19.862 1.00 92.44 153 GLY A O 1
ATOM 1167 N N . ASP A 1 154 ? -24.355 5.518 18.454 1.00 97.00 154 ASP A N 1
ATOM 1168 C CA . ASP A 1 154 ? -23.054 6.128 18.219 1.00 97.00 154 ASP A CA 1
ATOM 1169 C C . ASP A 1 154 ? -23.145 7.548 17.633 1.00 97.00 154 ASP A C 1
ATOM 1171 O O . ASP A 1 154 ? -24.065 7.884 16.881 1.00 97.00 154 ASP A O 1
ATOM 1175 N N . VAL A 1 155 ? -22.105 8.342 17.899 1.00 98.31 155 VAL A N 1
ATOM 1176 C CA . VAL A 1 155 ? -21.809 9.593 17.191 1.00 98.31 155 VAL A CA 1
ATOM 1177 C C . VAL A 1 155 ? -20.447 9.469 16.517 1.00 98.31 155 VAL A C 1
ATOM 1179 O O . VAL A 1 155 ? -19.436 9.244 17.185 1.00 98.31 155 VAL A O 1
ATOM 1182 N N . LYS A 1 156 ? -20.401 9.608 15.187 1.00 98.31 156 LYS A N 1
ATOM 1183 C CA . LYS A 1 156 ? -19.170 9.404 14.399 1.00 98.31 156 LYS A CA 1
ATOM 1184 C C . LYS A 1 156 ? -18.849 10.612 13.529 1.00 98.31 156 LYS A C 1
ATOM 1186 O O . LYS A 1 156 ? -19.572 10.901 12.583 1.00 98.31 156 LYS A O 1
ATOM 1191 N N . LEU A 1 157 ? -17.748 11.291 13.809 1.00 98.12 157 LEU A N 1
ATOM 1192 C CA . LEU A 1 157 ? -17.202 12.341 12.956 1.00 98.12 157 LEU A CA 1
ATOM 1193 C C . LEU A 1 157 ? -15.996 11.773 12.200 1.00 98.12 157 LEU A C 1
ATOM 1195 O O . LEU A 1 157 ? -15.071 11.257 12.824 1.00 98.12 157 LEU A O 1
ATOM 1199 N N . GLY A 1 158 ? -16.039 11.826 10.868 1.00 83.31 158 GLY A N 1
ATOM 1200 C CA . GLY A 1 158 ? -14.945 11.454 9.973 1.00 83.31 158 GLY A CA 1
ATOM 1201 C C . GLY A 1 158 ? -13.711 12.351 10.098 1.00 83.31 158 GLY A C 1
ATOM 1202 O O . GLY A 1 158 ? -13.577 13.154 11.018 1.00 83.31 158 GLY A O 1
ATOM 1203 N N . ASN A 1 159 ? -12.780 12.195 9.165 1.00 84.19 159 ASN A N 1
ATOM 1204 C CA . ASN A 1 159 ? -11.520 12.934 9.154 1.00 84.19 159 ASN A CA 1
ATOM 1205 C C . ASN A 1 159 ? -11.681 14.326 8.565 1.00 84.19 159 ASN A C 1
ATOM 1207 O O . ASN A 1 159 ? -12.493 14.538 7.665 1.00 84.19 159 ASN A O 1
ATOM 1211 N N . HIS A 1 160 ? -10.808 15.237 8.982 1.00 88.44 160 HIS A N 1
ATOM 1212 C CA . HIS A 1 160 ? -10.723 16.587 8.455 1.00 88.44 160 HIS A CA 1
ATOM 1213 C C . HIS A 1 160 ? -12.090 17.278 8.490 1.00 88.44 160 HIS A C 1
ATOM 1215 O O . HIS A 1 160 ? -12.593 17.770 7.482 1.00 88.44 160 HIS A O 1
ATOM 1221 N N . ILE A 1 161 ? -12.737 17.271 9.658 1.00 95.69 161 ILE A N 1
ATOM 1222 C CA . ILE A 1 161 ? -14.010 17.962 9.867 1.00 95.69 161 ILE A CA 1
ATOM 1223 C C . ILE A 1 161 ? -13.780 19.273 10.608 1.00 95.69 161 ILE A C 1
ATOM 1225 O O . ILE A 1 161 ? -13.141 19.298 11.659 1.00 95.69 161 ILE A O 1
ATOM 1229 N N . TRP A 1 162 ? -14.376 20.352 10.111 1.00 97.88 162 TRP A N 1
ATOM 1230 C CA . TRP A 1 162 ? -14.502 21.591 10.867 1.00 97.88 162 TRP A CA 1
ATOM 1231 C C . TRP A 1 162 ? -15.892 21.687 11.487 1.00 97.88 162 TRP A C 1
ATOM 1233 O O . TRP A 1 162 ? -16.898 21.846 10.795 1.00 97.88 162 TRP A O 1
ATOM 1243 N N . VAL A 1 163 ? -15.947 21.609 12.812 1.00 98.38 163 VAL A N 1
ATOM 1244 C CA . VAL A 1 163 ? -17.159 21.811 13.599 1.00 98.38 163 VAL A CA 1
ATOM 1245 C C . VAL A 1 163 ? -17.197 23.262 14.083 1.00 98.38 163 VAL A C 1
ATOM 1247 O O . VAL A 1 163 ? -16.435 23.650 14.973 1.00 98.38 163 VAL A O 1
ATOM 1250 N N . CYS A 1 164 ? -18.057 24.083 13.476 1.00 98.12 164 CYS A N 1
ATOM 1251 C CA . CYS A 1 164 ? -18.222 25.486 13.854 1.00 98.12 164 CYS A CA 1
ATOM 1252 C C . CYS A 1 164 ? -18.960 25.641 15.193 1.00 98.12 164 CYS A C 1
ATOM 1254 O O . CYS A 1 164 ? -19.503 24.689 15.742 1.00 98.12 164 CYS A O 1
ATOM 1256 N N . GLU A 1 165 ? -18.973 26.868 15.717 1.00 97.69 165 GLU A N 1
ATOM 1257 C CA . GLU A 1 165 ? -19.486 27.181 17.053 1.00 97.69 165 GLU A CA 1
ATOM 1258 C C . GLU A 1 165 ? -20.947 26.754 17.264 1.00 97.69 165 GLU A C 1
ATOM 1260 O O . GLU A 1 165 ? -21.765 26.854 16.345 1.00 97.69 165 GLU A O 1
ATOM 1265 N N . ASP A 1 166 ? -21.270 26.311 18.483 1.00 98.25 166 ASP A N 1
ATOM 1266 C CA . ASP A 1 166 ? -22.613 25.911 18.931 1.00 98.25 166 ASP A CA 1
ATOM 1267 C C . ASP A 1 166 ? -23.217 24.693 18.199 1.00 98.25 166 ASP A C 1
ATOM 1269 O O . ASP A 1 166 ? -24.437 24.510 18.168 1.00 98.25 166 ASP A O 1
ATOM 1273 N N . VAL A 1 167 ? -22.397 23.832 17.591 1.00 98.69 167 VAL A N 1
ATOM 1274 C CA . VAL A 1 167 ? -22.892 22.601 16.956 1.00 98.69 167 VAL A CA 1
ATOM 1275 C C . VAL A 1 167 ? -23.192 21.522 17.995 1.00 98.69 167 VAL A C 1
ATOM 1277 O O . VAL A 1 167 ? -22.404 21.249 18.904 1.00 98.69 167 VAL A O 1
ATOM 1280 N N . THR A 1 168 ? -24.334 20.854 17.822 1.00 98.69 168 THR A N 1
ATOM 1281 C CA . THR A 1 168 ? -24.696 19.655 18.587 1.00 98.69 168 THR A CA 1
ATOM 1282 C C . THR A 1 168 ? -24.923 18.472 17.643 1.00 98.69 168 THR A C 1
ATOM 1284 O O . THR A 1 168 ? -25.697 18.576 16.690 1.00 98.69 168 THR A O 1
ATOM 1287 N N . CYS A 1 169 ? -24.286 17.336 17.926 1.00 98.38 169 CYS A N 1
ATOM 1288 C CA . CYS A 1 169 ? -24.549 16.059 17.263 1.00 98.38 169 CYS A CA 1
ATOM 1289 C C . CYS A 1 169 ? -25.241 15.117 18.247 1.00 98.38 169 CYS A C 1
ATOM 1291 O O . CYS A 1 169 ? -24.710 14.854 19.329 1.00 98.38 169 CYS A O 1
ATOM 1293 N N . LEU A 1 170 ? -26.428 14.643 17.875 1.00 97.31 170 LEU A N 1
ATOM 1294 C CA . LEU A 1 170 ? -27.244 13.749 18.694 1.00 97.31 170 LEU A CA 1
ATOM 1295 C C . LEU A 1 170 ? -26.942 12.281 18.397 1.00 97.31 170 LEU A C 1
ATOM 1297 O O . LEU A 1 170 ? -26.180 11.968 17.480 1.00 97.31 170 LEU A O 1
ATOM 1301 N N . ASN A 1 171 ? -27.553 11.393 19.176 1.00 94.31 171 ASN A N 1
ATOM 1302 C CA . ASN A 1 171 ? -27.378 9.955 19.051 1.00 94.31 171 ASN A CA 1
ATOM 1303 C C . ASN A 1 171 ? -27.693 9.457 17.629 1.00 94.31 171 ASN A C 1
ATOM 1305 O O . ASN A 1 171 ? -28.447 10.091 16.888 1.00 94.31 171 ASN A O 1
ATOM 1309 N N . ASN A 1 172 ? -27.091 8.328 17.240 1.00 95.12 172 ASN A N 1
ATOM 1310 C CA . ASN A 1 172 ? -27.269 7.722 15.914 1.00 95.12 172 ASN A CA 1
ATOM 1311 C C . ASN A 1 172 ? -26.977 8.685 14.748 1.00 95.12 172 ASN A C 1
ATOM 1313 O O . ASN A 1 172 ? -27.663 8.690 13.722 1.00 95.12 172 ASN A O 1
ATOM 1317 N N . SER A 1 173 ? -25.939 9.510 14.890 1.00 97.81 173 SER A N 1
ATOM 1318 C CA . SER A 1 173 ? -25.544 10.468 13.861 1.00 97.81 173 SER A CA 1
ATOM 1319 C C . SER A 1 173 ? -24.102 10.283 13.410 1.00 97.81 173 SER A C 1
ATOM 1321 O O . SER A 1 173 ? -23.240 9.768 14.127 1.00 97.81 173 SER A O 1
ATOM 1323 N N . SER A 1 174 ? -23.822 10.689 12.173 1.00 97.75 174 SER A N 1
ATOM 1324 C CA . SER A 1 174 ? -22.454 10.697 11.669 1.00 97.75 174 SER A CA 1
ATOM 1325 C C . SER A 1 174 ? -22.220 11.786 10.639 1.00 97.75 174 SER A C 1
ATOM 1327 O O . SER A 1 174 ? -23.164 12.245 10.003 1.00 97.75 174 SER A O 1
ATOM 1329 N N . VAL A 1 175 ? -20.960 12.162 10.440 1.00 98.12 175 VAL A N 1
ATOM 1330 C CA . VAL A 1 175 ? -20.530 13.109 9.406 1.00 98.12 175 VAL A CA 1
ATOM 1331 C C . VAL A 1 175 ? -19.341 12.525 8.655 1.00 98.12 175 VAL A C 1
ATOM 1333 O O . VAL A 1 175 ? -18.391 12.064 9.282 1.00 98.12 175 VAL A O 1
ATOM 1336 N N . ALA A 1 176 ? -19.426 12.509 7.326 1.00 85.31 176 ALA A N 1
ATOM 1337 C CA . ALA A 1 176 ? -18.382 12.008 6.440 1.00 85.31 176 ALA A CA 1
ATOM 1338 C C . ALA A 1 176 ? -17.138 12.915 6.408 1.00 85.31 176 ALA A C 1
ATOM 1340 O O . ALA A 1 176 ? -17.159 14.053 6.880 1.00 85.31 176 ALA A O 1
ATOM 1341 N N . ASP A 1 177 ? -16.052 12.394 5.838 1.00 89.19 177 ASP A N 1
ATOM 1342 C CA . ASP A 1 177 ? -14.759 13.072 5.754 1.00 89.19 177 ASP A CA 1
ATOM 1343 C C . ASP A 1 177 ? -14.833 14.421 5.015 1.00 89.19 177 ASP A C 1
ATOM 1345 O O . ASP A 1 177 ? -15.660 14.645 4.126 1.00 89.19 177 ASP A O 1
ATOM 1349 N N . ASN A 1 178 ? -13.898 15.310 5.349 1.00 86.06 178 ASN A N 1
ATOM 1350 C CA . ASN A 1 178 ? -13.714 16.612 4.717 1.00 86.06 178 ASN A CA 1
ATOM 1351 C C . ASN A 1 178 ? -14.991 17.466 4.694 1.00 86.06 178 ASN A C 1
ATOM 1353 O O . ASN A 1 178 ? -15.421 17.959 3.649 1.00 86.06 178 ASN A O 1
ATOM 1357 N N . CYS A 1 179 ? -15.647 17.601 5.842 1.00 96.94 179 CYS A N 1
ATOM 1358 C CA . CYS A 1 179 ? -16.899 18.341 5.938 1.00 96.94 179 CYS A CA 1
ATOM 1359 C C . CYS A 1 179 ? -16.806 19.521 6.901 1.00 96.94 179 CYS A C 1
ATOM 1361 O O . CYS A 1 179 ? -16.078 19.491 7.887 1.00 96.94 179 CYS A O 1
ATOM 1363 N N . VAL A 1 180 ? -17.600 20.556 6.634 1.00 98.31 180 VAL A N 1
ATOM 1364 C CA . VAL A 1 180 ? -17.804 21.679 7.557 1.00 98.31 180 VAL A CA 1
ATOM 1365 C C . VAL A 1 180 ? -19.220 21.597 8.109 1.00 98.31 180 VAL A C 1
ATOM 1367 O O . VAL A 1 180 ? -20.178 21.546 7.337 1.00 98.31 180 VAL A O 1
ATOM 1370 N N . ILE A 1 181 ? -19.368 21.604 9.431 1.00 98.62 181 ILE A N 1
ATOM 1371 C CA . ILE A 1 181 ? -20.668 21.707 10.097 1.00 98.62 181 ILE A CA 1
ATOM 1372 C C . ILE A 1 181 ? -20.832 23.156 10.544 1.00 98.62 181 ILE A C 1
ATOM 1374 O O . ILE A 1 181 ? -20.152 23.603 11.464 1.00 98.62 181 ILE A O 1
ATOM 1378 N N . ALA A 1 182 ? -21.709 23.891 9.864 1.00 98.12 182 ALA A N 1
ATOM 1379 C CA . ALA A 1 182 ? -21.917 25.315 10.080 1.00 98.12 182 ALA A CA 1
ATOM 1380 C C . ALA A 1 182 ? -22.428 25.614 11.496 1.00 98.12 182 ALA A C 1
ATOM 1382 O O . ALA A 1 182 ? -23.043 24.767 12.148 1.00 98.12 182 ALA A O 1
ATOM 1383 N N . THR A 1 183 ? -22.203 26.845 11.956 1.00 98.00 183 THR A N 1
ATOM 1384 C CA . THR A 1 183 ? -22.556 27.272 13.316 1.00 98.00 183 THR A CA 1
ATOM 1385 C C . THR A 1 183 ? -24.019 26.985 13.668 1.00 98.00 183 THR A C 1
ATOM 1387 O O . THR A 1 183 ? -24.895 27.049 12.801 1.00 98.00 183 THR A O 1
ATOM 1390 N N . LYS A 1 184 ? -24.277 26.653 14.939 1.00 97.88 184 LYS A N 1
ATOM 1391 C CA . LYS A 1 184 ? -25.614 26.373 15.499 1.00 97.88 184 LYS A CA 1
ATOM 1392 C C . LYS A 1 184 ? -26.377 25.230 14.823 1.00 97.88 184 LYS A C 1
ATOM 1394 O O . LYS A 1 184 ? -27.596 25.131 14.959 1.00 97.88 184 LYS A O 1
ATOM 1399 N N . SER A 1 185 ? -25.692 24.361 14.087 1.00 98.56 185 SER A N 1
ATOM 1400 C CA . SER A 1 185 ? -26.349 23.249 13.400 1.00 98.56 185 SER A CA 1
ATOM 1401 C C . SER A 1 185 ? -26.614 22.072 14.335 1.00 98.56 185 SER A C 1
ATOM 1403 O O . SER A 1 185 ? -25.827 21.786 15.240 1.00 98.56 185 SER A O 1
ATOM 1405 N N . LEU A 1 186 ? -27.714 21.361 14.073 1.00 98.62 186 LEU A N 1
ATOM 1406 C CA . LEU A 1 186 ? -28.105 20.162 14.812 1.00 98.62 186 LEU A CA 1
ATOM 1407 C C . LEU A 1 186 ? -28.012 18.932 13.908 1.00 98.62 186 LEU A C 1
ATOM 1409 O O . LEU A 1 186 ? -28.831 18.754 13.000 1.00 98.62 186 LEU A O 1
ATOM 1413 N N . VAL A 1 187 ? -27.031 18.070 14.161 1.00 98.56 187 VAL A N 1
ATOM 1414 C CA . VAL A 1 187 ? -26.855 16.820 13.415 1.00 98.56 187 VAL A CA 1
ATOM 1415 C C . VAL A 1 187 ? -27.696 15.726 14.069 1.00 98.56 187 VAL A C 1
ATOM 1417 O O . VAL A 1 187 ? -27.449 15.328 15.203 1.00 98.56 187 VAL A O 1
ATOM 1420 N N . THR A 1 188 ? -28.708 15.259 13.340 1.00 97.44 188 THR A N 1
ATOM 1421 C CA . THR A 1 188 ? -29.729 14.301 13.814 1.00 97.44 188 THR A CA 1
ATOM 1422 C C . THR A 1 188 ? -29.706 12.969 13.065 1.00 97.44 188 THR A C 1
ATOM 1424 O O . THR A 1 188 ? -30.526 12.100 13.334 1.00 97.44 188 THR A O 1
ATOM 1427 N N . LYS A 1 189 ? -28.824 12.823 12.071 1.00 96.62 189 LYS A N 1
ATOM 1428 C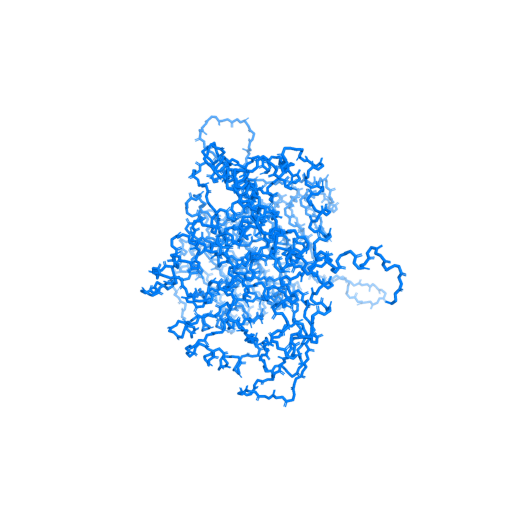 CA . LYS A 1 189 ? -28.754 11.655 11.186 1.00 96.62 189 LYS A CA 1
ATOM 1429 C C . LYS A 1 189 ? -27.366 11.498 10.576 1.00 96.62 189 LYS A C 1
ATOM 1431 O O . LYS A 1 189 ? -26.516 12.376 10.719 1.00 96.62 189 LYS A O 1
ATOM 1436 N N . HIS A 1 190 ? -27.166 10.414 9.836 1.00 97.19 190 HIS A N 1
ATOM 1437 C CA . HIS A 1 190 ? -25.973 10.197 9.024 1.00 97.19 190 HIS A CA 1
ATOM 1438 C C . HIS A 1 190 ? -25.900 11.187 7.847 1.00 97.19 190 HIS A C 1
ATOM 1440 O O . HIS A 1 190 ? -26.775 11.222 6.980 1.00 97.19 190 HIS A O 1
ATOM 1446 N N . LEU A 1 191 ? -24.842 11.994 7.824 1.00 97.31 191 LEU A N 1
ATOM 1447 C CA . LEU A 1 191 ? -24.452 12.906 6.752 1.00 97.31 191 LEU A CA 1
ATOM 1448 C C . LEU A 1 191 ? -23.312 12.243 5.968 1.00 97.31 191 LEU A C 1
ATOM 1450 O O . LEU A 1 191 ? -22.150 12.323 6.357 1.00 97.31 191 LEU A O 1
ATOM 1454 N N . THR A 1 192 ? -23.665 11.502 4.917 1.00 91.31 192 THR A N 1
ATOM 1455 C CA . THR A 1 192 ? -22.782 10.512 4.272 1.00 91.31 192 THR A CA 1
ATOM 1456 C C . THR A 1 192 ? -21.882 11.065 3.176 1.00 91.31 192 THR A C 1
ATOM 1458 O O . THR A 1 192 ? -20.942 10.385 2.778 1.00 91.31 192 THR A O 1
ATOM 1461 N N . ASP A 1 193 ? -22.162 12.263 2.666 1.00 85.94 193 ASP A N 1
ATOM 1462 C CA . ASP A 1 193 ? -21.403 12.810 1.545 1.00 85.94 193 ASP A CA 1
ATOM 1463 C C . ASP A 1 193 ? -20.195 13.598 2.044 1.00 85.94 193 ASP A C 1
ATOM 1465 O O . ASP A 1 193 ? -20.347 14.535 2.833 1.00 85.94 193 ASP A O 1
ATOM 1469 N N . GLU A 1 194 ? -19.019 13.218 1.552 1.00 89.75 194 GLU A N 1
ATOM 1470 C CA . GLU A 1 194 ? -17.744 13.886 1.814 1.00 89.75 194 GLU A CA 1
ATOM 1471 C C . GLU A 1 194 ? -17.641 15.232 1.081 1.00 89.75 194 GLU A C 1
ATOM 1473 O O . GLU A 1 194 ? -18.356 15.488 0.105 1.00 89.75 194 GLU A O 1
ATOM 1478 N N . ASN A 1 195 ? -16.677 16.070 1.478 1.00 83.88 195 ASN A N 1
ATOM 1479 C CA . ASN A 1 195 ? -16.351 17.328 0.788 1.00 83.88 195 ASN A CA 1
ATOM 1480 C C . ASN A 1 195 ? -17.542 18.303 0.761 1.00 83.88 195 ASN A C 1
ATOM 1482 O O . ASN A 1 195 ? -17.824 18.933 -0.267 1.00 83.88 195 ASN A O 1
ATOM 1486 N N . CYS A 1 196 ? -18.288 18.387 1.864 1.00 94.69 196 CYS A N 1
ATOM 1487 C CA . CYS A 1 196 ? -19.552 19.116 1.942 1.00 94.69 196 CYS A CA 1
ATOM 1488 C C . CYS A 1 196 ? -19.600 20.114 3.108 1.00 94.69 196 CYS A C 1
ATOM 1490 O O . CYS A 1 196 ? -19.027 19.897 4.172 1.00 94.69 196 CYS A O 1
ATOM 1492 N N . VAL A 1 197 ? -20.359 21.198 2.933 1.00 98.25 197 VAL A N 1
ATOM 1493 C CA . VAL A 1 197 ? -20.835 22.020 4.054 1.00 98.25 197 VAL A CA 1
ATOM 1494 C C . VAL A 1 197 ? -22.234 21.557 4.418 1.00 98.25 197 VAL A C 1
ATOM 1496 O O . VAL A 1 197 ? -23.118 21.527 3.557 1.00 98.25 197 VAL A O 1
ATOM 1499 N N . TYR A 1 198 ? -22.448 21.257 5.690 1.00 98.56 198 TYR A N 1
ATOM 1500 C CA . TYR A 1 198 ? -23.755 20.981 6.262 1.00 98.56 198 TYR A CA 1
ATOM 1501 C C . TYR A 1 198 ? -24.152 22.095 7.216 1.00 98.56 198 TYR A C 1
ATOM 1503 O O . TYR A 1 198 ? -23.320 22.596 7.967 1.00 98.56 198 TYR A O 1
ATOM 1511 N N . GLY A 1 199 ? -25.428 22.463 7.231 1.00 98.00 199 GLY A N 1
ATOM 1512 C CA . GLY A 1 199 ? -25.921 23.376 8.247 1.00 98.00 199 GLY A CA 1
ATOM 1513 C C . GLY A 1 199 ? -27.431 23.397 8.409 1.00 98.00 199 GLY A C 1
ATOM 1514 O O . GLY A 1 199 ? -28.166 22.818 7.606 1.00 98.00 199 GLY A O 1
ATOM 1515 N N . GLY A 1 200 ? -27.875 24.050 9.480 1.00 97.00 200 GLY A N 1
ATOM 1516 C CA . GLY A 1 200 ? -29.282 24.177 9.853 1.00 97.00 200 GLY A CA 1
ATOM 1517 C C . GLY A 1 200 ? -29.726 23.203 10.946 1.00 97.00 200 GLY A C 1
ATOM 1518 O O . GLY A 1 200 ? -28.938 22.428 11.493 1.00 97.00 200 GLY A O 1
ATOM 1519 N N . ILE A 1 201 ? -31.018 23.264 11.270 1.00 97.38 201 ILE A N 1
ATOM 1520 C CA . ILE A 1 201 ? -31.676 22.456 12.301 1.00 97.38 201 ILE A CA 1
ATOM 1521 C C . ILE A 1 201 ? -32.941 21.835 11.672 1.00 97.38 201 ILE A C 1
ATOM 1523 O O . ILE A 1 201 ? -33.932 22.543 11.497 1.00 97.38 201 ILE A O 1
ATOM 1527 N N . PRO A 1 202 ? -32.932 20.542 11.287 1.00 97.62 202 PRO A N 1
ATOM 1528 C CA . PRO A 1 202 ? -31.780 19.639 11.276 1.00 97.62 202 PRO A CA 1
ATOM 1529 C C . PRO A 1 202 ? -30.764 20.006 10.184 1.00 97.62 202 PRO A C 1
ATOM 1531 O O . PRO A 1 202 ? -31.123 20.591 9.159 1.00 97.62 202 PRO A O 1
ATOM 1534 N N . ALA A 1 203 ? -29.506 19.612 10.384 1.00 98.25 203 ALA A N 1
ATOM 1535 C CA . ALA A 1 203 ? -28.422 19.863 9.445 1.00 98.25 203 ALA A CA 1
ATOM 1536 C C . ALA A 1 203 ? -28.706 19.213 8.081 1.00 98.25 203 ALA A C 1
ATOM 1538 O O . ALA A 1 203 ? -29.002 18.018 7.975 1.00 98.25 203 ALA A O 1
ATOM 1539 N N . LYS A 1 204 ? -28.604 20.011 7.017 1.00 97.56 204 LYS A N 1
ATOM 1540 C CA . LYS A 1 204 ? -28.743 19.580 5.622 1.00 97.56 204 LYS A CA 1
ATOM 1541 C C . LYS A 1 204 ? -27.529 20.023 4.828 1.00 97.56 204 LYS A C 1
ATOM 1543 O O . LYS A 1 204 ? -26.842 20.966 5.209 1.00 97.56 204 LYS A O 1
ATOM 1548 N N . LYS A 1 205 ? -27.261 19.337 3.720 1.00 97.88 205 LYS A N 1
ATOM 1549 C CA . LYS A 1 205 ? -26.180 19.724 2.819 1.00 97.88 205 LYS A CA 1
ATOM 1550 C C . LYS A 1 205 ? -26.494 21.091 2.210 1.00 97.88 205 LYS A C 1
ATOM 1552 O O . LYS A 1 205 ? -27.535 21.251 1.581 1.00 97.88 205 LYS A O 1
ATOM 1557 N N . ILE A 1 206 ? -25.594 22.047 2.401 1.00 96.75 206 ILE A N 1
ATOM 1558 C CA . ILE A 1 206 ? -25.673 23.410 1.860 1.00 96.75 206 ILE A CA 1
ATOM 1559 C C . ILE A 1 206 ? -24.788 23.528 0.619 1.00 96.75 206 ILE A C 1
ATOM 1561 O O . ILE A 1 206 ? -25.161 24.174 -0.357 1.00 96.75 206 ILE A O 1
ATOM 1565 N N . LYS A 1 207 ? -23.608 22.899 0.644 1.00 93.19 207 LYS A N 1
ATOM 1566 C CA . LYS A 1 207 ? -22.623 22.984 -0.438 1.00 93.19 207 LYS A CA 1
ATOM 1567 C C . LYS A 1 207 ? -21.870 21.668 -0.586 1.00 93.19 207 LYS A C 1
ATOM 1569 O O . LYS A 1 207 ? -21.646 20.983 0.405 1.00 93.19 207 LYS A O 1
ATOM 1574 N N . SER A 1 208 ? -21.482 21.341 -1.814 1.00 92.62 208 SER A N 1
ATOM 1575 C CA . SER A 1 208 ? -20.643 20.180 -2.150 1.00 92.62 208 SER A CA 1
ATOM 1576 C C . SER A 1 208 ? -19.343 20.644 -2.803 1.00 92.62 208 SER A C 1
ATOM 1578 O O . SER A 1 208 ? -19.244 21.806 -3.204 1.00 92.62 208 SER A O 1
ATOM 1580 N N . ASN A 1 209 ? -18.397 19.719 -2.975 1.00 80.94 209 ASN A N 1
ATOM 1581 C CA . ASN A 1 209 ? -17.113 19.961 -3.631 1.00 80.94 209 ASN A CA 1
ATOM 1582 C C . ASN A 1 209 ? -16.330 21.107 -2.969 1.00 80.94 209 ASN A C 1
ATOM 1584 O O . ASN A 1 209 ? -15.873 22.040 -3.632 1.00 80.94 209 ASN A O 1
ATOM 1588 N N . ILE A 1 210 ? -16.244 21.063 -1.638 1.00 84.31 210 ILE A N 1
ATOM 1589 C CA . ILE A 1 210 ? -15.443 21.998 -0.850 1.00 84.31 210 ILE A CA 1
ATOM 1590 C C . ILE A 1 210 ? -14.225 21.310 -0.247 1.00 84.31 210 ILE A C 1
ATOM 1592 O O . ILE A 1 210 ? -14.150 20.089 -0.151 1.00 84.31 210 ILE A O 1
ATOM 1596 N N . ASN A 1 211 ? -13.288 22.140 0.181 1.00 78.88 211 ASN A N 1
ATOM 1597 C CA . ASN A 1 211 ? -12.257 21.801 1.144 1.00 78.88 211 ASN A CA 1
ATOM 1598 C C . ASN A 1 211 ? -12.144 22.980 2.121 1.00 78.88 211 ASN A C 1
ATOM 1600 O O . ASN A 1 211 ? -12.557 24.092 1.770 1.00 78.88 211 ASN A O 1
ATOM 1604 N N . TRP A 1 212 ? -11.599 22.768 3.315 1.00 84.56 212 TRP A N 1
ATOM 1605 C CA . TRP A 1 212 ? -11.363 23.843 4.281 1.00 84.56 212 TRP A CA 1
ATOM 1606 C C . TRP A 1 212 ? -9.913 23.825 4.776 1.00 84.56 212 TRP A C 1
ATOM 1608 O O . TRP A 1 212 ? -9.183 22.860 4.579 1.00 84.56 212 TRP A O 1
ATOM 1618 N N . ASP A 1 213 ? -9.462 24.946 5.331 1.00 76.19 213 ASP A N 1
ATOM 1619 C CA . ASP A 1 213 ? -8.115 25.095 5.879 1.00 76.19 213 ASP A CA 1
ATOM 1620 C C . ASP A 1 213 ? -8.190 25.983 7.127 1.00 76.19 213 ASP A C 1
ATOM 1622 O O . ASP A 1 213 ? -9.095 26.807 7.269 1.00 76.19 213 ASP A O 1
ATOM 1626 N N . THR A 1 214 ? -7.236 25.812 8.033 1.00 66.62 214 THR A N 1
ATOM 1627 C CA . THR A 1 214 ? -7.080 26.649 9.228 1.00 66.62 214 THR A CA 1
ATOM 1628 C C . THR A 1 214 ? -6.523 28.037 8.897 1.00 66.62 214 THR A C 1
ATOM 1630 O O . THR A 1 214 ? -6.674 28.961 9.696 1.00 66.62 214 THR A O 1
ATOM 1633 N N . GLN A 1 215 ? -5.895 28.203 7.725 1.00 63.47 215 GLN A N 1
ATOM 1634 C CA . GLN A 1 215 ? -5.329 29.474 7.268 1.00 63.47 215 GLN A CA 1
ATOM 1635 C C . GLN A 1 215 ? -6.173 30.139 6.179 1.00 63.47 215 GLN A C 1
ATOM 1637 O O . GLN A 1 215 ? -6.582 29.509 5.203 1.00 63.47 215 GLN A O 1
ATOM 1642 N N . ILE A 1 216 ? -6.360 31.454 6.304 1.00 64.75 216 ILE A N 1
ATOM 1643 C CA . ILE A 1 216 ? -6.969 32.289 5.263 1.00 64.75 216 ILE A CA 1
ATOM 1644 C C . ILE A 1 216 ? -5.919 32.522 4.169 1.00 64.75 216 ILE A C 1
ATOM 1646 O O . ILE A 1 216 ? -4.878 33.122 4.427 1.00 64.75 216 ILE A O 1
ATOM 1650 N N . LYS A 1 217 ? -6.175 32.027 2.952 1.00 53.34 217 LYS A N 1
ATOM 1651 C CA . LYS A 1 217 ? -5.213 32.054 1.829 1.00 53.34 217 LYS A CA 1
ATOM 1652 C C . LYS A 1 217 ? -5.374 33.251 0.881 1.00 53.34 217 LYS A C 1
ATOM 1654 O O . LYS A 1 217 ? -4.583 33.387 -0.050 1.00 53.34 217 LYS A O 1
ATOM 1659 N N . ASP A 1 218 ? -6.340 34.133 1.136 1.00 46.62 218 ASP A N 1
ATOM 1660 C CA . ASP A 1 218 ? -6.616 35.297 0.293 1.00 46.62 218 ASP A CA 1
ATOM 1661 C C . ASP A 1 218 ? -6.013 36.592 0.858 1.00 46.62 218 ASP A C 1
ATOM 1663 O O . ASP A 1 218 ? -6.223 36.959 2.011 1.00 46.62 218 ASP A O 1
ATOM 1667 N N . LYS A 1 219 ? -5.242 37.260 -0.013 1.00 43.69 219 LYS A N 1
ATOM 1668 C CA . LYS A 1 219 ? -4.630 38.596 0.087 1.00 43.69 219 LYS A CA 1
ATOM 1669 C C . LYS A 1 219 ? -5.195 39.490 1.200 1.00 43.69 219 LYS A C 1
ATOM 1671 O O . LYS A 1 219 ? -6.181 40.161 0.957 1.00 43.69 219 LYS A O 1
ATOM 1676 N N . PHE A 1 220 ? -4.495 39.600 2.326 1.00 38.19 220 PHE A N 1
ATOM 1677 C CA . PHE A 1 220 ? -4.140 40.850 3.014 1.00 38.19 220 PHE A CA 1
ATOM 1678 C C . PHE A 1 220 ? -3.084 40.508 4.079 1.00 38.19 220 PHE A C 1
ATOM 1680 O O . PHE A 1 220 ? -3.197 39.489 4.748 1.00 38.19 220 PHE A O 1
ATOM 1687 N N . MET A 1 221 ? -2.089 41.391 4.228 1.00 34.78 221 MET A N 1
ATOM 1688 C CA . MET A 1 221 ? -0.903 41.334 5.108 1.00 34.78 221 MET A CA 1
ATOM 1689 C C . MET A 1 221 ? 0.369 40.783 4.444 1.00 34.78 221 MET A C 1
ATOM 1691 O O . MET A 1 221 ? 0.585 39.583 4.293 1.00 34.78 221 MET A O 1
ATOM 1695 N N . GLY A 1 222 ? 1.231 41.726 4.048 1.00 35.59 222 GLY A N 1
ATOM 1696 C CA . GLY A 1 222 ? 2.604 41.479 3.634 1.00 35.59 222 GLY A CA 1
ATOM 1697 C C . GLY A 1 222 ? 3.430 40.893 4.778 1.00 35.59 222 GLY A C 1
ATOM 1698 O O . GLY A 1 222 ? 3.431 41.398 5.895 1.00 35.59 222 GLY A O 1
ATOM 1699 N N . GLY A 1 223 ? 4.132 39.815 4.464 1.00 30.88 223 GLY A N 1
ATOM 1700 C CA . GLY A 1 223 ? 4.995 39.071 5.368 1.00 30.88 223 GLY A CA 1
ATOM 1701 C C . GLY A 1 223 ? 5.261 37.726 4.719 1.00 30.88 223 GLY A C 1
ATOM 1702 O O . GLY A 1 223 ? 4.396 36.857 4.707 1.00 30.88 223 GLY A O 1
ATOM 1703 N N . GLY A 1 224 ? 6.412 37.593 4.062 1.00 35.75 224 GLY A N 1
ATOM 1704 C CA . GLY A 1 224 ? 6.731 36.432 3.241 1.00 35.75 224 GLY A CA 1
ATOM 1705 C C . GLY A 1 224 ? 6.820 35.152 4.059 1.00 35.75 224 GLY A C 1
ATOM 1706 O O . GLY A 1 224 ? 7.889 34.833 4.563 1.00 35.75 224 GLY A O 1
ATOM 1707 N N . HIS A 1 225 ? 5.738 34.379 4.115 1.00 31.42 225 HIS A N 1
ATOM 1708 C CA . HIS A 1 225 ? 5.743 32.976 4.515 1.00 31.42 225 HIS A CA 1
ATOM 1709 C C . HIS A 1 225 ? 4.943 32.154 3.501 1.00 31.42 225 HIS A C 1
ATOM 1711 O O . HIS A 1 225 ? 3.804 32.467 3.163 1.00 31.42 225 HIS A O 1
ATOM 1717 N N . LYS A 1 226 ? 5.600 31.122 2.956 1.00 29.73 226 LYS A N 1
ATOM 1718 C CA . LYS A 1 226 ? 5.004 30.142 2.041 1.00 29.73 226 LYS A CA 1
ATOM 1719 C C . LYS A 1 226 ? 3.872 29.396 2.765 1.00 29.73 226 LYS A C 1
ATOM 1721 O O . LYS A 1 226 ? 4.031 29.097 3.948 1.00 29.73 226 LYS A O 1
ATOM 1726 N N . PRO A 1 227 ? 2.777 29.051 2.071 1.00 26.88 227 PRO A N 1
ATOM 1727 C CA . PRO A 1 227 ? 1.652 28.366 2.693 1.00 26.88 227 PRO A CA 1
ATOM 1728 C C . PRO A 1 227 ? 2.081 26.978 3.197 1.00 26.88 227 PRO A C 1
ATOM 1730 O O . PRO A 1 227 ? 2.779 26.266 2.467 1.00 26.88 227 PRO A O 1
ATOM 1733 N N . PRO A 1 228 ? 1.627 26.523 4.378 1.00 27.72 228 PRO A N 1
ATOM 1734 C CA . PRO A 1 228 ? 1.467 25.106 4.610 1.00 27.72 228 PRO A CA 1
ATOM 1735 C C . PRO A 1 228 ? 0.248 24.685 3.790 1.00 27.72 228 PRO A C 1
ATOM 1737 O O . PRO A 1 228 ? -0.899 24.820 4.197 1.00 27.72 228 PRO A O 1
ATOM 1740 N N . ASN A 1 229 ? 0.486 24.172 2.592 1.00 33.06 229 ASN A N 1
ATOM 1741 C CA . ASN A 1 229 ? -0.403 23.127 2.121 1.00 33.06 229 ASN A CA 1
ATOM 1742 C C . ASN A 1 229 ? -0.099 21.953 3.051 1.00 33.06 229 ASN A C 1
ATOM 1744 O O . ASN A 1 229 ? 1.054 21.548 3.050 1.00 33.06 229 ASN A O 1
ATOM 1748 N N . THR A 1 230 ? -1.056 21.481 3.860 1.00 31.66 230 THR A N 1
ATOM 1749 C CA . THR A 1 230 ? -1.136 20.107 4.407 1.00 31.66 230 THR A CA 1
ATOM 1750 C C . THR A 1 230 ? -2.553 19.864 4.919 1.00 31.66 230 THR A C 1
ATOM 1752 O O . THR A 1 230 ? -2.940 20.464 5.911 1.00 31.66 230 THR A O 1
ATOM 1755 N N . ILE A 1 231 ? -3.304 18.966 4.279 1.00 29.02 231 ILE A N 1
ATOM 1756 C CA . ILE A 1 231 ? -4.329 18.188 4.986 1.00 29.02 231 ILE A CA 1
ATOM 1757 C C . ILE A 1 231 ? -3.538 17.082 5.687 1.00 29.02 231 ILE A C 1
ATOM 1759 O O . ILE A 1 231 ? -2.966 16.217 5.014 1.00 29.02 231 ILE A O 1
ATOM 1763 N N . MET A 1 232 ? -3.422 17.138 7.013 1.00 28.30 232 MET A N 1
ATOM 1764 C CA . MET A 1 232 ? -2.733 16.112 7.795 1.00 28.30 232 MET A CA 1
ATOM 1765 C C . MET A 1 232 ? -3.694 14.952 8.047 1.00 28.30 232 MET A C 1
ATOM 1767 O O . MET A 1 232 ? -4.146 14.739 9.162 1.00 28.30 232 MET A O 1
ATOM 1771 N N . LYS A 1 233 ? -3.972 14.123 7.035 1.00 31.19 233 LYS A N 1
ATOM 1772 C CA . LYS A 1 233 ? -4.601 12.815 7.278 1.00 31.19 233 LYS A CA 1
ATOM 1773 C C . LYS A 1 233 ? -3.616 11.907 8.014 1.00 31.19 233 LYS A C 1
ATOM 1775 O O . LYS A 1 233 ? -2.915 11.141 7.371 1.00 31.19 233 LYS A O 1
ATOM 1780 N N . ASN A 1 234 ? -3.568 11.993 9.339 1.00 31.27 234 ASN A N 1
ATOM 1781 C CA . ASN A 1 234 ? -3.111 10.909 10.199 1.00 31.27 234 ASN A CA 1
ATOM 1782 C C . ASN A 1 234 ? -3.821 10.982 11.533 1.00 31.27 234 ASN A C 1
ATOM 1784 O O . ASN A 1 234 ? -3.553 11.876 12.329 1.00 31.27 234 ASN A O 1
ATOM 1788 N N . ALA A 1 235 ? -4.792 10.084 11.649 1.00 30.62 235 ALA A N 1
ATOM 1789 C CA . ALA A 1 235 ? -5.096 9.114 12.694 1.00 30.62 235 ALA A CA 1
ATOM 1790 C C . ALA A 1 235 ? -6.563 8.762 12.530 1.00 30.62 235 ALA A C 1
ATOM 1792 O O . ALA A 1 235 ? -7.459 9.594 12.499 1.00 30.62 235 ALA A O 1
ATOM 1793 N N . THR A 1 236 ? -6.819 7.485 12.408 1.00 30.12 236 THR A N 1
ATOM 1794 C CA . THR A 1 236 ? -8.145 6.955 12.642 1.00 30.12 236 THR A CA 1
ATOM 1795 C C . THR A 1 236 ? -7.956 5.814 13.602 1.00 30.12 236 THR A C 1
ATOM 1797 O O . THR A 1 236 ? -6.953 5.097 13.559 1.00 30.12 236 THR A O 1
ATOM 1800 N N . PHE A 1 237 ? -8.933 5.693 14.492 1.00 30.09 237 PHE A N 1
ATOM 1801 C CA . PHE A 1 237 ? -9.198 4.499 15.266 1.00 30.09 237 PHE A CA 1
ATOM 1802 C C . PHE A 1 237 ? -8.872 3.258 14.470 1.00 30.09 237 PHE A C 1
ATOM 1804 O O . PHE A 1 237 ? -9.233 3.188 13.301 1.00 30.09 237 PHE A O 1
ATOM 1811 N N . VAL A 1 238 ? -8.184 2.314 15.122 1.00 31.14 238 VAL A N 1
ATOM 1812 C CA . VAL A 1 238 ? -7.930 0.976 14.590 1.00 31.14 238 VAL A CA 1
ATOM 1813 C C . VAL A 1 238 ? -9.275 0.424 14.143 1.00 31.14 238 VAL A C 1
ATOM 1815 O O . VAL A 1 238 ? -10.096 0.001 14.956 1.00 31.14 238 VAL A O 1
ATOM 1818 N N . ASP A 1 239 ? -9.519 0.573 12.849 1.00 34.66 239 ASP A N 1
ATOM 1819 C CA . ASP A 1 239 ? -10.740 0.179 12.194 1.00 34.66 239 ASP A CA 1
ATOM 1820 C C . ASP A 1 239 ? -10.747 -1.345 12.250 1.00 34.66 239 ASP A C 1
ATOM 1822 O O . ASP A 1 239 ? -9.730 -1.989 11.974 1.00 34.66 239 ASP A O 1
ATOM 1826 N N . SER A 1 240 ? -11.877 -1.951 12.596 1.00 35.44 240 SER A N 1
ATOM 1827 C CA . SER A 1 240 ? -12.045 -3.407 12.488 1.00 35.44 240 SER A CA 1
ATOM 1828 C C . SER A 1 240 ? -11.771 -3.926 11.059 1.00 35.44 240 SER A C 1
ATOM 1830 O O . SER A 1 240 ? -11.580 -5.122 10.865 1.00 35.44 240 SER A O 1
ATOM 1832 N N . ASN A 1 241 ? -11.672 -3.024 10.069 1.00 44.97 241 ASN A N 1
ATOM 1833 C CA . ASN A 1 241 ? -11.195 -3.297 8.712 1.00 44.97 241 ASN A CA 1
ATOM 1834 C C . ASN A 1 241 ? -9.669 -3.468 8.573 1.00 44.97 241 ASN A C 1
ATOM 1836 O O . ASN A 1 241 ? -9.248 -4.172 7.661 1.00 44.97 241 ASN A O 1
ATOM 1840 N N . ILE A 1 242 ? -8.831 -2.894 9.452 1.00 52.66 242 ILE A N 1
ATOM 1841 C CA . ILE A 1 242 ? -7.359 -3.014 9.353 1.00 52.66 242 ILE A CA 1
ATOM 1842 C C . ILE A 1 242 ? -6.939 -4.469 9.458 1.00 52.66 242 ILE A C 1
ATOM 1844 O O . ILE A 1 242 ? -6.202 -4.943 8.604 1.00 52.66 242 ILE A O 1
ATOM 1848 N N . ALA A 1 243 ? -7.449 -5.182 10.466 1.00 57.12 243 ALA A N 1
ATOM 1849 C CA . ALA A 1 243 ? -7.149 -6.597 10.667 1.00 57.12 243 ALA A CA 1
ATOM 1850 C C . ALA A 1 243 ? -7.636 -7.472 9.493 1.00 57.12 243 ALA A C 1
ATOM 1852 O O . ALA A 1 243 ? -7.035 -8.504 9.199 1.00 57.12 243 ALA A O 1
ATOM 1853 N N . ASN A 1 244 ? -8.690 -7.047 8.786 1.00 71.50 244 ASN A N 1
ATOM 1854 C CA . ASN A 1 244 ? -9.273 -7.794 7.671 1.00 71.50 244 ASN A CA 1
ATOM 1855 C C . ASN A 1 244 ? -8.571 -7.566 6.326 1.00 71.50 244 ASN A C 1
ATOM 1857 O O . ASN A 1 244 ? -8.724 -8.411 5.443 1.00 71.50 244 ASN A O 1
ATOM 1861 N N . ASN A 1 245 ? -7.784 -6.497 6.171 1.00 88.31 245 ASN A N 1
ATOM 1862 C CA . ASN A 1 245 ? -7.041 -6.259 4.937 1.00 88.31 245 ASN A CA 1
ATOM 1863 C C . ASN A 1 245 ? -5.913 -7.282 4.780 1.00 88.31 245 ASN A C 1
ATOM 1865 O O . ASN A 1 245 ? -4.984 -7.341 5.592 1.00 88.31 245 ASN A O 1
ATOM 1869 N N . ARG A 1 246 ? -5.968 -8.073 3.712 1.00 94.69 246 ARG A N 1
ATOM 1870 C CA . ARG A 1 246 ? -4.983 -9.115 3.439 1.00 94.69 246 ARG A CA 1
ATOM 1871 C C . ARG A 1 246 ? -3.836 -8.566 2.600 1.00 94.69 246 ARG A C 1
ATOM 1873 O O . ARG A 1 246 ? -4.049 -8.032 1.510 1.00 94.69 246 ARG A O 1
ATOM 1880 N N . VAL A 1 247 ? -2.611 -8.732 3.094 1.00 97.50 247 VAL A N 1
ATOM 1881 C CA . VAL A 1 247 ? -1.393 -8.288 2.401 1.00 97.50 247 VAL A CA 1
ATOM 1882 C C . VAL A 1 247 ? -0.715 -9.480 1.733 1.00 97.50 247 VAL A C 1
ATOM 1884 O O . VAL A 1 247 ? -0.294 -10.418 2.406 1.00 97.50 247 VAL A O 1
ATOM 1887 N N . GLY A 1 248 ? -0.585 -9.431 0.409 1.00 98.06 248 GLY A N 1
ATOM 1888 C CA . GLY A 1 248 ? 0.261 -10.340 -0.355 1.00 98.06 248 GLY A CA 1
ATOM 1889 C C . GLY A 1 248 ? 1.710 -9.868 -0.348 1.00 98.06 248 GLY A C 1
ATOM 1890 O O . GLY A 1 248 ? 1.996 -8.712 -0.666 1.00 98.06 248 GLY A O 1
ATOM 1891 N N . ILE A 1 249 ? 2.626 -10.763 -0.002 1.00 98.56 249 ILE A N 1
ATOM 1892 C CA . ILE A 1 249 ? 4.061 -10.490 0.065 1.00 98.56 249 ILE A CA 1
ATOM 1893 C C . ILE A 1 249 ? 4.761 -11.374 -0.959 1.00 98.56 249 ILE A C 1
ATOM 1895 O O . ILE A 1 249 ? 4.534 -12.580 -0.980 1.00 98.56 249 ILE A O 1
ATOM 1899 N N . ILE A 1 250 ? 5.610 -10.791 -1.804 1.00 98.56 250 ILE A N 1
ATOM 1900 C CA . ILE A 1 250 ? 6.429 -11.539 -2.766 1.00 98.56 250 ILE A CA 1
ATOM 1901 C C . ILE A 1 250 ? 7.901 -11.385 -2.397 1.00 98.56 250 ILE A C 1
ATOM 1903 O O . ILE A 1 250 ? 8.418 -10.266 -2.383 1.00 98.56 250 ILE A O 1
ATOM 1907 N N . ILE A 1 251 ? 8.567 -12.517 -2.161 1.00 98.25 251 ILE A N 1
ATOM 1908 C CA . ILE A 1 251 ? 9.991 -12.591 -1.817 1.00 98.25 251 ILE A CA 1
ATOM 1909 C C . ILE A 1 251 ? 10.706 -13.453 -2.867 1.00 98.25 251 ILE A C 1
ATOM 1911 O O . ILE A 1 251 ? 10.600 -14.684 -2.820 1.00 98.25 251 ILE A O 1
ATOM 1915 N N . PRO A 1 252 ? 11.391 -12.848 -3.858 1.00 97.00 252 PRO A N 1
ATOM 1916 C CA . PRO A 1 252 ? 12.240 -13.592 -4.779 1.00 97.00 252 PRO A CA 1
ATOM 1917 C C . PRO A 1 252 ? 13.509 -14.061 -4.056 1.00 97.00 252 PRO A C 1
ATOM 1919 O O . PRO A 1 252 ? 14.156 -13.279 -3.366 1.00 97.00 252 PRO A O 1
ATOM 1922 N N . ILE A 1 253 ? 13.877 -15.329 -4.238 1.00 96.12 253 ILE A N 1
ATOM 1923 C CA . ILE A 1 253 ? 15.001 -15.979 -3.558 1.00 96.12 253 ILE A CA 1
ATOM 1924 C C . ILE A 1 253 ? 15.940 -16.559 -4.615 1.00 96.12 253 ILE A C 1
ATOM 1926 O O . ILE A 1 253 ? 15.519 -17.337 -5.469 1.00 96.12 253 ILE A O 1
ATOM 1930 N N . TYR A 1 254 ? 17.217 -16.185 -4.556 1.00 92.81 254 TYR A N 1
ATOM 1931 C CA . TYR A 1 254 ? 18.274 -16.834 -5.328 1.00 92.81 254 TYR A CA 1
ATOM 1932 C C . TYR A 1 254 ? 19.602 -16.753 -4.576 1.00 92.81 254 TYR A C 1
ATOM 1934 O O . TYR A 1 254 ? 20.197 -15.678 -4.485 1.00 92.81 254 TYR A O 1
ATOM 1942 N N . ASN A 1 255 ? 20.075 -17.889 -4.072 1.00 92.44 255 ASN A N 1
ATOM 1943 C CA . ASN A 1 255 ? 21.330 -18.013 -3.329 1.00 92.44 255 ASN A CA 1
ATOM 1944 C C . ASN A 1 255 ? 21.485 -17.006 -2.163 1.00 92.44 255 ASN A C 1
ATOM 1946 O O . ASN A 1 255 ? 22.452 -16.239 -2.098 1.00 92.44 255 ASN A O 1
ATOM 1950 N N . ALA A 1 256 ? 20.495 -16.982 -1.270 1.00 91.19 256 ALA A N 1
ATOM 1951 C CA . ALA A 1 256 ? 20.366 -16.070 -0.138 1.00 91.19 256 ALA A CA 1
ATOM 1952 C C . ALA A 1 256 ? 20.518 -16.758 1.236 1.00 91.19 256 ALA A C 1
ATOM 1954 O O . ALA A 1 256 ? 20.100 -16.182 2.242 1.00 91.19 256 ALA A O 1
ATOM 1955 N N . GLU A 1 257 ? 21.133 -17.948 1.320 1.00 92.56 257 GLU A N 1
ATOM 1956 C CA . GLU A 1 257 ? 21.150 -18.782 2.541 1.00 92.56 257 GLU A CA 1
ATOM 1957 C C . GLU A 1 257 ? 21.624 -18.036 3.802 1.00 92.56 257 GLU A C 1
ATOM 1959 O O . GLU A 1 257 ? 21.162 -18.302 4.904 1.00 92.56 257 GLU A O 1
ATOM 1964 N N . LYS A 1 258 ? 22.518 -17.053 3.639 1.00 90.69 258 LYS A N 1
ATOM 1965 C CA . LYS A 1 258 ? 23.118 -16.284 4.742 1.00 90.69 258 LYS A CA 1
ATOM 1966 C C . LYS A 1 258 ? 22.190 -15.240 5.362 1.00 90.69 258 LYS A C 1
ATOM 1968 O O . LYS A 1 258 ? 22.496 -14.734 6.439 1.00 90.69 258 LYS A O 1
ATOM 1973 N N . TYR A 1 259 ? 21.135 -14.847 4.654 1.00 89.06 259 TYR A N 1
ATOM 1974 C CA . TYR A 1 259 ? 20.284 -13.708 5.014 1.00 89.06 259 TYR A CA 1
ATOM 1975 C C . TYR A 1 259 ? 18.803 -14.079 5.083 1.00 89.06 259 TYR A C 1
ATOM 1977 O O . TYR A 1 259 ? 18.044 -13.405 5.781 1.00 89.06 259 TYR A O 1
ATOM 1985 N N . LEU A 1 260 ? 18.412 -15.159 4.400 1.00 94.81 260 LEU A N 1
ATOM 1986 C CA . LEU A 1 260 ? 17.021 -15.537 4.211 1.00 94.81 260 LEU A CA 1
ATOM 1987 C C . LEU A 1 260 ? 16.283 -15.767 5.533 1.00 94.81 260 LEU A C 1
ATOM 1989 O O . LEU A 1 260 ? 15.179 -15.260 5.675 1.00 94.81 260 LEU A O 1
ATOM 1993 N N . GLU A 1 261 ? 16.879 -16.446 6.517 1.00 94.88 261 GLU A N 1
ATOM 1994 C CA . GLU A 1 261 ? 16.232 -16.653 7.827 1.00 94.88 261 GLU A CA 1
ATOM 1995 C C . GLU A 1 261 ? 15.834 -15.323 8.471 1.00 94.88 261 GLU A C 1
ATOM 1997 O O . GLU A 1 261 ? 14.678 -15.116 8.817 1.00 94.88 261 GLU A O 1
ATOM 2002 N N . LYS A 1 262 ? 16.758 -14.360 8.520 1.00 91.56 262 LYS A N 1
ATOM 2003 C CA . LYS A 1 262 ? 16.497 -13.036 9.091 1.00 91.56 262 LYS A CA 1
ATOM 2004 C C . LYS A 1 262 ? 15.435 -12.255 8.314 1.00 91.56 262 LYS A C 1
ATOM 2006 O O . LYS A 1 262 ? 14.648 -11.517 8.913 1.00 91.56 262 LYS A O 1
ATOM 2011 N N . CYS A 1 263 ? 15.438 -12.383 6.989 1.00 95.31 263 CYS A N 1
ATOM 2012 C CA . CYS A 1 263 ? 14.408 -11.814 6.128 1.00 95.31 263 CYS A CA 1
ATOM 2013 C C . CYS A 1 263 ? 13.033 -12.383 6.512 1.00 95.31 263 CYS A C 1
ATOM 2015 O O . CYS A 1 263 ? 12.126 -11.620 6.855 1.00 95.31 263 CYS A O 1
ATOM 2017 N N . LEU A 1 264 ? 12.908 -13.712 6.550 1.00 96.81 264 LEU A N 1
ATOM 2018 C CA . LEU A 1 264 ? 11.663 -14.416 6.852 1.00 96.81 264 LEU A CA 1
ATOM 2019 C C . LEU A 1 264 ? 11.189 -14.172 8.288 1.00 96.81 264 LEU A C 1
ATOM 2021 O O . LEU A 1 264 ? 10.012 -13.866 8.474 1.00 96.81 264 LEU A O 1
ATOM 2025 N N . ASP A 1 265 ? 12.087 -14.175 9.275 1.00 93.12 265 ASP A N 1
ATOM 2026 C CA . ASP A 1 265 ? 11.799 -13.798 10.664 1.00 93.12 265 ASP A CA 1
ATOM 2027 C C . ASP A 1 265 ? 11.173 -12.404 10.752 1.00 93.12 265 ASP A C 1
ATOM 2029 O O . ASP A 1 265 ? 10.207 -12.189 11.487 1.00 93.12 265 ASP A O 1
ATOM 2033 N N . SER A 1 266 ? 11.679 -11.439 9.979 1.00 95.25 266 SER A N 1
ATOM 2034 C CA . SER A 1 266 ? 11.121 -10.083 9.971 1.00 95.25 266 SER A CA 1
ATOM 2035 C C . SER A 1 266 ? 9.716 -10.009 9.366 1.00 95.25 266 SER A C 1
ATOM 2037 O O . SER A 1 266 ? 8.973 -9.075 9.669 1.00 95.25 266 SER A O 1
ATOM 2039 N N . VAL A 1 267 ? 9.341 -10.988 8.537 1.00 96.62 267 VAL A N 1
ATOM 2040 C CA . VAL A 1 267 ? 8.040 -11.074 7.867 1.00 96.62 267 VAL A CA 1
ATOM 2041 C C . VAL A 1 267 ? 7.022 -11.817 8.728 1.00 96.62 267 VAL A C 1
ATOM 2043 O O . VAL A 1 267 ? 5.929 -11.301 8.960 1.00 96.62 267 VAL A O 1
ATOM 2046 N N . VAL A 1 268 ? 7.362 -13.008 9.228 1.00 94.00 268 VAL A N 1
ATOM 2047 C CA . VAL A 1 268 ? 6.419 -13.850 9.988 1.00 94.00 268 VAL A CA 1
ATOM 2048 C C . VAL A 1 268 ? 6.018 -13.219 11.321 1.00 94.00 268 VAL A C 1
ATOM 2050 O O . VAL A 1 268 ? 4.892 -13.438 11.775 1.00 94.00 268 VAL A O 1
ATOM 2053 N N . ASN A 1 269 ? 6.900 -12.392 11.896 1.00 92.81 269 ASN A N 1
ATOM 2054 C CA . ASN A 1 269 ? 6.693 -11.697 13.167 1.00 92.81 269 ASN A CA 1
ATOM 2055 C C . ASN A 1 269 ? 6.015 -10.320 13.033 1.00 92.81 269 ASN A C 1
ATOM 2057 O O . ASN A 1 269 ? 5.872 -9.625 14.036 1.00 92.81 269 ASN A O 1
ATOM 2061 N N . GLN A 1 270 ? 5.599 -9.893 11.832 1.00 92.12 270 GLN A N 1
ATOM 2062 C CA . GLN A 1 270 ? 4.900 -8.611 11.651 1.00 92.12 270 GLN A CA 1
ATOM 2063 C C . GLN A 1 270 ? 3.646 -8.513 12.535 1.00 92.12 270 GLN A C 1
ATOM 2065 O O . GLN A 1 270 ? 2.877 -9.466 12.661 1.00 92.12 270 GLN A O 1
ATOM 2070 N N . THR A 1 271 ? 3.387 -7.326 13.095 1.00 86.75 271 THR A N 1
ATOM 2071 C CA . THR A 1 271 ? 2.206 -7.096 13.955 1.00 86.75 271 THR A CA 1
ATOM 2072 C C . THR A 1 271 ? 0.881 -7.112 13.195 1.00 86.75 271 THR A C 1
ATOM 2074 O O . THR A 1 271 ? -0.174 -7.309 13.797 1.00 86.75 271 THR A O 1
ATOM 2077 N N . HIS A 1 272 ? 0.915 -6.916 11.874 1.00 89.31 272 HIS A N 1
ATOM 2078 C CA . HIS A 1 272 ? -0.217 -7.180 10.987 1.00 89.31 272 HIS A CA 1
ATOM 2079 C C . HIS A 1 272 ? -0.165 -8.637 10.526 1.00 89.31 272 HIS A C 1
ATOM 2081 O O . HIS A 1 272 ? 0.740 -9.018 9.789 1.00 89.31 272 HIS A O 1
ATOM 2087 N N . THR A 1 273 ? -1.124 -9.454 10.962 1.00 91.31 273 THR A N 1
ATOM 2088 C CA . THR A 1 273 ? -1.031 -10.921 10.857 1.00 91.31 273 THR A CA 1
ATOM 2089 C C . THR A 1 273 ? -1.751 -11.529 9.652 1.00 91.31 273 THR A C 1
ATOM 2091 O O . THR A 1 273 ? -1.448 -12.667 9.285 1.00 91.31 273 THR A O 1
ATOM 2094 N N . ASN A 1 274 ? -2.666 -10.791 9.011 1.00 94.31 274 ASN A N 1
ATOM 2095 C CA . ASN A 1 274 ? -3.451 -11.248 7.859 1.00 94.31 274 ASN A CA 1
ATOM 2096 C C . ASN A 1 274 ? -2.633 -11.138 6.559 1.00 94.31 274 ASN A C 1
ATOM 2098 O O . ASN A 1 274 ? -2.733 -10.163 5.805 1.00 94.31 274 ASN A O 1
ATOM 2102 N N . LEU A 1 275 ? -1.770 -12.134 6.352 1.00 96.19 275 LEU A N 1
ATOM 2103 C CA . LEU A 1 275 ? -0.741 -12.164 5.315 1.00 96.19 275 LEU A CA 1
ATOM 2104 C C . LEU A 1 275 ? -0.900 -13.373 4.393 1.00 96.19 275 LEU A C 1
ATOM 2106 O O . LEU A 1 275 ? -1.342 -14.437 4.818 1.00 96.19 275 LEU A O 1
ATOM 2110 N N . GLU A 1 276 ? -0.445 -13.220 3.153 1.00 96.88 276 GLU A N 1
ATOM 2111 C CA . GLU A 1 276 ? -0.162 -14.330 2.240 1.00 96.88 276 GLU A CA 1
ATOM 2112 C C . GLU A 1 276 ? 1.254 -14.145 1.714 1.00 96.88 276 GLU A C 1
ATOM 2114 O O . GLU A 1 276 ? 1.540 -13.199 0.977 1.00 96.88 276 GLU A O 1
ATOM 2119 N N . ILE A 1 277 ? 2.152 -15.026 2.134 1.00 98.31 277 ILE A N 1
ATOM 2120 C CA . ILE A 1 277 ? 3.585 -14.898 1.902 1.00 98.31 277 ILE A CA 1
ATOM 2121 C C . ILE A 1 277 ? 3.967 -15.848 0.775 1.00 98.31 277 ILE A C 1
ATOM 2123 O O . ILE A 1 277 ? 3.819 -17.064 0.888 1.00 98.31 277 ILE A O 1
ATOM 2127 N N . LEU A 1 278 ? 4.467 -15.291 -0.321 1.00 98.12 278 LEU A N 1
ATOM 2128 C CA . LEU A 1 278 ? 4.900 -16.043 -1.483 1.00 98.12 278 LEU A CA 1
ATOM 2129 C C . LEU A 1 278 ? 6.421 -16.001 -1.596 1.00 98.12 278 LEU A C 1
ATOM 2131 O O . LEU A 1 278 ? 7.009 -14.981 -1.962 1.00 98.12 278 LEU A O 1
ATOM 2135 N N . LEU A 1 279 ? 7.044 -17.136 -1.296 1.00 98.56 279 LEU A N 1
ATOM 2136 C CA . LEU A 1 279 ? 8.473 -17.354 -1.480 1.00 98.56 279 LEU A CA 1
ATOM 2137 C C . LEU A 1 279 ? 8.692 -17.913 -2.880 1.00 98.56 279 LEU A C 1
ATOM 2139 O O . LEU A 1 279 ? 8.049 -18.892 -3.254 1.00 98.56 279 LEU A O 1
ATOM 2143 N N . ILE A 1 280 ? 9.568 -17.297 -3.669 1.00 98.00 280 ILE A N 1
ATOM 2144 C CA . ILE A 1 280 ? 9.811 -17.716 -5.053 1.00 98.00 280 ILE A CA 1
ATOM 2145 C C . ILE A 1 280 ? 11.287 -18.046 -5.204 1.00 98.00 280 ILE A C 1
ATOM 2147 O O . ILE A 1 280 ? 12.102 -17.158 -5.442 1.00 98.00 280 ILE A O 1
ATOM 2151 N N . ASP A 1 281 ? 11.614 -19.326 -5.059 1.00 97.50 281 ASP A N 1
ATOM 2152 C CA . ASP A 1 281 ? 12.959 -19.846 -5.275 1.00 97.50 281 ASP A CA 1
ATOM 2153 C C . ASP A 1 281 ? 13.243 -19.950 -6.778 1.00 97.50 281 ASP A C 1
ATOM 2155 O O . ASP A 1 281 ? 12.695 -20.797 -7.492 1.00 97.50 281 ASP A O 1
ATOM 2159 N N . ASP A 1 282 ? 14.104 -19.056 -7.257 1.00 93.56 282 ASP A N 1
ATOM 2160 C CA . ASP A 1 282 ? 14.513 -18.917 -8.654 1.00 93.56 282 ASP A CA 1
ATOM 2161 C C . ASP A 1 282 ? 15.688 -19.852 -8.989 1.00 93.56 282 ASP A C 1
ATOM 2163 O O . ASP A 1 282 ? 16.685 -19.457 -9.597 1.00 93.56 282 ASP A O 1
ATOM 2167 N N . GLY A 1 283 ? 15.577 -21.108 -8.557 1.00 92.19 283 GLY A N 1
ATOM 2168 C CA . GLY A 1 283 ? 16.555 -22.160 -8.813 1.00 92.19 283 GLY A CA 1
ATOM 2169 C C . GLY A 1 283 ? 17.849 -21.987 -8.023 1.00 92.19 283 GLY A C 1
ATOM 2170 O O . GLY A 1 283 ? 18.929 -22.078 -8.613 1.00 92.19 283 GLY A O 1
ATOM 2171 N N . SER A 1 284 ? 17.752 -21.716 -6.715 1.00 93.38 284 SER A N 1
ATOM 2172 C CA . SER A 1 284 ? 18.927 -21.634 -5.841 1.00 93.38 284 SER A CA 1
ATOM 2173 C C . SER A 1 284 ? 19.715 -22.946 -5.828 1.00 93.38 284 SER A C 1
ATOM 2175 O O . SER A 1 284 ? 19.163 -24.043 -5.915 1.00 93.38 284 SER A O 1
ATOM 2177 N N . THR A 1 285 ? 21.033 -22.825 -5.706 1.00 93.19 285 THR A N 1
ATOM 2178 C CA . THR A 1 285 ? 21.988 -23.941 -5.641 1.00 93.19 285 THR A CA 1
ATOM 2179 C C . THR A 1 285 ? 22.627 -24.097 -4.260 1.00 93.19 285 THR A C 1
ATOM 2181 O O . THR A 1 285 ? 23.472 -24.970 -4.080 1.00 93.19 285 THR A O 1
ATOM 2184 N N . ASP A 1 286 ? 22.284 -23.220 -3.319 1.00 94.06 286 ASP A N 1
ATOM 2185 C CA . ASP A 1 286 ? 22.714 -23.243 -1.920 1.00 94.06 286 ASP A CA 1
ATOM 2186 C C . ASP A 1 286 ? 21.567 -23.718 -0.997 1.00 94.06 286 ASP A C 1
ATOM 2188 O O . ASP A 1 286 ? 20.558 -24.251 -1.471 1.00 94.06 286 ASP A O 1
ATOM 2192 N N . ASN A 1 287 ? 21.686 -23.523 0.321 1.00 96.50 287 ASN A N 1
ATOM 2193 C CA . ASN A 1 287 ? 20.658 -23.967 1.271 1.00 96.50 287 ASN A CA 1
ATOM 2194 C C . ASN A 1 287 ? 19.386 -23.096 1.307 1.00 96.50 287 ASN A C 1
ATOM 2196 O O . ASN A 1 287 ? 18.480 -23.383 2.091 1.00 96.50 287 ASN A O 1
ATOM 2200 N N . SER A 1 288 ? 19.250 -22.073 0.454 1.00 96.88 288 SER A N 1
ATOM 2201 C CA . SER A 1 288 ? 18.074 -21.182 0.453 1.00 96.88 288 SER A CA 1
ATOM 2202 C C . SER A 1 288 ? 16.760 -21.932 0.252 1.00 96.88 288 SER A C 1
ATOM 2204 O O . SER A 1 288 ? 15.767 -21.642 0.917 1.00 96.88 288 SER A O 1
ATOM 2206 N N . CYS A 1 289 ? 16.756 -22.919 -0.650 1.00 96.69 289 CYS A N 1
ATOM 2207 C CA . CYS A 1 289 ? 15.572 -23.729 -0.926 1.00 96.69 289 CYS A CA 1
ATOM 2208 C C . CYS A 1 289 ? 15.146 -24.524 0.318 1.00 96.69 289 CYS A C 1
ATOM 2210 O O . CYS A 1 289 ? 13.955 -24.633 0.601 1.00 96.69 289 CYS A O 1
ATOM 2212 N N . GLN A 1 290 ? 16.112 -25.040 1.085 1.00 97.50 290 GLN A N 1
ATOM 2213 C CA . GLN A 1 290 ? 15.837 -25.804 2.300 1.00 97.50 290 GLN A CA 1
ATOM 2214 C C . GLN A 1 290 ? 15.252 -24.914 3.402 1.00 97.50 290 GLN A C 1
ATOM 2216 O O . GLN A 1 290 ? 14.193 -25.233 3.936 1.00 97.50 290 GLN A O 1
ATOM 2221 N N . ILE A 1 291 ? 15.858 -23.748 3.644 1.00 97.81 291 ILE A N 1
ATOM 2222 C CA . ILE A 1 291 ? 15.344 -22.747 4.593 1.00 97.81 291 ILE A CA 1
ATOM 2223 C C . ILE A 1 291 ? 13.901 -22.353 4.229 1.00 97.81 291 ILE A C 1
ATOM 2225 O O . ILE A 1 291 ? 13.010 -22.354 5.076 1.00 97.81 291 ILE A O 1
ATOM 2229 N N . ALA A 1 292 ? 13.627 -22.072 2.950 1.00 97.88 292 ALA A N 1
ATOM 2230 C CA . ALA A 1 292 ? 12.290 -21.682 2.505 1.00 97.88 292 ALA A CA 1
ATOM 2231 C C . ALA A 1 292 ? 11.232 -22.779 2.733 1.00 97.88 292 ALA A C 1
ATOM 2233 O O . ALA A 1 292 ? 10.089 -22.466 3.077 1.00 97.88 292 ALA A O 1
ATOM 2234 N N . LYS A 1 293 ? 11.590 -24.061 2.563 1.00 97.69 293 LYS A N 1
ATOM 2235 C CA . LYS A 1 293 ? 10.687 -25.184 2.861 1.00 97.69 293 LYS A CA 1
ATOM 2236 C C . LYS A 1 293 ? 10.402 -25.311 4.351 1.00 97.69 293 LYS A C 1
ATOM 2238 O O . LYS A 1 293 ? 9.255 -25.551 4.710 1.00 97.69 293 LYS A O 1
ATOM 2243 N N . GLU A 1 294 ? 11.410 -25.140 5.203 1.00 97.00 294 GLU A N 1
ATOM 2244 C CA . GLU A 1 294 ? 11.246 -25.222 6.658 1.00 97.00 294 GLU A CA 1
ATOM 2245 C C . GLU A 1 294 ? 10.267 -24.163 7.167 1.00 97.00 294 GLU A C 1
ATOM 2247 O O . GLU A 1 294 ? 9.351 -24.482 7.924 1.00 97.00 294 GLU A O 1
ATOM 2252 N N . TYR A 1 295 ? 10.377 -22.925 6.682 1.00 97.62 295 TYR A N 1
ATOM 2253 C CA . TYR A 1 295 ? 9.396 -21.882 6.983 1.00 97.62 295 TYR A CA 1
ATOM 2254 C C . TYR A 1 295 ? 8.010 -22.221 6.423 1.00 97.62 295 TYR A C 1
ATOM 2256 O O . TYR A 1 295 ? 7.020 -22.137 7.148 1.00 97.62 295 TYR A O 1
ATOM 2264 N N . ALA A 1 296 ? 7.926 -22.670 5.165 1.00 96.94 296 ALA A N 1
ATOM 2265 C CA . ALA A 1 296 ? 6.653 -23.058 4.559 1.00 96.94 296 ALA A CA 1
ATOM 2266 C C . ALA A 1 296 ? 5.951 -24.201 5.310 1.00 96.94 296 ALA A C 1
ATOM 2268 O O . ALA A 1 296 ? 4.725 -24.231 5.372 1.00 96.94 296 ALA A O 1
ATOM 2269 N N . ALA A 1 297 ? 6.709 -25.141 5.882 1.00 95.94 297 ALA A N 1
ATOM 2270 C CA . ALA A 1 297 ? 6.172 -26.267 6.642 1.00 95.94 297 ALA A CA 1
ATOM 2271 C C . ALA A 1 297 ? 5.647 -25.862 8.030 1.00 95.94 297 ALA A C 1
ATOM 2273 O O . ALA A 1 297 ? 4.818 -26.579 8.592 1.00 95.94 297 ALA A O 1
ATOM 2274 N N . ASN A 1 298 ? 6.116 -24.733 8.570 1.00 94.81 298 ASN A N 1
ATOM 2275 C CA . ASN A 1 298 ? 5.795 -24.265 9.919 1.00 94.81 298 ASN A CA 1
ATOM 2276 C C . ASN A 1 298 ? 4.807 -23.083 9.956 1.00 94.81 298 ASN A C 1
ATOM 2278 O O . ASN A 1 298 ? 4.263 -22.797 11.020 1.00 94.81 298 ASN A O 1
ATOM 2282 N N . ASP A 1 299 ? 4.538 -22.418 8.828 1.00 94.75 299 ASP A N 1
ATOM 2283 C CA . ASP A 1 299 ? 3.600 -21.292 8.739 1.00 94.75 299 ASP A CA 1
ATOM 2284 C C . ASP A 1 299 ? 2.645 -21.454 7.544 1.00 94.75 299 ASP A C 1
ATOM 2286 O O . ASP A 1 299 ? 3.039 -21.378 6.380 1.00 94.75 299 ASP A O 1
ATOM 2290 N N . GLU A 1 300 ? 1.353 -21.647 7.824 1.00 94.31 300 GLU A N 1
ATOM 2291 C CA . GLU A 1 300 ? 0.315 -21.860 6.804 1.00 94.31 300 GLU A CA 1
ATOM 2292 C C . GLU A 1 300 ? 0.065 -20.655 5.883 1.00 94.31 300 GLU A C 1
ATOM 2294 O O . GLU A 1 300 ? -0.546 -20.798 4.817 1.00 94.31 300 GLU A O 1
ATOM 2299 N N . ARG A 1 301 ? 0.546 -19.466 6.267 1.00 96.00 301 ARG A N 1
ATOM 2300 C CA . ARG A 1 301 ? 0.485 -18.252 5.442 1.00 96.00 301 ARG A CA 1
ATOM 2301 C C . ARG A 1 301 ? 1.490 -18.304 4.293 1.00 96.00 301 ARG A C 1
ATOM 2303 O O . ARG A 1 301 ? 1.382 -17.505 3.363 1.00 96.00 301 ARG A O 1
ATOM 2310 N N . ILE A 1 302 ? 2.461 -19.219 4.346 1.00 97.56 302 ILE A N 1
ATOM 2311 C CA . ILE A 1 302 ? 3.551 -19.323 3.382 1.00 97.56 302 ILE A CA 1
ATOM 2312 C C . ILE A 1 302 ? 3.208 -20.313 2.261 1.00 97.56 302 ILE A C 1
ATOM 2314 O O . ILE A 1 302 ? 2.756 -21.441 2.462 1.00 97.56 302 ILE A O 1
ATOM 2318 N N . THR A 1 303 ? 3.452 -19.879 1.029 1.00 97.19 303 THR A N 1
ATOM 2319 C CA . THR A 1 303 ? 3.457 -20.716 -0.172 1.00 97.19 303 THR A CA 1
ATOM 2320 C C . THR A 1 303 ? 4.812 -20.570 -0.854 1.00 97.19 303 THR A C 1
ATOM 2322 O O . THR A 1 303 ? 5.266 -19.456 -1.106 1.00 97.19 303 THR A O 1
ATOM 2325 N N . LEU A 1 304 ? 5.461 -21.692 -1.160 1.00 98.00 304 LEU A N 1
ATOM 2326 C CA . LEU A 1 304 ? 6.753 -21.730 -1.839 1.00 98.00 304 LEU A CA 1
ATOM 2327 C C . LEU A 1 304 ? 6.563 -22.130 -3.302 1.00 98.00 304 LEU A C 1
ATOM 2329 O O . LEU A 1 304 ? 5.992 -23.178 -3.599 1.00 98.00 304 LEU A O 1
ATOM 2333 N N . ILE A 1 305 ? 7.068 -21.315 -4.222 1.00 96.81 305 ILE A N 1
ATOM 2334 C CA . ILE A 1 305 ? 7.151 -21.614 -5.650 1.00 96.81 305 ILE A CA 1
ATOM 2335 C C . ILE A 1 305 ? 8.608 -21.908 -5.999 1.00 96.81 305 ILE A C 1
ATOM 2337 O O . ILE A 1 305 ? 9.475 -21.063 -5.806 1.00 96.81 305 ILE A O 1
ATOM 2341 N N . LEU A 1 306 ? 8.862 -23.088 -6.559 1.00 96.62 306 LEU A N 1
ATOM 2342 C CA . LEU A 1 306 ? 10.154 -23.479 -7.119 1.00 96.62 306 LEU A CA 1
ATOM 2343 C C . LEU A 1 306 ? 10.096 -23.343 -8.638 1.00 96.62 306 LEU A C 1
ATOM 2345 O O . LEU A 1 306 ? 9.169 -23.871 -9.262 1.00 96.62 306 LEU A O 1
ATOM 2349 N N . LYS A 1 307 ? 11.086 -22.691 -9.244 1.00 92.69 307 LYS A N 1
ATOM 2350 C CA . LYS A 1 307 ? 11.225 -22.575 -10.703 1.00 92.69 307 LYS A CA 1
ATOM 2351 C C . LYS A 1 307 ? 12.689 -22.663 -11.131 1.00 92.69 307 LYS A C 1
ATOM 2353 O O . LYS A 1 307 ? 13.589 -22.460 -10.326 1.00 92.69 307 LYS A O 1
ATOM 2358 N N . ASP A 1 308 ? 12.919 -22.909 -12.417 1.00 89.94 308 ASP A N 1
ATOM 2359 C CA . ASP A 1 308 ? 14.257 -22.794 -13.009 1.00 89.94 308 ASP A CA 1
ATOM 2360 C C . ASP A 1 308 ? 14.704 -21.325 -13.011 1.00 89.94 308 ASP A C 1
ATOM 2362 O O . ASP A 1 308 ? 13.869 -20.449 -13.233 1.00 89.94 308 ASP A O 1
ATOM 2366 N N . ASN A 1 309 ? 15.996 -21.043 -12.820 1.00 87.06 309 ASN A N 1
ATOM 2367 C CA . ASN A 1 309 ? 16.514 -19.671 -12.774 1.00 87.06 309 ASN A CA 1
ATOM 2368 C C . ASN A 1 309 ? 16.162 -18.873 -14.039 1.00 87.06 309 ASN A C 1
ATOM 2370 O O . ASN A 1 309 ? 16.534 -19.257 -15.150 1.00 87.06 309 ASN A O 1
ATOM 2374 N N . ALA A 1 310 ? 15.472 -17.744 -13.857 1.00 82.69 310 ALA A N 1
ATOM 2375 C CA . ALA A 1 310 ? 15.230 -16.776 -14.926 1.00 82.69 310 ALA A CA 1
ATOM 2376 C C . ALA A 1 310 ? 15.393 -15.308 -14.488 1.00 82.69 310 ALA A C 1
ATOM 2378 O O . ALA A 1 310 ? 15.152 -14.402 -15.290 1.00 82.69 310 ALA A O 1
ATOM 2379 N N . GLY A 1 311 ? 15.863 -15.053 -13.269 1.00 84.00 311 GLY A N 1
ATOM 2380 C CA . GLY A 1 311 ? 16.109 -13.729 -12.715 1.00 84.00 311 GLY A CA 1
ATOM 2381 C C . GLY A 1 311 ? 14.944 -13.179 -11.888 1.00 84.00 311 GLY A C 1
ATOM 2382 O O . GLY A 1 311 ? 13.791 -13.606 -11.999 1.00 84.00 311 GLY A O 1
ATOM 2383 N N . GLN A 1 312 ? 15.249 -12.153 -11.086 1.00 88.12 312 GLN A N 1
ATOM 2384 C CA . GLN A 1 312 ? 14.316 -11.560 -10.120 1.00 88.12 312 GLN A CA 1
ATOM 2385 C C . GLN A 1 312 ? 13.033 -11.007 -10.761 1.00 88.12 312 GLN A C 1
ATOM 2387 O O . GLN A 1 312 ? 11.957 -11.191 -10.196 1.00 88.12 312 GLN A O 1
ATOM 2392 N N . SER A 1 313 ? 13.105 -10.396 -11.952 1.00 91.44 313 SER A N 1
ATOM 2393 C CA . SER A 1 313 ? 11.917 -9.936 -12.692 1.00 91.44 313 SER A CA 1
ATOM 2394 C C . SER A 1 313 ? 10.910 -11.065 -12.923 1.00 91.44 313 SER A C 1
ATOM 2396 O O . SER A 1 313 ? 9.718 -10.885 -12.685 1.00 91.44 313 SER A O 1
ATOM 2398 N N . SER A 1 314 ? 11.398 -12.238 -13.348 1.00 91.19 314 SER A N 1
ATOM 2399 C CA . SER A 1 314 ? 10.567 -13.415 -13.625 1.00 91.19 314 SER A CA 1
ATOM 2400 C C . SER A 1 314 ? 9.930 -13.944 -12.342 1.00 91.19 314 SER A C 1
ATOM 2402 O O . SER A 1 314 ? 8.732 -14.228 -12.314 1.00 91.19 314 SER A O 1
ATOM 2404 N N . ALA A 1 315 ? 10.697 -13.991 -11.248 1.00 93.19 315 ALA A N 1
ATOM 2405 C CA . ALA A 1 315 ? 10.171 -14.357 -9.938 1.00 93.19 315 ALA A CA 1
ATOM 2406 C C . ALA A 1 315 ? 9.056 -13.391 -9.488 1.00 93.19 315 ALA A C 1
ATOM 2408 O O . ALA A 1 315 ? 7.944 -13.828 -9.196 1.00 93.19 315 ALA A O 1
ATOM 2409 N N . ARG A 1 316 ? 9.286 -12.071 -9.524 1.00 96.25 316 ARG A N 1
ATOM 2410 C CA . ARG A 1 316 ? 8.264 -11.076 -9.148 1.00 96.25 316 ARG A CA 1
ATOM 2411 C C . ARG A 1 316 ? 7.014 -11.160 -10.032 1.00 96.25 316 ARG A C 1
ATOM 2413 O O . ARG A 1 316 ? 5.901 -11.094 -9.511 1.00 96.25 316 ARG A O 1
ATOM 2420 N N . ASN A 1 317 ? 7.178 -11.352 -11.343 1.00 95.38 317 ASN A N 1
ATOM 2421 C CA . ASN A 1 317 ? 6.063 -11.507 -12.281 1.00 95.38 317 ASN A CA 1
ATOM 2422 C C . ASN A 1 317 ? 5.204 -12.731 -11.960 1.00 95.38 317 ASN A C 1
ATOM 2424 O O . ASN A 1 317 ? 3.984 -12.583 -11.872 1.00 95.38 317 ASN A O 1
ATOM 2428 N N . ILE A 1 318 ? 5.827 -13.887 -11.698 1.00 93.62 318 ILE A N 1
ATOM 2429 C CA . ILE A 1 318 ? 5.119 -15.105 -11.281 1.0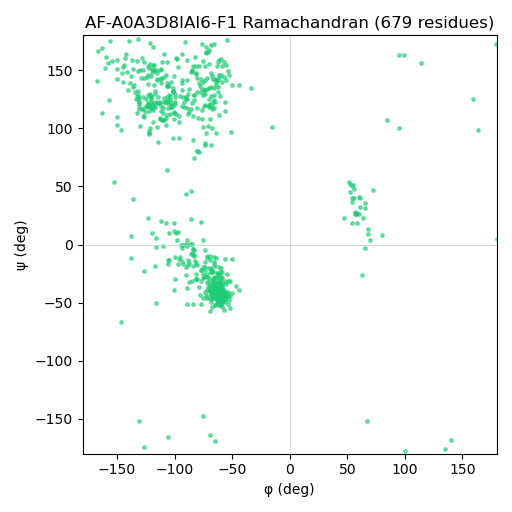0 93.62 318 ILE A CA 1
ATOM 2430 C C . ILE A 1 318 ? 4.307 -14.858 -10.015 1.00 93.62 318 ILE A C 1
ATOM 2432 O O . ILE A 1 318 ? 3.167 -15.313 -9.936 1.00 93.62 318 ILE A O 1
ATOM 2436 N N . GLY A 1 319 ? 4.844 -14.104 -9.054 1.00 95.94 319 GLY A N 1
ATOM 2437 C CA . GLY A 1 319 ? 4.096 -13.755 -7.852 1.00 95.94 319 GLY A CA 1
ATOM 2438 C C . GLY A 1 319 ? 2.883 -12.863 -8.122 1.00 95.94 319 GLY A C 1
ATOM 2439 O O . GLY A 1 319 ? 1.804 -13.110 -7.586 1.00 95.94 319 GLY A O 1
ATOM 2440 N N . ILE A 1 320 ? 3.016 -11.871 -9.008 1.00 96.62 320 ILE A N 1
ATOM 2441 C CA . ILE A 1 320 ? 1.876 -11.045 -9.440 1.00 96.62 320 ILE A CA 1
ATOM 2442 C C . ILE A 1 320 ? 0.819 -11.918 -10.141 1.00 96.62 320 ILE A C 1
ATOM 2444 O O . ILE A 1 320 ? -0.369 -11.781 -9.858 1.00 96.62 320 ILE A O 1
ATOM 2448 N N . ASP A 1 321 ? 1.232 -12.821 -11.039 1.00 94.12 321 ASP A N 1
ATOM 2449 C CA . ASP A 1 321 ? 0.321 -13.726 -11.764 1.00 94.12 321 ASP A CA 1
ATOM 2450 C C . ASP A 1 321 ? -0.384 -14.719 -10.844 1.00 94.12 321 ASP A C 1
ATOM 2452 O O . ASP A 1 321 ? -1.570 -15.008 -11.028 1.00 94.12 321 ASP A O 1
ATOM 2456 N N . TYR A 1 322 ? 0.328 -15.193 -9.817 1.00 94.62 322 TYR A N 1
ATOM 2457 C CA . TYR A 1 322 ? -0.243 -16.015 -8.763 1.00 94.62 322 TYR A CA 1
ATOM 2458 C C . TYR A 1 322 ? -1.406 -15.276 -8.104 1.00 94.62 322 TYR A C 1
ATOM 2460 O O . TYR A 1 322 ? -2.529 -15.759 -8.165 1.00 94.62 322 TYR A O 1
ATOM 2468 N N . PHE A 1 323 ? -1.203 -14.064 -7.582 1.00 95.56 323 PHE A N 1
ATOM 2469 C CA . PHE A 1 323 ? -2.294 -13.313 -6.950 1.00 95.56 323 PHE A CA 1
ATOM 2470 C C . PHE A 1 323 ? -3.381 -12.838 -7.934 1.00 95.56 323 PHE A C 1
ATOM 2472 O O . PHE A 1 323 ? -4.535 -12.661 -7.536 1.00 95.56 323 PHE A O 1
ATOM 2479 N N . ASN A 1 324 ? -3.070 -12.691 -9.227 1.00 91.75 324 ASN A N 1
ATOM 2480 C CA . ASN A 1 324 ? -4.069 -12.398 -10.262 1.00 91.75 324 ASN A CA 1
ATOM 2481 C C . ASN A 1 324 ? -4.990 -13.583 -10.590 1.00 91.75 324 ASN A C 1
ATOM 2483 O O . ASN A 1 324 ? -6.002 -13.374 -11.264 1.00 91.75 324 ASN A O 1
ATOM 2487 N N . GLN A 1 325 ? -4.692 -14.785 -10.086 1.00 86.81 325 GLN A N 1
ATOM 2488 C CA . GLN A 1 325 ? -5.429 -16.019 -10.376 1.00 86.81 325 GLN A CA 1
ATOM 2489 C C . GLN A 1 325 ? -5.326 -16.457 -11.843 1.00 86.81 325 GLN A C 1
ATOM 2491 O O . GLN A 1 325 ? -6.271 -17.001 -12.410 1.00 86.81 325 GLN A O 1
ATOM 2496 N N . GLU A 1 326 ? -4.163 -16.238 -12.461 1.00 81.69 326 GLU A N 1
ATOM 2497 C CA . GLU A 1 326 ? -3.917 -16.589 -13.870 1.00 81.69 326 GLU A CA 1
ATOM 2498 C C . GLU A 1 326 ? -3.483 -18.054 -14.065 1.00 81.69 326 GLU A C 1
ATOM 2500 O O . GLU A 1 326 ? -3.415 -18.548 -15.193 1.00 81.69 326 GLU A O 1
ATOM 2505 N N . TYR A 1 327 ? -3.229 -18.784 -12.974 1.00 84.75 327 TYR A N 1
ATOM 2506 C CA . TYR A 1 327 ? -2.739 -20.160 -13.015 1.00 84.75 327 TYR A CA 1
ATOM 2507 C C . TYR A 1 327 ? -3.815 -21.206 -12.719 1.00 84.75 327 TYR A C 1
ATOM 2509 O O . TYR A 1 327 ? -4.618 -21.076 -11.799 1.00 84.75 327 TYR A O 1
ATOM 2517 N N . GLN A 1 328 ? -3.767 -22.303 -13.480 1.00 84.38 328 GLN A N 1
ATOM 2518 C CA . GLN A 1 328 ? -4.492 -23.539 -13.184 1.00 84.38 328 GLN A CA 1
ATOM 2519 C C . GLN A 1 328 ? -3.542 -24.537 -12.524 1.00 84.38 328 GLN A C 1
ATOM 2521 O O . GLN A 1 328 ? -2.536 -24.933 -13.127 1.00 84.38 328 GLN A O 1
ATOM 2526 N N . PHE A 1 329 ? -3.878 -24.958 -11.306 1.00 87.50 329 PHE A N 1
ATOM 2527 C CA . PHE A 1 329 ? -3.076 -25.911 -10.545 1.00 87.50 329 PHE A CA 1
ATOM 2528 C C . PHE A 1 329 ? -3.538 -27.341 -10.756 1.00 87.50 329 PHE A C 1
ATOM 2530 O O . PHE A 1 329 ? -4.730 -27.634 -10.824 1.00 87.50 329 PHE A O 1
ATOM 2537 N N . ILE A 1 330 ? -2.560 -28.234 -10.822 1.00 87.06 330 ILE A N 1
ATOM 2538 C CA . ILE A 1 330 ? -2.749 -29.671 -10.914 1.00 87.06 330 ILE A CA 1
ATOM 2539 C C . ILE A 1 330 ? -2.221 -30.256 -9.599 1.00 87.06 330 ILE A C 1
ATOM 2541 O O . ILE A 1 330 ? -1.000 -30.225 -9.386 1.00 87.06 330 ILE A O 1
ATOM 2545 N N . PRO A 1 331 ? -3.098 -30.744 -8.700 1.00 84.19 331 PRO A N 1
ATOM 2546 C CA . PRO A 1 331 ? -2.659 -31.409 -7.482 1.00 84.19 331 PRO A CA 1
ATOM 2547 C C . PRO A 1 331 ? -1.855 -32.656 -7.835 1.00 84.19 331 PRO A C 1
ATOM 2549 O O . PRO A 1 331 ? -2.121 -33.335 -8.830 1.00 84.19 331 PRO A O 1
ATOM 2552 N N . THR A 1 332 ? -0.856 -32.958 -7.015 1.00 86.25 332 THR A N 1
ATOM 2553 C CA . THR A 1 332 ? -0.120 -34.216 -7.106 1.00 86.25 332 THR A CA 1
ATOM 2554 C C . THR A 1 332 ? -0.309 -35.005 -5.818 1.00 86.25 332 THR A C 1
ATOM 2556 O O . THR A 1 332 ? -0.436 -34.421 -4.749 1.00 86.25 332 THR A O 1
ATOM 2559 N N . ASN A 1 333 ? -0.262 -36.336 -5.894 1.00 85.44 333 ASN A N 1
ATOM 2560 C CA . ASN A 1 333 ? -0.319 -37.202 -4.707 1.00 85.44 333 ASN A CA 1
ATOM 2561 C C . ASN A 1 333 ? 1.021 -37.241 -3.941 1.00 85.44 333 ASN A C 1
ATOM 2563 O O . ASN A 1 333 ? 1.302 -38.209 -3.243 1.00 85.44 333 ASN A O 1
ATOM 2567 N N . LYS A 1 334 ? 1.900 -36.251 -4.146 1.00 87.56 334 LYS A N 1
ATOM 2568 C CA . LYS A 1 334 ? 3.234 -36.198 -3.546 1.00 87.56 334 LYS A CA 1
ATOM 2569 C C . LYS A 1 334 ? 3.268 -35.147 -2.447 1.00 87.56 334 LYS A C 1
ATOM 2571 O O . LYS A 1 334 ? 2.813 -34.022 -2.645 1.00 87.56 334 LYS A O 1
ATOM 2576 N N . GLU A 1 335 ? 3.893 -35.514 -1.339 1.00 86.88 335 GLU A N 1
ATOM 2577 C CA . GLU A 1 335 ? 4.249 -34.602 -0.260 1.00 86.88 335 GLU A CA 1
ATOM 2578 C C . GLU A 1 335 ? 5.772 -34.521 -0.142 1.00 86.88 335 GL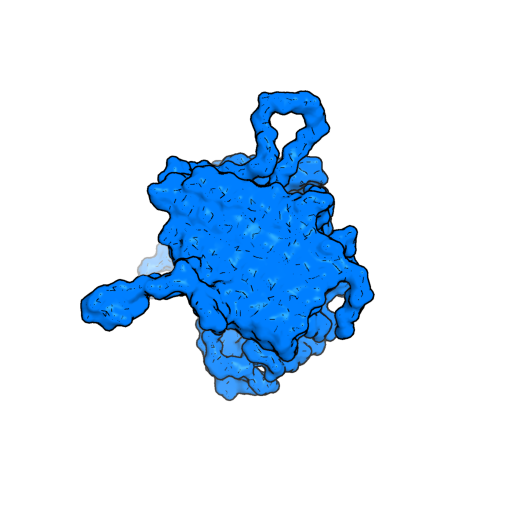U A C 1
ATOM 2580 O O . GLU A 1 335 ? 6.477 -35.510 -0.356 1.00 86.88 335 GLU A O 1
ATOM 2585 N N . ILE A 1 336 ? 6.281 -33.330 0.157 1.00 87.62 336 ILE A N 1
ATOM 2586 C CA . ILE A 1 336 ? 7.701 -33.065 0.395 1.00 87.62 336 ILE A CA 1
ATOM 2587 C C . ILE A 1 336 ? 7.780 -32.322 1.719 1.00 87.62 336 ILE A C 1
ATOM 2589 O O . ILE A 1 336 ? 7.237 -31.231 1.816 1.00 87.62 336 ILE A O 1
ATOM 2593 N N . GLU A 1 337 ? 8.428 -32.901 2.731 1.00 87.19 337 GLU A N 1
ATOM 2594 C CA . GLU A 1 337 ? 8.661 -32.216 4.016 1.00 87.19 337 GLU A CA 1
ATOM 2595 C C . GLU A 1 337 ? 7.364 -31.645 4.637 1.00 87.19 337 GLU A C 1
ATOM 2597 O O . GLU A 1 337 ? 7.328 -30.512 5.099 1.00 87.19 337 GLU A O 1
ATOM 2602 N N . LYS A 1 338 ? 6.279 -32.444 4.635 1.00 89.88 338 LYS A N 1
ATOM 2603 C CA . LYS A 1 338 ? 4.915 -32.075 5.092 1.00 89.88 338 LYS A CA 1
ATOM 2604 C C . LYS A 1 338 ? 4.180 -31.040 4.221 1.00 89.88 338 LYS A C 1
ATOM 2606 O O . LYS A 1 338 ? 3.103 -30.584 4.594 1.00 89.88 338 LYS A O 1
ATOM 2611 N N . LEU A 1 339 ? 4.722 -30.693 3.056 1.00 93.06 339 LEU A N 1
ATOM 2612 C CA . LEU A 1 339 ? 4.105 -29.788 2.087 1.00 93.06 339 LEU A CA 1
ATOM 2613 C C . LEU A 1 339 ? 3.471 -30.573 0.942 1.00 93.06 339 LEU A C 1
ATOM 2615 O O . LEU A 1 339 ? 4.097 -31.456 0.355 1.00 93.06 339 LEU A O 1
ATOM 2619 N N . HIS A 1 340 ? 2.254 -30.199 0.566 1.00 94.00 340 HIS A N 1
ATOM 2620 C CA . HIS A 1 340 ? 1.587 -30.714 -0.621 1.00 94.00 340 HIS A CA 1
ATOM 2621 C C . HIS A 1 340 ? 2.204 -30.110 -1.883 1.00 94.00 340 HIS A C 1
ATOM 2623 O O . HIS A 1 340 ? 2.390 -28.894 -1.983 1.00 94.00 340 HIS A O 1
ATOM 2629 N N . LEU A 1 341 ? 2.498 -30.963 -2.867 1.00 93.88 341 LEU A N 1
ATOM 2630 C CA . LEU A 1 341 ? 3.047 -30.548 -4.152 1.00 93.88 341 LEU A CA 1
ATOM 2631 C C . LEU A 1 341 ? 1.937 -30.319 -5.187 1.00 93.88 341 LEU A C 1
ATOM 2633 O O . LEU A 1 341 ? 1.173 -31.230 -5.518 1.00 93.88 341 LEU A O 1
ATOM 2637 N N . PHE A 1 342 ? 1.945 -29.139 -5.803 1.00 93.00 342 PHE A N 1
ATOM 2638 C CA . PHE A 1 342 ? 1.135 -28.804 -6.974 1.00 93.00 342 PHE A CA 1
ATOM 2639 C C . PHE A 1 342 ? 2.028 -28.465 -8.170 1.00 93.00 342 PHE A C 1
ATOM 2641 O O . PHE A 1 342 ? 3.129 -27.930 -8.028 1.00 93.00 342 PHE A O 1
ATOM 2648 N N . LYS A 1 343 ? 1.535 -28.760 -9.374 1.00 91.00 343 LYS A N 1
ATOM 2649 C CA . LYS A 1 343 ? 2.114 -28.293 -10.643 1.00 91.00 343 LYS A CA 1
ATOM 2650 C C . LYS A 1 343 ? 1.231 -27.212 -11.255 1.00 91.00 343 LYS A C 1
ATOM 2652 O O . LYS A 1 343 ? 0.030 -27.183 -11.000 1.00 91.00 343 LYS A O 1
ATOM 2657 N N . ILE A 1 344 ? 1.799 -26.374 -12.115 1.00 87.75 344 ILE A N 1
ATOM 2658 C CA . ILE A 1 344 ? 1.043 -25.387 -12.895 1.00 87.75 344 ILE A CA 1
ATOM 2659 C C . ILE A 1 344 ? 0.909 -25.892 -14.337 1.00 87.75 344 ILE A C 1
ATOM 2661 O O . ILE A 1 344 ? 1.908 -26.226 -14.968 1.00 87.75 344 ILE A O 1
ATOM 2665 N N . LYS A 1 345 ? -0.319 -25.938 -14.874 1.00 81.00 345 LYS A N 1
ATOM 2666 C CA . LYS A 1 345 ? -0.649 -26.594 -16.160 1.00 81.00 345 LYS A CA 1
ATOM 2667 C C . LYS A 1 345 ? 0.191 -26.136 -17.366 1.00 81.00 345 LYS A C 1
ATOM 2669 O O . LYS A 1 345 ? 0.439 -26.944 -18.251 1.00 81.00 345 LYS A O 1
ATOM 2674 N N . ASN A 1 346 ? 0.636 -24.877 -17.386 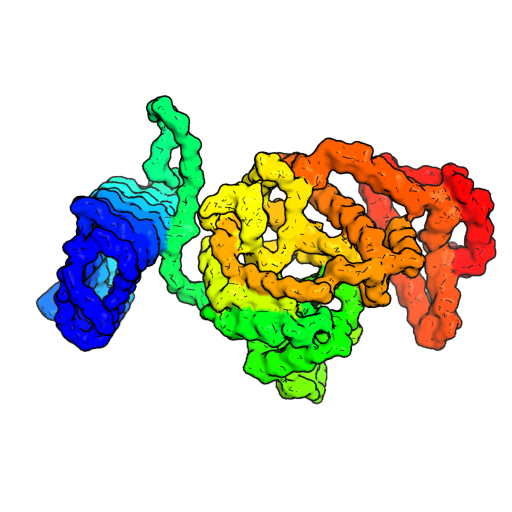1.00 77.88 346 ASN A N 1
ATOM 2675 C CA . ASN A 1 346 ? 1.352 -24.264 -18.516 1.00 77.88 346 ASN A CA 1
ATOM 2676 C C . ASN A 1 346 ? 2.774 -23.783 -18.170 1.00 77.88 346 ASN A C 1
ATOM 2678 O O . ASN A 1 346 ? 3.389 -23.084 -18.971 1.00 77.88 346 ASN A O 1
ATOM 2682 N N . LEU A 1 347 ? 3.298 -24.130 -16.992 1.00 81.31 347 LEU A N 1
ATOM 2683 C CA . LEU A 1 347 ? 4.668 -23.803 -16.595 1.00 81.31 347 LEU A CA 1
ATOM 2684 C C . LEU A 1 347 ? 5.407 -25.099 -16.275 1.00 81.31 347 LEU A C 1
ATOM 2686 O O . LEU A 1 347 ? 5.284 -25.668 -15.188 1.00 81.31 347 LEU A O 1
ATOM 2690 N N . ASN A 1 348 ? 6.165 -25.579 -17.261 1.00 73.00 348 ASN A N 1
ATOM 2691 C CA . ASN A 1 348 ? 7.026 -26.740 -17.085 1.00 73.00 348 ASN A CA 1
ATOM 2692 C C . ASN A 1 348 ? 8.091 -26.427 -16.024 1.00 73.00 348 ASN A C 1
ATOM 2694 O O . ASN A 1 348 ? 8.592 -25.310 -15.955 1.00 73.00 348 ASN A O 1
ATOM 2698 N N . ASN A 1 349 ? 8.412 -27.414 -15.188 1.00 84.00 349 ASN A N 1
ATOM 2699 C CA . ASN A 1 349 ? 9.369 -27.326 -14.075 1.00 84.00 349 ASN A CA 1
ATOM 2700 C C . ASN A 1 349 ? 9.000 -26.389 -12.913 1.00 84.00 349 ASN A C 1
ATOM 2702 O O . ASN A 1 349 ? 9.692 -26.418 -11.898 1.00 84.00 349 ASN A O 1
ATOM 2706 N N . THR A 1 350 ? 7.889 -25.651 -12.975 1.00 91.19 350 THR A N 1
ATOM 2707 C CA . THR A 1 350 ? 7.407 -24.888 -11.819 1.00 91.19 350 THR A CA 1
ATOM 2708 C C . THR A 1 350 ? 6.602 -25.773 -10.871 1.00 91.19 350 THR A C 1
ATOM 2710 O O . THR A 1 350 ? 5.672 -26.480 -11.275 1.00 91.19 350 THR A O 1
ATOM 2713 N N . LYS A 1 351 ? 6.966 -25.739 -9.591 1.00 93.94 351 LYS A N 1
ATOM 2714 C CA . LYS A 1 351 ? 6.335 -26.512 -8.515 1.00 93.94 351 LYS A CA 1
ATOM 2715 C C . LYS A 1 351 ? 5.871 -25.567 -7.422 1.00 93.94 351 LYS A C 1
ATOM 2717 O O . LYS A 1 351 ? 6.563 -24.603 -7.124 1.00 93.94 351 LYS A O 1
ATOM 2722 N N . ILE A 1 352 ? 4.736 -25.872 -6.809 1.00 95.12 352 ILE A N 1
ATOM 2723 C CA . ILE A 1 352 ? 4.235 -25.145 -5.643 1.00 95.12 352 ILE A CA 1
ATOM 2724 C C . ILE A 1 352 ? 4.189 -26.101 -4.463 1.00 95.12 352 ILE A C 1
ATOM 2726 O O . ILE A 1 352 ? 3.684 -27.215 -4.597 1.00 95.12 352 ILE A O 1
ATOM 2730 N N . LEU A 1 353 ? 4.720 -25.653 -3.333 1.00 95.75 353 LEU A N 1
ATOM 2731 C CA . LEU A 1 353 ? 4.747 -26.354 -2.061 1.00 95.75 353 LEU A CA 1
ATOM 2732 C C . LEU A 1 353 ? 4.020 -25.506 -1.015 1.00 95.75 353 LEU A C 1
ATOM 2734 O O . LEU A 1 353 ? 4.309 -24.322 -0.849 1.00 95.75 353 LEU A O 1
ATOM 2738 N N . THR A 1 354 ? 3.052 -26.103 -0.329 1.00 94.56 354 THR A N 1
ATOM 2739 C CA . THR A 1 354 ? 2.280 -25.446 0.736 1.00 94.56 354 THR A CA 1
ATOM 2740 C C . THR A 1 354 ? 1.676 -26.493 1.670 1.00 94.56 354 THR A C 1
ATOM 2742 O O . THR A 1 354 ? 1.440 -27.629 1.262 1.00 94.56 354 THR A O 1
ATOM 2745 N N . THR A 1 355 ? 1.381 -26.123 2.912 1.00 93.56 355 THR A N 1
ATOM 2746 C CA . THR A 1 355 ? 0.621 -26.962 3.856 1.00 93.56 355 THR A CA 1
ATOM 2747 C C . THR A 1 355 ? -0.867 -27.069 3.491 1.00 93.56 355 THR A C 1
ATOM 2749 O O . THR A 1 355 ? -1.582 -27.925 4.010 1.00 93.56 355 THR A O 1
ATOM 2752 N N . LYS A 1 356 ? -1.362 -26.242 2.558 1.00 89.38 356 LYS A N 1
ATOM 2753 C CA . LYS A 1 356 ? -2.764 -26.242 2.112 1.00 89.38 356 LYS A CA 1
ATOM 2754 C C . LYS A 1 356 ? -3.060 -27.457 1.212 1.00 89.38 356 LYS A C 1
ATOM 2756 O O . LYS A 1 356 ? -2.501 -27.585 0.125 1.00 89.38 356 LYS A O 1
ATOM 2761 N N . LYS A 1 357 ? -3.999 -28.325 1.625 1.00 83.06 357 LYS A N 1
ATOM 2762 C CA . LYS A 1 357 ? -4.441 -29.525 0.864 1.00 83.06 357 LYS A CA 1
ATOM 2763 C C . LYS A 1 357 ? -5.071 -29.214 -0.493 1.00 83.06 357 LYS A C 1
ATOM 2765 O O . LYS A 1 357 ? -4.973 -30.011 -1.422 1.00 83.06 357 LYS A O 1
ATOM 2770 N N . LEU A 1 358 ? -5.743 -28.071 -0.599 1.00 78.56 358 LEU A N 1
ATOM 2771 C CA . LEU A 1 358 ? -6.319 -27.563 -1.837 1.00 78.56 358 LEU A CA 1
ATOM 2772 C C . LEU A 1 358 ? -5.831 -26.134 -2.042 1.00 78.56 358 LEU A C 1
ATOM 2774 O O . LEU A 1 358 ? -5.981 -25.288 -1.159 1.00 78.56 358 LEU A O 1
ATOM 2778 N N . LEU A 1 359 ? -5.261 -25.866 -3.213 1.00 78.88 359 LEU A N 1
ATOM 2779 C CA . LEU A 1 359 ? -4.710 -24.557 -3.526 1.00 78.88 359 LEU A CA 1
ATOM 2780 C C . LEU A 1 359 ? -5.813 -23.619 -4.033 1.00 78.88 359 LEU A C 1
ATOM 2782 O O . LEU A 1 359 ? -6.087 -23.542 -5.230 1.00 78.88 359 LEU A O 1
ATOM 2786 N N . ALA A 1 360 ? -6.451 -22.911 -3.102 1.00 82.62 360 ALA A N 1
ATOM 2787 C CA . ALA A 1 360 ? -7.271 -21.744 -3.404 1.00 82.62 360 ALA A CA 1
ATOM 2788 C C . ALA A 1 360 ? -6.397 -20.491 -3.304 1.00 82.62 360 ALA A C 1
ATOM 2790 O O . ALA A 1 360 ? -5.857 -20.200 -2.235 1.00 82.62 360 ALA A O 1
ATOM 2791 N N . ILE A 1 361 ? -6.250 -19.752 -4.408 1.00 85.38 361 ILE A N 1
ATOM 2792 C CA . ILE A 1 361 ? -5.468 -18.514 -4.385 1.00 85.38 361 ILE A CA 1
ATOM 2793 C C . ILE A 1 361 ? -6.243 -17.478 -3.566 1.00 85.38 361 ILE A C 1
ATOM 2795 O O . ILE A 1 361 ? -7.366 -17.112 -3.936 1.00 85.38 361 ILE A O 1
ATOM 2799 N N . PRO A 1 362 ? -5.652 -16.983 -2.475 1.00 85.75 362 PRO A N 1
ATOM 2800 C CA . PRO A 1 362 ? -6.275 -15.991 -1.620 1.00 85.75 362 PRO A CA 1
ATOM 2801 C C . PRO A 1 362 ? -6.449 -14.663 -2.364 1.00 85.75 362 PRO A C 1
ATOM 2803 O O . PRO A 1 362 ? -5.590 -14.243 -3.140 1.00 85.75 362 PRO A O 1
ATOM 2806 N N . LYS A 1 363 ? -7.565 -13.975 -2.112 1.00 91.19 363 LYS A N 1
ATOM 2807 C CA . LYS A 1 363 ? -7.722 -12.581 -2.539 1.00 91.19 363 LYS A CA 1
ATOM 2808 C C . LYS A 1 363 ? -6.932 -11.690 -1.591 1.00 91.19 363 LYS A C 1
ATOM 2810 O O . LYS A 1 363 ? -7.084 -11.826 -0.382 1.00 91.19 363 LYS A O 1
ATOM 2815 N N . ILE A 1 364 ? -6.127 -10.794 -2.148 1.00 95.56 364 ILE A N 1
ATOM 2816 C CA . ILE A 1 364 ? -5.344 -9.812 -1.396 1.00 95.56 364 ILE A CA 1
ATOM 2817 C C . ILE A 1 364 ? -5.831 -8.401 -1.723 1.00 95.56 364 ILE A C 1
ATOM 2819 O O . ILE A 1 364 ? -6.230 -8.129 -2.857 1.00 95.56 364 ILE A O 1
ATOM 2823 N N . ASP A 1 365 ? -5.760 -7.509 -0.743 1.00 94.88 365 ASP A N 1
ATOM 2824 C CA . ASP A 1 365 ? -6.102 -6.093 -0.903 1.00 94.88 365 ASP A CA 1
ATOM 2825 C C . ASP A 1 365 ? -4.874 -5.286 -1.338 1.00 94.88 365 ASP A C 1
ATOM 2827 O O . ASP A 1 365 ? -4.953 -4.376 -2.174 1.00 94.88 365 ASP A O 1
ATOM 2831 N N . TYR A 1 366 ? -3.711 -5.659 -0.801 1.00 96.88 366 TYR A N 1
ATOM 2832 C CA . TYR A 1 366 ? -2.446 -4.963 -1.004 1.00 96.88 366 TYR A CA 1
ATOM 2833 C C . TYR A 1 366 ? -1.327 -5.932 -1.378 1.00 96.88 366 TYR A C 1
ATOM 2835 O O . TYR A 1 366 ? -1.322 -7.077 -0.937 1.00 96.88 366 TYR A O 1
ATOM 2843 N N . LEU A 1 367 ? -0.362 -5.451 -2.161 1.00 98.00 367 LEU A N 1
ATOM 2844 C CA . LEU A 1 367 ? 0.834 -6.186 -2.564 1.00 98.00 367 LEU A CA 1
ATOM 2845 C C . LEU A 1 367 ? 2.095 -5.421 -2.153 1.00 98.00 367 LEU A C 1
ATOM 2847 O O . LEU A 1 367 ? 2.166 -4.204 -2.330 1.00 98.00 367 LEU A O 1
ATOM 2851 N N . ILE A 1 368 ? 3.099 -6.132 -1.648 1.00 98.06 368 ILE A N 1
ATOM 2852 C CA . ILE A 1 368 ? 4.411 -5.580 -1.298 1.00 98.06 368 ILE A CA 1
ATOM 2853 C C . ILE A 1 368 ? 5.531 -6.569 -1.661 1.00 98.06 368 ILE A C 1
ATOM 2855 O O . ILE A 1 368 ? 5.336 -7.785 -1.624 1.00 98.06 368 ILE A O 1
ATOM 2859 N N . PHE A 1 369 ? 6.702 -6.044 -2.023 1.00 97.81 369 PHE A N 1
ATOM 2860 C CA . PHE A 1 369 ? 7.899 -6.831 -2.332 1.00 97.81 369 PHE A CA 1
ATOM 2861 C C . PHE A 1 369 ? 8.948 -6.668 -1.229 1.00 97.81 369 PHE A C 1
ATOM 2863 O O . PHE A 1 369 ? 9.107 -5.571 -0.691 1.00 97.81 369 PHE A O 1
ATOM 2870 N N . LEU A 1 370 ? 9.683 -7.738 -0.936 1.00 96.06 370 LEU A N 1
ATOM 2871 C CA . LEU A 1 370 ? 10.856 -7.728 -0.060 1.00 96.06 370 LEU A CA 1
ATOM 2872 C C . LEU A 1 370 ? 11.968 -8.525 -0.731 1.00 96.06 370 LEU A C 1
ATOM 2874 O O . LEU A 1 370 ? 11.718 -9.641 -1.181 1.00 96.06 370 LEU A O 1
ATOM 2878 N N . ASP A 1 371 ? 13.173 -7.970 -0.802 1.00 93.75 371 ASP A N 1
ATOM 2879 C CA . ASP A 1 371 ? 14.323 -8.727 -1.286 1.00 93.75 371 ASP A CA 1
ATOM 2880 C C . ASP A 1 371 ? 14.827 -9.679 -0.182 1.00 93.75 371 ASP A C 1
ATOM 2882 O O . ASP A 1 371 ? 14.799 -9.358 1.008 1.00 93.75 371 ASP A O 1
ATOM 2886 N N . SER A 1 372 ? 15.260 -10.884 -0.572 1.00 93.75 372 SER A N 1
ATOM 2887 C CA . SER A 1 372 ? 15.608 -11.978 0.355 1.00 93.75 372 SER A CA 1
ATOM 2888 C C . SER A 1 372 ? 16.823 -11.708 1.251 1.00 93.75 372 SER A C 1
ATOM 2890 O O . SER A 1 372 ? 17.112 -12.493 2.153 1.00 93.75 372 SER A O 1
ATOM 2892 N N . ASP A 1 373 ? 17.572 -10.643 0.974 1.00 88.62 373 ASP A N 1
ATOM 2893 C CA . ASP A 1 373 ? 18.712 -10.177 1.757 1.00 88.62 373 ASP A CA 1
ATOM 2894 C C . ASP A 1 373 ? 18.410 -8.932 2.596 1.00 88.62 373 ASP A C 1
ATOM 2896 O O . ASP A 1 373 ? 19.321 -8.397 3.214 1.00 88.62 373 ASP A O 1
ATOM 2900 N N . ASP A 1 374 ? 17.150 -8.514 2.705 1.00 91.69 374 ASP A N 1
ATOM 2901 C CA . ASP A 1 374 ? 16.729 -7.368 3.507 1.00 91.69 374 ASP A CA 1
ATOM 2902 C C . ASP A 1 374 ? 15.693 -7.758 4.571 1.00 91.69 374 ASP A C 1
ATOM 2904 O O . ASP A 1 374 ? 15.229 -8.896 4.650 1.00 91.69 374 ASP A O 1
ATOM 2908 N N . SER A 1 375 ? 15.334 -6.814 5.445 1.00 90.75 375 SER A N 1
ATOM 2909 C CA . SER A 1 375 ? 14.314 -7.038 6.478 1.00 90.75 375 SER A CA 1
ATOM 2910 C C . SER A 1 375 ? 13.447 -5.813 6.720 1.00 90.75 375 SER A C 1
ATOM 2912 O O . SER A 1 375 ? 13.837 -4.677 6.430 1.00 90.75 375 SER A O 1
ATOM 2914 N N . TRP A 1 376 ? 12.279 -6.037 7.314 1.00 93.31 376 TRP A N 1
ATOM 2915 C CA . TRP A 1 376 ? 11.397 -4.963 7.755 1.00 93.31 376 TRP A CA 1
ATOM 2916 C C . TRP A 1 376 ? 11.512 -4.661 9.244 1.00 93.31 376 TRP A C 1
ATOM 2918 O O . TRP A 1 376 ? 11.985 -5.457 10.056 1.00 93.31 376 TRP A O 1
ATOM 2928 N N . ASP A 1 377 ? 11.057 -3.466 9.608 1.00 90.31 377 ASP A N 1
ATOM 2929 C CA . ASP A 1 377 ? 10.718 -3.161 10.991 1.00 90.31 377 ASP A CA 1
ATOM 2930 C C . ASP A 1 377 ? 9.401 -3.830 11.417 1.00 90.31 377 ASP A C 1
ATOM 2932 O O . ASP A 1 377 ? 8.542 -4.095 10.576 1.00 90.31 377 ASP A O 1
ATOM 2936 N N . LEU A 1 378 ? 9.232 -4.095 12.716 1.00 87.88 378 LEU A N 1
ATOM 2937 C CA . LEU A 1 378 ? 8.164 -4.952 13.260 1.00 87.88 378 LEU A CA 1
ATOM 2938 C C . LEU A 1 378 ? 6.735 -4.478 12.907 1.00 87.88 378 LEU A C 1
ATOM 2940 O O . LEU A 1 378 ? 5.839 -5.292 12.690 1.00 87.88 378 LEU A O 1
ATOM 2944 N N . ASP A 1 379 ? 6.540 -3.160 12.815 1.00 88.75 379 ASP A N 1
ATOM 2945 C CA . ASP A 1 379 ? 5.258 -2.518 12.490 1.00 88.75 379 ASP A CA 1
ATOM 2946 C C . ASP A 1 379 ? 5.147 -2.068 11.019 1.00 88.75 379 ASP A C 1
ATOM 2948 O O . ASP A 1 379 ? 4.223 -1.327 10.671 1.00 88.75 379 ASP A O 1
ATOM 2952 N N . CYS A 1 380 ? 6.068 -2.480 10.139 1.00 92.25 380 CYS A N 1
ATOM 2953 C CA . CYS A 1 380 ? 6.107 -2.048 8.737 1.00 92.25 380 CYS A CA 1
ATOM 2954 C C . CYS A 1 380 ? 4.758 -2.233 8.032 1.00 92.25 380 CYS A C 1
ATOM 2956 O O . CYS A 1 380 ? 4.181 -1.268 7.517 1.00 92.25 380 CYS A O 1
ATOM 2958 N N . LEU A 1 381 ? 4.213 -3.452 8.062 1.00 94.75 381 LEU A N 1
ATOM 2959 C CA . LEU A 1 381 ? 2.962 -3.765 7.376 1.00 94.75 381 LEU A CA 1
ATOM 2960 C C . LEU A 1 381 ? 1.770 -3.068 8.027 1.00 94.75 381 LEU A C 1
ATOM 2962 O O . LEU A 1 381 ? 0.939 -2.506 7.319 1.00 94.75 381 LEU A O 1
ATOM 2966 N N . LYS A 1 382 ? 1.720 -3.011 9.362 1.00 89.81 382 LYS A N 1
ATOM 2967 C CA . LYS A 1 382 ? 0.661 -2.307 10.098 1.00 89.81 382 LYS A CA 1
ATOM 2968 C C . LYS A 1 382 ? 0.610 -0.826 9.729 1.00 89.81 382 LYS A C 1
ATOM 2970 O O . LYS A 1 382 ? -0.472 -0.291 9.484 1.00 89.81 382 LYS A O 1
ATOM 2975 N N . LYS A 1 383 ? 1.764 -0.163 9.635 1.00 89.12 383 LYS A N 1
ATOM 2976 C CA . LYS A 1 383 ? 1.866 1.245 9.223 1.00 89.12 383 LYS A CA 1
ATOM 2977 C C . LYS A 1 383 ? 1.467 1.442 7.763 1.00 89.12 383 LYS A C 1
ATOM 2979 O O . LYS A 1 383 ? 0.719 2.370 7.465 1.00 89.12 383 LYS A O 1
ATOM 2984 N N . CYS A 1 384 ? 1.887 0.547 6.869 1.00 92.94 384 CYS A N 1
ATOM 2985 C CA . CYS A 1 384 ? 1.492 0.602 5.461 1.00 92.94 384 CYS A CA 1
ATOM 2986 C C . CYS A 1 384 ? -0.018 0.398 5.268 1.00 92.94 384 CYS A C 1
ATOM 2988 O O . CYS A 1 384 ? -0.650 1.185 4.567 1.00 92.94 384 CYS A O 1
ATOM 2990 N N . VAL A 1 385 ? -0.614 -0.600 5.928 1.00 91.94 385 VAL A N 1
ATOM 2991 C CA . VAL A 1 385 ? -2.066 -0.844 5.893 1.00 91.94 385 VAL A CA 1
ATOM 2992 C C . VAL A 1 385 ? -2.821 0.346 6.485 1.00 91.94 385 VAL A C 1
ATOM 2994 O O . VAL A 1 385 ? -3.800 0.808 5.905 1.00 91.94 385 VAL A O 1
ATOM 2997 N N . THR A 1 386 ? -2.329 0.909 7.593 1.00 86.25 386 THR A N 1
ATOM 2998 C CA . THR A 1 386 ? -2.916 2.115 8.200 1.00 86.25 386 THR A CA 1
ATOM 2999 C C . THR A 1 386 ? -2.921 3.287 7.217 1.00 86.25 386 THR A C 1
ATOM 3001 O O . THR A 1 386 ? -3.948 3.947 7.058 1.00 86.25 386 THR A O 1
ATOM 3004 N N . ALA A 1 387 ? -1.815 3.502 6.500 1.00 85.69 387 ALA A N 1
ATOM 3005 C CA . ALA A 1 387 ? -1.713 4.523 5.461 1.00 85.69 387 ALA A CA 1
ATOM 3006 C C . ALA A 1 387 ? -2.634 4.253 4.250 1.00 85.69 387 ALA A C 1
ATOM 3008 O O . ALA A 1 387 ? -3.137 5.196 3.635 1.00 85.69 387 ALA A O 1
ATOM 3009 N N . MET A 1 388 ? -2.901 2.983 3.926 1.00 86.88 388 MET A N 1
ATOM 3010 C CA . MET A 1 388 ? -3.789 2.573 2.830 1.00 86.88 388 MET A CA 1
ATOM 3011 C C . MET A 1 388 ? -5.290 2.701 3.135 1.00 86.88 388 MET A C 1
ATOM 3013 O O . MET A 1 388 ? -6.078 2.788 2.193 1.00 86.88 388 MET A O 1
ATOM 3017 N N . ASN A 1 389 ? -5.719 2.725 4.405 1.00 69.31 389 ASN A N 1
ATOM 3018 C CA . ASN A 1 389 ? -7.152 2.730 4.768 1.00 69.31 389 ASN A CA 1
ATOM 3019 C C . ASN A 1 389 ? -7.940 3.923 4.218 1.00 69.31 389 ASN A C 1
ATOM 3021 O O . ASN A 1 389 ? -9.164 3.876 4.092 1.00 69.31 389 ASN A O 1
ATOM 3025 N N . ASN A 1 390 ? -7.251 4.998 3.851 1.00 62.81 390 ASN A N 1
ATOM 3026 C CA . ASN A 1 390 ? -7.848 6.051 3.056 1.00 62.81 390 ASN A CA 1
ATOM 3027 C C . ASN A 1 390 ? -8.069 5.515 1.628 1.00 62.81 390 ASN A C 1
ATOM 3029 O O . ASN A 1 390 ? -7.126 5.452 0.839 1.00 62.81 390 ASN A O 1
ATOM 3033 N N . LYS A 1 391 ? -9.317 5.146 1.286 1.00 57.62 391 LYS A N 1
ATOM 3034 C CA . LYS A 1 391 ? -9.721 4.452 0.033 1.00 57.62 391 LYS A CA 1
ATOM 3035 C C . LYS A 1 391 ? -9.211 5.078 -1.278 1.00 57.62 391 LYS A C 1
ATOM 3037 O O . LYS A 1 391 ? -9.278 4.449 -2.334 1.00 57.62 391 LYS A O 1
ATOM 3042 N N . ASN A 1 392 ? -8.685 6.297 -1.227 1.00 79.50 392 ASN A N 1
ATOM 3043 C CA . ASN A 1 392 ? -8.134 7.019 -2.365 1.00 79.50 392 ASN A CA 1
ATOM 3044 C C . ASN A 1 392 ? -6.621 6.842 -2.581 1.00 79.50 392 ASN A C 1
ATOM 3046 O O . ASN A 1 392 ? -6.121 7.403 -3.553 1.00 79.50 392 ASN A O 1
ATOM 3050 N N . ILE A 1 393 ? -5.896 6.082 -1.752 1.00 90.81 393 ILE A N 1
ATOM 3051 C CA . ILE A 1 393 ? -4.457 5.817 -1.932 1.00 90.81 393 ILE A CA 1
ATOM 3052 C C . ILE A 1 393 ? -4.232 4.592 -2.819 1.00 90.81 393 ILE A C 1
ATOM 3054 O O . ILE A 1 393 ? -4.819 3.533 -2.602 1.00 90.81 393 ILE A O 1
ATOM 3058 N N . ASP A 1 394 ? -3.391 4.745 -3.843 1.00 95.81 394 ASP A N 1
ATOM 3059 C CA . ASP A 1 394 ? -3.029 3.657 -4.758 1.00 95.81 394 ASP A CA 1
ATOM 3060 C C . ASP A 1 394 ? -1.661 3.049 -4.392 1.00 95.81 394 ASP A C 1
ATOM 3062 O O . ASP A 1 394 ? -1.439 1.856 -4.611 1.00 95.81 394 ASP A O 1
ATOM 3066 N N . ILE A 1 395 ? -0.760 3.858 -3.819 1.00 97.25 395 ILE A N 1
ATOM 3067 C CA . ILE A 1 395 ? 0.604 3.472 -3.434 1.00 97.25 395 ILE A CA 1
ATOM 3068 C C . ILE A 1 395 ? 0.956 4.114 -2.089 1.00 97.25 395 ILE A C 1
ATOM 3070 O O . ILE A 1 395 ? 0.777 5.318 -1.922 1.00 97.25 395 ILE A O 1
ATOM 3074 N N . VAL A 1 396 ? 1.517 3.339 -1.164 1.00 95.44 396 VAL A N 1
ATOM 3075 C CA . VAL A 1 396 ? 2.262 3.849 -0.004 1.00 95.44 396 VAL A CA 1
ATOM 3076 C C . VAL A 1 396 ? 3.746 3.739 -0.321 1.00 95.44 396 VAL A C 1
ATOM 3078 O O . VAL A 1 396 ? 4.213 2.678 -0.719 1.00 95.44 396 VAL A O 1
ATOM 3081 N N . TRP A 1 397 ? 4.491 4.823 -0.141 1.00 94.75 397 TRP A N 1
ATOM 3082 C CA . TRP A 1 397 ? 5.899 4.932 -0.493 1.00 94.75 397 TRP A CA 1
ATOM 3083 C C . TRP A 1 397 ? 6.726 5.340 0.728 1.00 94.75 397 TRP A C 1
ATOM 3085 O O . TRP A 1 397 ? 6.532 6.423 1.275 1.00 94.75 397 TRP A O 1
ATOM 3095 N N . PHE A 1 398 ? 7.656 4.478 1.145 1.00 91.62 398 PHE A N 1
ATOM 3096 C CA . PHE A 1 398 ? 8.537 4.671 2.305 1.00 91.62 398 PHE A CA 1
ATOM 3097 C C . PHE A 1 398 ? 10.032 4.597 1.948 1.00 91.62 398 PHE A C 1
ATOM 3099 O O . PHE A 1 398 ? 10.885 4.347 2.798 1.00 91.62 398 PHE A O 1
ATOM 3106 N N . HIS A 1 399 ? 10.393 4.838 0.683 1.00 84.00 399 HIS A N 1
ATOM 3107 C CA . HIS A 1 399 ? 11.794 4.830 0.258 1.00 84.00 399 HIS A CA 1
ATOM 3108 C C . HIS A 1 399 ? 12.550 6.082 0.740 1.00 84.00 399 HIS A C 1
ATOM 3110 O O . HIS A 1 399 ? 12.702 7.071 0.013 1.00 84.00 399 HIS A O 1
ATOM 3116 N N . LEU A 1 400 ? 13.059 6.028 1.973 1.00 76.88 400 LEU A N 1
ATOM 3117 C CA . LEU A 1 400 ? 13.612 7.180 2.686 1.00 76.88 400 LEU A CA 1
ATOM 3118 C C . LEU A 1 400 ? 14.645 7.988 1.892 1.00 76.88 400 LEU A C 1
ATOM 3120 O O . LEU A 1 400 ? 14.582 9.214 1.895 1.00 76.88 400 LEU A O 1
ATOM 3124 N N . SER A 1 401 ? 15.567 7.351 1.164 1.00 74.94 401 SER A N 1
ATOM 3125 C CA . SER A 1 401 ? 16.607 8.099 0.440 1.00 74.94 401 SER A CA 1
ATOM 3126 C C . SER A 1 401 ? 16.055 8.969 -0.697 1.00 74.94 401 SER A C 1
ATOM 3128 O O . SER A 1 401 ? 16.622 10.024 -0.972 1.00 74.94 401 SER A O 1
ATOM 3130 N N . PHE A 1 402 ? 14.932 8.588 -1.318 1.00 78.06 402 PHE A N 1
ATOM 3131 C CA . PHE A 1 402 ? 14.233 9.445 -2.283 1.00 78.06 402 PHE A CA 1
ATOM 3132 C C . PHE A 1 402 ? 13.423 10.521 -1.565 1.00 78.06 402 PHE A C 1
ATOM 3134 O O . PHE A 1 402 ? 13.482 11.686 -1.949 1.00 78.06 402 PHE A O 1
ATOM 3141 N N . ILE A 1 403 ? 12.723 10.142 -0.492 1.00 75.25 403 ILE A N 1
ATOM 3142 C CA . ILE A 1 403 ? 11.906 11.053 0.320 1.00 75.25 403 ILE A CA 1
ATOM 3143 C C . ILE A 1 403 ? 12.750 12.222 0.849 1.00 75.25 403 ILE A C 1
ATOM 3145 O O . ILE A 1 403 ? 12.328 13.376 0.767 1.00 75.25 403 ILE A O 1
ATOM 3149 N N . TYR A 1 404 ? 13.969 11.948 1.324 1.00 76.19 404 TYR A N 1
ATOM 3150 C CA . TYR A 1 404 ? 14.906 12.982 1.761 1.00 76.19 404 TYR A CA 1
ATOM 3151 C C . TYR A 1 404 ? 15.427 13.839 0.601 1.00 76.19 404 TYR A C 1
ATOM 3153 O O . TYR A 1 404 ? 15.467 15.059 0.743 1.00 76.19 404 TYR A O 1
ATOM 3161 N N . LYS A 1 405 ? 15.782 13.243 -0.549 1.00 78.94 405 LYS A N 1
ATOM 3162 C CA . LYS A 1 405 ? 16.246 13.994 -1.737 1.00 78.94 405 LYS A CA 1
ATOM 3163 C C . LYS A 1 405 ? 15.181 14.942 -2.293 1.00 78.94 405 LYS A C 1
ATOM 3165 O O . LYS A 1 405 ? 15.521 16.009 -2.783 1.00 78.94 405 LYS A O 1
ATOM 3170 N N . LEU A 1 406 ? 13.909 14.564 -2.191 1.00 79.88 406 LEU A N 1
ATOM 3171 C CA . LEU A 1 406 ? 12.765 15.386 -2.595 1.00 79.88 406 LEU A CA 1
ATOM 3172 C C . LEU A 1 406 ? 12.313 16.374 -1.504 1.00 79.88 406 LEU A C 1
ATOM 3174 O O . LEU A 1 406 ? 11.391 17.154 -1.723 1.00 79.88 406 LEU A O 1
ATOM 3178 N N . ASN A 1 407 ? 12.986 16.380 -0.346 1.00 75.75 407 ASN A N 1
ATOM 3179 C CA . ASN A 1 407 ? 12.750 17.290 0.777 1.00 75.75 407 ASN A CA 1
ATOM 3180 C C . ASN A 1 407 ? 11.337 17.204 1.387 1.00 75.75 407 ASN A C 1
ATOM 3182 O O . ASN A 1 407 ? 10.808 18.187 1.913 1.00 75.75 407 ASN A O 1
ATOM 3186 N N . TYR A 1 408 ? 10.723 16.018 1.371 1.00 71.12 408 TYR A N 1
ATOM 3187 C CA . TYR A 1 408 ? 9.457 15.802 2.068 1.00 71.12 408 TYR A CA 1
ATOM 3188 C C . TYR A 1 408 ? 9.687 15.736 3.587 1.00 71.12 408 TYR A C 1
ATOM 3190 O O . TYR A 1 408 ? 10.450 14.918 4.121 1.00 71.12 408 TYR A O 1
ATOM 3198 N N . LYS A 1 409 ? 9.046 16.652 4.322 1.00 53.97 409 LYS A N 1
ATOM 3199 C CA . LYS A 1 409 ? 9.299 16.841 5.760 1.00 53.97 409 LYS A CA 1
ATOM 32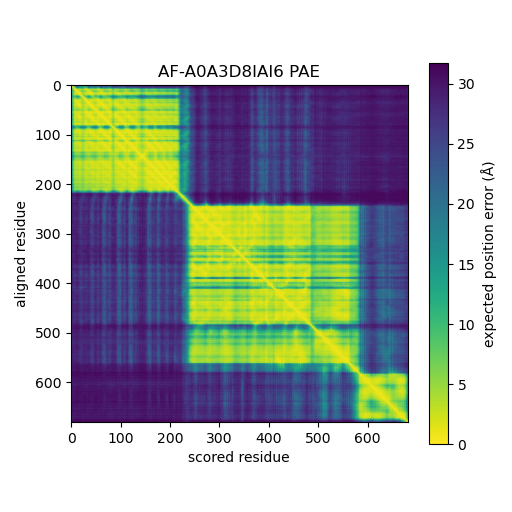00 C C . LYS A 1 409 ? 8.418 15.983 6.663 1.00 53.97 409 LYS A C 1
ATOM 3202 O O . LYS A 1 409 ? 8.885 15.618 7.741 1.00 53.97 409 LYS A O 1
ATOM 3207 N N . SER A 1 410 ? 7.236 15.598 6.200 1.00 62.19 410 SER A N 1
ATOM 3208 C CA . SER A 1 410 ? 6.238 14.830 6.946 1.00 62.19 410 SER A CA 1
ATOM 3209 C C . SER A 1 410 ? 5.573 13.778 6.062 1.00 62.19 410 SER A C 1
ATOM 3211 O O . SER A 1 410 ? 5.791 13.736 4.850 1.00 62.19 410 SER A O 1
ATOM 3213 N N . HIS A 1 411 ? 4.730 12.960 6.688 1.00 59.50 411 HIS A N 1
ATOM 3214 C CA . HIS A 1 411 ? 3.700 12.197 5.997 1.00 59.50 411 HIS A CA 1
ATOM 3215 C C . HIS A 1 411 ? 2.885 13.103 5.079 1.00 59.50 411 HIS A C 1
ATOM 3217 O O . HIS A 1 411 ? 2.570 14.237 5.455 1.00 59.50 411 HIS A O 1
ATOM 3223 N N . TRP A 1 412 ? 2.597 12.628 3.871 1.00 74.75 412 TRP A N 1
ATOM 3224 C CA . TRP A 1 412 ? 2.058 13.488 2.825 1.00 74.75 412 TRP A CA 1
ATOM 3225 C C . TRP A 1 412 ? 1.360 12.687 1.722 1.00 74.75 412 TRP A C 1
ATOM 3227 O O . TRP A 1 412 ? 1.752 11.560 1.455 1.00 74.75 412 TRP A O 1
ATOM 3237 N N . VAL A 1 413 ? 0.368 13.259 1.035 1.00 84.88 413 VAL A N 1
ATOM 3238 C CA . VAL A 1 413 ? -0.236 12.650 -0.163 1.00 84.88 413 VAL A CA 1
ATOM 3239 C C . VAL A 1 413 ? 0.107 13.482 -1.394 1.00 84.88 413 VAL A C 1
ATOM 3241 O O . VAL A 1 413 ? -0.263 14.652 -1.468 1.00 84.88 413 VAL A O 1
ATOM 3244 N N . ILE A 1 414 ? 0.806 12.884 -2.361 1.00 85.81 414 ILE A N 1
ATOM 3245 C CA . ILE A 1 414 ? 1.131 13.515 -3.647 1.00 85.81 414 ILE A CA 1
ATOM 3246 C C . ILE A 1 414 ? 0.389 12.865 -4.815 1.00 85.81 414 ILE A C 1
ATOM 3248 O O . ILE A 1 414 ? 0.025 11.689 -4.788 1.00 85.81 414 ILE A O 1
ATOM 3252 N N . THR A 1 415 ? 0.242 13.636 -5.886 1.00 92.94 415 THR A N 1
ATOM 3253 C CA . THR A 1 415 ? -0.112 13.151 -7.226 1.00 92.94 415 THR A CA 1
ATOM 3254 C C . THR A 1 415 ? 1.152 12.885 -8.061 1.00 92.94 415 THR A C 1
ATOM 3256 O O . THR A 1 415 ? 2.221 13.418 -7.744 1.00 92.94 415 THR A O 1
ATOM 3259 N N . PRO A 1 416 ? 1.066 12.140 -9.180 1.00 95.06 416 PRO A N 1
ATOM 3260 C CA . PRO A 1 416 ? 2.218 11.928 -10.061 1.00 95.06 416 PRO A CA 1
ATOM 3261 C C . PRO A 1 416 ? 2.789 13.227 -10.647 1.00 95.06 416 PRO A C 1
ATOM 3263 O O . PRO A 1 416 ? 4.000 13.359 -10.795 1.00 95.06 416 PRO A O 1
ATOM 3266 N N . LYS A 1 417 ? 1.938 14.221 -10.940 1.00 95.19 417 LYS A N 1
ATOM 3267 C CA . LYS A 1 417 ? 2.386 15.536 -11.430 1.00 95.19 417 LYS A CA 1
ATOM 3268 C C . LYS A 1 417 ? 3.234 16.265 -10.392 1.00 95.19 417 LYS A C 1
ATOM 3270 O O . LYS A 1 417 ? 4.288 16.793 -10.732 1.00 95.19 417 LYS A O 1
ATOM 3275 N N . GLN A 1 418 ? 2.795 16.253 -9.131 1.00 91.25 418 GLN A N 1
ATOM 3276 C CA . GLN A 1 418 ? 3.555 16.834 -8.021 1.00 91.25 418 GLN A CA 1
ATOM 3277 C C . GLN A 1 418 ? 4.901 16.129 -7.849 1.00 91.25 418 GLN A C 1
ATOM 3279 O O . GLN A 1 418 ? 5.917 16.811 -7.789 1.00 91.25 418 GLN A O 1
ATOM 3284 N N . LEU A 1 419 ? 4.927 14.790 -7.888 1.00 94.38 419 LEU A N 1
ATOM 3285 C CA . LEU A 1 419 ? 6.177 14.028 -7.838 1.00 94.38 419 LEU A CA 1
ATOM 3286 C C . LEU A 1 419 ? 7.166 14.483 -8.920 1.00 94.38 419 LEU A C 1
ATOM 3288 O O . LEU A 1 419 ? 8.314 14.793 -8.615 1.00 94.38 419 LEU A O 1
ATOM 3292 N N . LEU A 1 420 ? 6.729 14.551 -10.181 1.00 95.44 420 LEU A N 1
ATOM 3293 C CA . LEU A 1 420 ? 7.600 14.957 -11.288 1.00 95.44 420 LEU A CA 1
ATOM 3294 C C . LEU A 1 420 ? 8.061 16.412 -11.157 1.00 95.44 420 LEU A C 1
ATOM 3296 O O . LEU A 1 420 ? 9.214 16.720 -11.453 1.00 95.44 420 LEU A O 1
ATOM 3300 N N . GLN A 1 421 ? 7.187 17.308 -10.700 1.00 93.12 421 GLN A N 1
ATOM 3301 C CA . GLN A 1 421 ? 7.552 18.699 -10.451 1.00 93.12 421 GLN A CA 1
ATOM 3302 C C . GLN A 1 421 ? 8.609 18.809 -9.345 1.00 93.12 421 GLN A C 1
ATOM 3304 O O . GLN A 1 421 ? 9.579 19.551 -9.497 1.00 93.12 421 GLN A O 1
ATOM 3309 N N . ASP A 1 422 ? 8.463 18.038 -8.269 1.00 90.19 422 ASP A N 1
ATOM 3310 C CA . ASP A 1 422 ? 9.429 17.991 -7.174 1.00 90.19 422 ASP A CA 1
ATOM 3311 C C . ASP A 1 422 ? 10.759 17.380 -7.631 1.00 90.19 422 ASP A C 1
ATOM 3313 O O . ASP A 1 422 ? 11.822 17.885 -7.266 1.00 90.19 422 ASP A O 1
ATOM 3317 N N . MET A 1 423 ? 10.730 16.366 -8.499 1.00 93.12 423 MET A N 1
ATOM 3318 C CA . MET A 1 423 ? 11.930 15.825 -9.141 1.00 93.12 423 MET A CA 1
ATOM 3319 C C . MET A 1 423 ? 12.649 16.880 -9.990 1.00 93.12 423 MET A C 1
ATOM 3321 O O . MET A 1 423 ? 13.858 17.044 -9.848 1.00 93.12 423 MET A O 1
ATOM 3325 N N . ILE A 1 424 ? 11.926 17.659 -10.804 1.00 91.81 424 ILE A N 1
ATOM 3326 C CA . ILE A 1 424 ? 12.507 18.769 -11.583 1.00 91.81 424 ILE A CA 1
ATOM 3327 C C . ILE A 1 424 ? 13.145 19.806 -10.653 1.00 91.81 424 ILE A C 1
ATOM 3329 O O . ILE A 1 424 ? 14.284 20.216 -10.874 1.00 91.81 424 ILE A O 1
ATOM 3333 N N . ASN A 1 425 ? 12.420 20.224 -9.612 1.00 90.94 425 ASN A N 1
ATOM 3334 C CA . ASN A 1 425 ? 12.870 21.256 -8.677 1.00 90.94 425 ASN A CA 1
ATOM 3335 C C . ASN A 1 425 ? 14.141 20.837 -7.923 1.00 90.94 425 ASN A C 1
ATOM 3337 O O . ASN A 1 425 ? 14.986 21.682 -7.632 1.00 90.94 425 ASN A O 1
ATOM 3341 N N . ASN A 1 426 ? 14.284 19.541 -7.637 1.00 88.75 426 ASN A N 1
ATOM 3342 C CA . ASN A 1 426 ? 15.437 18.969 -6.941 1.00 88.75 426 ASN A CA 1
ATOM 3343 C C . ASN A 1 426 ? 16.474 18.338 -7.892 1.00 88.75 426 ASN A C 1
ATOM 3345 O O . ASN A 1 426 ? 17.393 17.674 -7.421 1.00 88.75 426 ASN A O 1
ATOM 3349 N N . GLN A 1 427 ? 16.351 18.547 -9.210 1.00 90.12 427 GLN A N 1
ATOM 3350 C CA . GLN A 1 427 ? 17.283 18.042 -10.231 1.00 90.12 427 GLN A CA 1
ATOM 3351 C C . GLN A 1 427 ? 17.488 16.514 -10.182 1.00 90.12 427 GLN A C 1
ATOM 3353 O O . GLN A 1 427 ? 18.599 16.012 -10.341 1.00 90.12 427 GLN A O 1
ATOM 3358 N N . ILE A 1 428 ? 16.408 15.769 -9.951 1.00 89.44 428 ILE A N 1
ATOM 3359 C CA . ILE A 1 428 ? 16.397 14.305 -9.949 1.00 89.44 428 ILE A CA 1
ATOM 3360 C C . ILE A 1 428 ? 15.853 13.817 -11.292 1.00 89.44 428 ILE A C 1
ATOM 3362 O O . ILE A 1 428 ? 14.726 14.143 -11.657 1.00 89.44 428 ILE A O 1
ATOM 3366 N N . ASP A 1 429 ? 16.633 13.009 -12.005 1.00 87.38 429 ASP A N 1
ATOM 3367 C CA . ASP A 1 429 ? 16.323 12.491 -13.347 1.00 87.38 429 ASP A CA 1
ATOM 3368 C C . ASP A 1 429 ? 16.164 10.958 -13.397 1.00 87.38 429 ASP A C 1
ATOM 3370 O O . ASP A 1 429 ? 15.969 10.372 -14.462 1.00 87.38 429 ASP A O 1
ATOM 3374 N N . TYR A 1 430 ? 16.197 10.293 -12.240 1.00 88.56 430 TYR A N 1
ATOM 3375 C CA . TYR A 1 430 ? 15.994 8.852 -12.103 1.00 88.56 430 TYR A CA 1
ATOM 3376 C C . TYR A 1 430 ? 14.959 8.532 -11.026 1.00 88.56 430 TYR A C 1
ATOM 3378 O O . TYR A 1 430 ? 14.817 9.242 -10.032 1.00 88.56 430 TYR A O 1
ATOM 3386 N N . PHE A 1 431 ? 14.253 7.421 -11.214 1.00 92.62 431 PHE A N 1
ATOM 3387 C CA . PHE A 1 431 ? 13.270 6.907 -10.271 1.00 92.62 431 PHE A CA 1
ATOM 3388 C C . PHE A 1 431 ? 13.202 5.385 -10.381 1.00 92.62 431 PHE A C 1
ATOM 3390 O O . PHE A 1 431 ? 13.301 4.850 -11.484 1.00 92.62 431 PHE A O 1
ATOM 3397 N N . PHE A 1 432 ? 13.036 4.705 -9.250 1.00 92.25 432 PHE A N 1
ATOM 3398 C CA . PHE A 1 432 ? 12.853 3.258 -9.174 1.00 92.25 432 PHE A CA 1
ATOM 3399 C C . PHE A 1 432 ? 11.994 2.909 -7.958 1.00 92.25 432 PHE A C 1
ATOM 3401 O O . PHE A 1 432 ? 11.973 3.644 -6.966 1.00 92.25 432 PHE A O 1
ATOM 3408 N N . PHE A 1 433 ? 11.260 1.800 -8.045 1.00 94.12 433 PHE A N 1
ATOM 3409 C CA . PHE A 1 433 ? 10.391 1.338 -6.968 1.00 94.12 433 PHE A CA 1
ATOM 3410 C C . PHE A 1 433 ? 10.129 -0.164 -7.071 1.00 94.12 433 PHE A C 1
ATOM 3412 O O . PHE A 1 433 ? 9.595 -0.623 -8.080 1.00 94.12 433 PHE A O 1
ATOM 3419 N N . VAL A 1 434 ? 10.435 -0.893 -5.993 1.00 90.88 434 VAL A N 1
ATOM 3420 C CA . VAL A 1 434 ? 10.022 -2.290 -5.762 1.00 90.88 434 VAL A CA 1
ATOM 3421 C C . VAL A 1 434 ? 9.788 -2.538 -4.275 1.00 90.88 434 VAL A C 1
ATOM 3423 O O . VAL A 1 434 ? 8.655 -2.745 -3.860 1.00 90.88 434 VAL A O 1
ATOM 3426 N N . TRP A 1 435 ? 10.848 -2.473 -3.469 1.00 88.38 435 TRP A N 1
ATOM 3427 C CA . TRP A 1 435 ? 10.823 -2.830 -2.045 1.00 88.38 435 TRP A CA 1
ATOM 3428 C C . TRP A 1 435 ? 10.448 -1.661 -1.116 1.00 88.38 435 TRP A C 1
ATOM 3430 O O . TRP A 1 435 ? 10.146 -1.837 0.061 1.00 88.38 435 TRP A O 1
ATOM 3440 N N . GLY A 1 436 ? 10.453 -0.436 -1.647 1.00 90.56 436 GLY A N 1
ATOM 3441 C CA . GLY A 1 436 ? 10.218 0.798 -0.896 1.00 90.56 436 GLY A CA 1
ATOM 3442 C C . GLY A 1 436 ? 8.750 1.194 -0.725 1.00 90.56 436 GLY A C 1
ATOM 3443 O O . GLY A 1 436 ? 8.486 2.387 -0.562 1.00 90.56 436 GLY A O 1
ATOM 3444 N N . GLY A 1 437 ? 7.791 0.271 -0.833 1.00 95.00 437 GLY A N 1
ATOM 3445 C CA . GLY A 1 437 ? 6.378 0.618 -0.688 1.00 95.00 437 GLY A CA 1
ATOM 3446 C C . GLY A 1 437 ? 5.378 -0.519 -0.852 1.00 95.00 437 GLY A C 1
ATOM 3447 O O . GLY A 1 437 ? 5.717 -1.620 -1.264 1.00 95.00 437 GLY A O 1
ATOM 3448 N N . MET A 1 438 ? 4.116 -0.204 -0.564 1.00 97.31 438 MET A N 1
ATOM 3449 C CA . MET A 1 438 ? 2.958 -1.088 -0.702 1.00 97.31 438 MET A CA 1
ATOM 3450 C C . MET A 1 438 ? 2.044 -0.575 -1.820 1.00 97.31 438 MET A C 1
ATOM 3452 O O . MET A 1 438 ? 1.865 0.633 -1.981 1.00 97.31 438 MET A O 1
ATOM 3456 N N . ILE A 1 439 ? 1.445 -1.484 -2.585 1.00 98.06 439 ILE A N 1
ATOM 3457 C CA . ILE A 1 439 ? 0.610 -1.183 -3.752 1.00 98.06 439 ILE A CA 1
ATOM 3458 C C . ILE A 1 439 ? -0.808 -1.692 -3.500 1.00 98.06 439 ILE A C 1
ATOM 3460 O O . ILE A 1 439 ? -0.983 -2.824 -3.051 1.00 98.06 439 ILE A O 1
ATOM 3464 N N . ARG A 1 440 ? -1.839 -0.912 -3.844 1.00 96.25 440 ARG A N 1
ATOM 3465 C CA . ARG A 1 440 ? -3.214 -1.429 -3.865 1.00 96.25 440 ARG A CA 1
ATOM 3466 C C . ARG A 1 440 ? -3.386 -2.433 -5.002 1.00 96.25 440 ARG A C 1
ATOM 3468 O O . ARG A 1 440 ? -3.195 -2.091 -6.170 1.00 96.25 440 ARG A O 1
ATOM 3475 N N . PHE A 1 441 ? -3.756 -3.670 -4.679 1.00 96.19 441 PHE A N 1
ATOM 3476 C CA . PHE A 1 441 ? -3.656 -4.770 -5.634 1.00 96.19 441 PHE A CA 1
ATOM 3477 C C . PHE A 1 441 ? -4.651 -4.647 -6.793 1.00 96.19 441 PHE A C 1
ATOM 3479 O O . PHE A 1 441 ? -4.260 -4.797 -7.948 1.00 96.19 441 PHE A O 1
ATOM 3486 N N . ASP A 1 442 ? -5.895 -4.233 -6.534 1.00 94.38 442 ASP A N 1
ATOM 3487 C CA . ASP A 1 442 ? -6.879 -3.977 -7.599 1.00 94.38 442 ASP A CA 1
ATOM 3488 C C . ASP A 1 442 ? -6.434 -2.881 -8.580 1.00 94.38 442 ASP A C 1
ATOM 3490 O O . ASP A 1 442 ? -6.765 -2.921 -9.768 1.00 94.38 442 ASP A O 1
ATOM 3494 N N . PHE A 1 443 ? -5.650 -1.904 -8.109 1.00 95.50 443 PHE A N 1
ATOM 3495 C CA . PHE A 1 443 ? -5.041 -0.906 -8.985 1.00 95.50 443 PHE A CA 1
ATOM 3496 C C . PHE A 1 443 ? -3.974 -1.540 -9.885 1.00 95.50 443 PHE A C 1
ATOM 3498 O O . PHE A 1 443 ? -4.050 -1.376 -11.104 1.00 95.50 443 PHE A O 1
ATOM 3505 N N . LEU A 1 444 ? -3.045 -2.316 -9.315 1.00 96.56 444 LEU A N 1
ATOM 3506 C CA . LEU A 1 444 ? -2.015 -3.021 -10.084 1.00 96.56 444 LEU A CA 1
ATOM 3507 C C . LEU A 1 444 ? -2.632 -3.979 -11.118 1.00 96.56 444 LEU A C 1
ATOM 3509 O O . LEU A 1 444 ? -2.243 -3.982 -12.289 1.00 96.56 444 LEU A O 1
ATOM 3513 N N . LYS A 1 445 ? -3.656 -4.733 -10.708 1.00 93.75 445 LYS A N 1
ATOM 3514 C CA . LYS A 1 445 ? -4.418 -5.647 -11.564 1.00 93.75 445 LYS A CA 1
ATOM 3515 C C . LYS A 1 445 ? -5.084 -4.922 -12.732 1.00 93.75 445 LYS A C 1
ATOM 3517 O O . LYS A 1 445 ? -5.067 -5.418 -13.858 1.00 93.75 445 LYS A O 1
ATOM 3522 N N . LYS A 1 446 ? -5.639 -3.729 -12.494 1.00 93.88 446 LYS A N 1
ATOM 3523 C CA . LYS A 1 446 ? -6.276 -2.908 -13.535 1.00 93.88 446 LYS A CA 1
ATOM 3524 C C . LYS A 1 446 ? -5.281 -2.436 -14.596 1.00 93.88 446 LYS A C 1
ATOM 3526 O O . LYS A 1 446 ? -5.627 -2.445 -15.777 1.00 93.88 446 LYS A O 1
ATOM 3531 N N . ILE A 1 447 ? -4.079 -2.023 -14.193 1.00 93.81 447 ILE A N 1
ATOM 3532 C CA . ILE A 1 447 ? -3.059 -1.511 -15.125 1.00 93.81 447 ILE A CA 1
ATOM 3533 C C . ILE A 1 447 ? -2.251 -2.620 -15.813 1.00 93.81 447 ILE A C 1
ATOM 3535 O O . ILE A 1 447 ? -1.589 -2.347 -16.809 1.00 93.81 447 ILE A O 1
ATOM 3539 N N . LYS A 1 448 ? -2.322 -3.866 -15.313 1.00 92.94 448 LYS A N 1
ATOM 3540 C CA . LYS A 1 448 ? -1.636 -5.049 -15.871 1.00 92.94 448 LYS A CA 1
ATOM 3541 C C . LYS A 1 448 ? -0.124 -4.849 -16.045 1.00 92.94 448 LYS A C 1
ATOM 3543 O O . LYS A 1 448 ? 0.467 -5.306 -17.021 1.00 92.94 448 LYS A O 1
ATOM 3548 N N . LEU A 1 449 ? 0.495 -4.132 -15.109 1.00 94.56 449 LEU A N 1
ATOM 3549 C CA . LEU A 1 449 ? 1.919 -3.820 -15.162 1.00 94.56 449 LEU A CA 1
ATOM 3550 C C . LEU A 1 449 ? 2.764 -5.019 -14.708 1.00 94.56 449 LEU A C 1
ATOM 3552 O O . LEU A 1 449 ? 2.433 -5.689 -13.730 1.00 94.56 449 LEU A O 1
ATOM 3556 N N . LYS A 1 450 ? 3.871 -5.257 -15.416 1.00 94.19 450 LYS A N 1
ATOM 3557 C CA . LYS A 1 450 ? 4.839 -6.333 -15.170 1.00 94.19 450 LYS A CA 1
ATOM 3558 C C . LYS A 1 450 ? 6.265 -5.794 -15.197 1.00 94.19 450 LYS A C 1
ATOM 3560 O O . LYS A 1 450 ? 6.524 -4.745 -15.787 1.00 94.19 450 LYS A O 1
ATOM 3565 N N . PHE A 1 451 ? 7.180 -6.519 -14.567 1.00 94.62 451 PHE A N 1
ATOM 3566 C CA . PHE A 1 451 ? 8.612 -6.271 -14.679 1.00 94.62 451 PHE A CA 1
ATOM 3567 C C . PHE A 1 451 ? 9.115 -6.686 -16.060 1.00 94.62 451 PHE A C 1
ATOM 3569 O O . PHE A 1 451 ? 8.680 -7.707 -16.599 1.00 94.62 451 PHE A O 1
ATOM 3576 N N . LEU A 1 452 ? 10.059 -5.920 -16.613 1.00 89.50 452 LEU A N 1
ATOM 3577 C CA . LEU A 1 452 ? 10.790 -6.340 -17.805 1.00 89.50 452 LEU A CA 1
ATOM 3578 C C . LEU A 1 452 ? 11.721 -7.493 -17.422 1.00 89.50 452 LEU A C 1
ATOM 3580 O O . LEU A 1 452 ? 12.583 -7.356 -16.551 1.00 89.50 452 LEU A O 1
ATOM 3584 N N . GLU A 1 453 ? 11.512 -8.646 -18.044 1.00 86.75 453 GLU A N 1
ATOM 3585 C CA . GLU A 1 453 ? 12.351 -9.822 -17.834 1.00 86.75 453 GLU A CA 1
ATOM 3586 C C . GLU A 1 453 ? 13.654 -9.717 -18.617 1.00 86.75 453 GLU A C 1
ATOM 3588 O O . GLU A 1 453 ? 13.733 -9.024 -19.624 1.00 86.75 453 GLU A O 1
ATOM 3593 N N . GLY A 1 454 ? 14.697 -10.393 -18.136 1.00 82.69 454 GLY A N 1
ATOM 3594 C CA . GLY A 1 454 ? 15.974 -10.463 -18.841 1.00 82.69 454 GLY A CA 1
ATOM 3595 C C . GLY A 1 454 ? 16.758 -9.153 -18.916 1.00 82.69 454 GLY A C 1
ATOM 3596 O O . GLY A 1 454 ? 17.714 -9.109 -19.672 1.00 82.69 454 GLY A O 1
ATOM 3597 N N . VAL A 1 455 ? 16.415 -8.115 -18.147 1.00 86.38 455 VAL A N 1
ATOM 3598 C CA . VAL A 1 455 ? 17.204 -6.873 -18.023 1.00 86.38 455 VAL A CA 1
ATOM 3599 C C . VAL A 1 455 ? 17.614 -6.629 -16.569 1.00 86.38 455 VAL A C 1
ATOM 3601 O O . VAL A 1 455 ? 16.966 -7.124 -15.652 1.00 86.38 455 VAL A O 1
ATOM 3604 N N . MET A 1 456 ? 18.697 -5.881 -16.343 1.00 86.38 456 MET A N 1
ATOM 3605 C CA . MET A 1 456 ? 19.022 -5.320 -15.020 1.00 86.38 456 MET A CA 1
ATOM 3606 C C . MET A 1 456 ? 18.283 -4.007 -14.786 1.00 86.38 456 MET A C 1
ATOM 3608 O O . MET A 1 456 ? 18.096 -3.259 -15.741 1.00 86.38 456 MET A O 1
ATOM 3612 N N . HIS A 1 457 ? 18.031 -3.657 -13.523 1.00 88.44 457 HIS A N 1
ATOM 3613 C CA . HIS A 1 457 ? 17.400 -2.385 -13.139 1.00 88.44 457 HIS A CA 1
ATOM 3614 C C . HIS A 1 457 ? 15.943 -2.273 -13.624 1.00 88.44 457 HIS A C 1
ATOM 3616 O O . HIS A 1 457 ? 15.435 -1.194 -13.932 1.00 88.44 457 HIS A O 1
ATOM 3622 N N . GLU A 1 458 ? 15.261 -3.414 -13.708 1.00 90.19 458 GLU A N 1
ATOM 3623 C CA . GLU A 1 458 ? 13.848 -3.568 -14.051 1.00 90.19 458 GLU A CA 1
ATOM 3624 C C . GLU A 1 458 ? 12.907 -2.735 -13.161 1.00 90.19 458 GLU A C 1
ATOM 3626 O O . GLU A 1 458 ? 11.810 -2.356 -13.582 1.00 90.19 458 GLU A O 1
ATOM 3631 N N . ASP A 1 459 ? 13.356 -2.430 -11.942 1.00 92.88 459 ASP A N 1
ATOM 3632 C CA . ASP A 1 459 ? 12.700 -1.613 -10.926 1.00 92.88 459 ASP A CA 1
ATOM 3633 C C . ASP A 1 459 ? 12.507 -0.154 -11.360 1.00 92.88 459 ASP A C 1
ATOM 3635 O O . ASP A 1 459 ? 11.562 0.503 -10.912 1.00 92.88 459 ASP A O 1
ATOM 3639 N N . HIS A 1 460 ? 13.332 0.340 -12.286 1.00 93.56 460 HIS A N 1
ATOM 3640 C CA . HIS A 1 460 ? 13.130 1.638 -12.926 1.00 93.56 460 HIS A CA 1
ATOM 3641 C C . HIS A 1 460 ? 11.884 1.643 -13.817 1.00 93.56 460 HIS A C 1
ATOM 3643 O O . HIS A 1 460 ? 11.005 2.487 -13.641 1.00 93.56 460 HIS A O 1
ATOM 3649 N N . PHE A 1 461 ? 11.777 0.695 -14.759 1.00 94.50 461 PHE A N 1
ATOM 3650 C CA . PHE A 1 461 ? 10.623 0.624 -15.664 1.00 94.50 461 PHE A CA 1
ATOM 3651 C C . PHE A 1 461 ? 9.329 0.412 -14.879 1.00 94.50 461 PHE A C 1
ATOM 3653 O O . PHE A 1 461 ? 8.367 1.163 -15.060 1.00 94.50 461 PHE A O 1
ATOM 3660 N N . PHE A 1 462 ? 9.321 -0.584 -13.987 1.00 97.00 462 PHE A N 1
ATOM 3661 C CA . PHE A 1 462 ? 8.151 -0.900 -13.178 1.00 97.00 462 PHE A CA 1
ATOM 3662 C C . PHE A 1 462 ? 7.761 0.289 -12.297 1.00 97.00 462 PHE A C 1
ATOM 3664 O O . PHE A 1 462 ? 6.616 0.735 -12.341 1.00 97.00 462 PHE A O 1
ATOM 3671 N N . GLY A 1 463 ? 8.714 0.865 -11.560 1.00 96.50 463 GLY A N 1
ATOM 3672 C CA . GLY A 1 463 ? 8.444 1.974 -10.653 1.00 96.50 463 GLY A CA 1
ATOM 3673 C C . GLY A 1 463 ? 7.912 3.220 -11.354 1.00 96.50 463 GLY A C 1
ATOM 3674 O O . GLY A 1 463 ? 6.902 3.779 -10.925 1.00 96.50 463 GLY A O 1
ATOM 3675 N N . ILE A 1 464 ? 8.534 3.628 -12.463 1.00 96.44 464 ILE A N 1
ATOM 3676 C CA . ILE A 1 464 ? 8.097 4.800 -13.234 1.00 96.44 464 ILE A CA 1
ATOM 3677 C C . ILE A 1 464 ? 6.686 4.579 -13.788 1.00 96.44 464 ILE A C 1
ATOM 3679 O O . ILE A 1 464 ? 5.804 5.413 -13.582 1.00 96.44 464 ILE A O 1
ATOM 3683 N N . CYS A 1 465 ? 6.432 3.446 -14.449 1.00 96.94 465 CYS A N 1
ATOM 3684 C CA . CYS A 1 465 ? 5.122 3.178 -15.047 1.00 96.94 465 CYS A CA 1
ATOM 3685 C C . CYS A 1 465 ? 4.017 3.024 -13.993 1.00 96.94 465 CYS A C 1
ATOM 3687 O O . CYS A 1 465 ? 2.879 3.428 -14.241 1.00 96.94 465 CYS A O 1
ATOM 3689 N N . LEU A 1 466 ? 4.339 2.463 -12.823 1.00 98.00 466 LEU A N 1
ATOM 3690 C CA . LEU A 1 466 ? 3.416 2.329 -11.699 1.00 98.00 466 LEU A CA 1
ATOM 3691 C C . LEU A 1 466 ? 3.015 3.707 -11.155 1.00 98.00 466 LEU A C 1
ATOM 3693 O O . LEU A 1 466 ? 1.827 4.013 -11.053 1.00 98.00 466 LEU A O 1
ATOM 3697 N N . PHE A 1 467 ? 4.000 4.555 -10.846 1.00 97.56 467 PHE A N 1
ATOM 3698 C CA . PHE A 1 467 ? 3.764 5.862 -10.232 1.00 97.56 467 PHE A CA 1
ATOM 3699 C C . PHE A 1 467 ? 3.076 6.835 -11.187 1.00 97.56 467 PHE A C 1
ATOM 3701 O O . PHE A 1 467 ? 2.195 7.570 -10.756 1.00 97.56 467 PHE A O 1
ATOM 3708 N N . LEU A 1 468 ? 3.392 6.802 -12.485 1.00 97.00 468 LEU A N 1
ATOM 3709 C CA . LEU A 1 468 ? 2.709 7.633 -13.484 1.00 97.00 468 LEU A CA 1
ATOM 3710 C C . LEU A 1 468 ? 1.220 7.277 -13.662 1.00 97.00 468 LEU A C 1
ATOM 3712 O O . LEU A 1 468 ? 0.473 8.090 -14.201 1.00 97.00 468 LEU A O 1
ATOM 3716 N N . GLN A 1 469 ? 0.776 6.090 -13.232 1.00 96.12 469 GLN A N 1
ATOM 3717 C CA . GLN A 1 469 ? -0.632 5.660 -13.311 1.00 96.12 469 GLN A CA 1
ATOM 3718 C C . GLN A 1 469 ? -1.401 5.805 -12.000 1.00 96.12 469 GLN A C 1
ATOM 3720 O O . GLN A 1 469 ? -2.624 5.644 -11.996 1.00 96.12 469 GLN A O 1
ATOM 3725 N N . ALA A 1 470 ? -0.712 6.076 -10.894 1.00 95.94 470 ALA A N 1
ATOM 3726 C CA . ALA A 1 470 ? -1.347 6.250 -9.598 1.00 95.94 470 ALA A CA 1
ATOM 3727 C C . ALA A 1 470 ? -2.179 7.538 -9.565 1.00 95.94 470 ALA A C 1
ATOM 3729 O O . ALA A 1 470 ? -1.832 8.543 -10.178 1.00 95.94 470 ALA A O 1
ATOM 3730 N N . ARG A 1 471 ? -3.274 7.542 -8.807 1.00 90.94 471 ARG A N 1
ATOM 3731 C CA . ARG A 1 471 ? -4.047 8.759 -8.520 1.00 90.94 471 ARG A CA 1
ATOM 3732 C C . ARG A 1 471 ? -3.435 9.510 -7.350 1.00 90.94 471 ARG A C 1
ATOM 3734 O O . ARG A 1 471 ? -3.157 10.697 -7.464 1.00 90.94 471 ARG A O 1
ATOM 3741 N N . ASN A 1 472 ? -3.197 8.794 -6.253 1.00 89.75 472 ASN A N 1
ATOM 3742 C CA . ASN A 1 472 ? -2.592 9.338 -5.046 1.00 89.75 472 ASN A CA 1
ATOM 3743 C C . ASN A 1 472 ? -1.533 8.383 -4.499 1.00 89.75 472 ASN A C 1
ATOM 3745 O O . ASN A 1 472 ? -1.759 7.172 -4.394 1.00 89.75 472 ASN A O 1
ATOM 3749 N N . ILE A 1 473 ? -0.406 8.967 -4.114 1.00 94.06 473 ILE A N 1
ATOM 3750 C CA . ILE A 1 473 ? 0.740 8.305 -3.506 1.00 94.06 473 ILE A CA 1
ATOM 3751 C C . ILE A 1 473 ? 0.880 8.864 -2.094 1.00 94.06 473 ILE A C 1
ATOM 3753 O O . ILE A 1 473 ? 1.026 10.071 -1.911 1.00 94.06 473 ILE A O 1
ATOM 3757 N N . TYR A 1 474 ? 0.836 7.993 -1.097 1.00 91.62 474 TYR A N 1
ATOM 3758 C CA . TYR A 1 474 ? 1.047 8.354 0.294 1.00 91.62 474 TYR A CA 1
ATOM 3759 C C . TYR A 1 474 ? 2.526 8.189 0.660 1.00 91.62 474 TYR A C 1
ATOM 3761 O O . TYR A 1 474 ? 3.082 7.101 0.544 1.00 91.62 474 TYR A O 1
ATOM 3769 N N . ILE A 1 475 ? 3.163 9.255 1.127 1.00 88.56 475 ILE A N 1
ATOM 3770 C CA . ILE A 1 475 ? 4.538 9.278 1.620 1.00 88.56 475 ILE A CA 1
ATOM 3771 C C . ILE A 1 475 ? 4.537 8.886 3.094 1.00 88.56 475 ILE A C 1
ATOM 3773 O O . ILE A 1 475 ? 3.993 9.597 3.939 1.00 88.56 475 ILE A O 1
ATOM 3777 N N . LEU A 1 476 ? 5.189 7.770 3.396 1.00 86.38 476 LEU A N 1
ATOM 3778 C CA . LEU A 1 476 ? 5.371 7.234 4.738 1.00 86.38 476 LEU A CA 1
ATOM 3779 C C . LEU A 1 476 ? 6.830 7.435 5.154 1.00 86.38 476 LEU A C 1
ATOM 3781 O O . LEU A 1 476 ? 7.722 6.734 4.685 1.00 86.38 476 LEU A O 1
ATOM 3785 N N . LYS A 1 477 ? 7.094 8.437 6.000 1.00 82.06 477 LYS A N 1
ATOM 3786 C CA . LYS A 1 477 ? 8.459 8.867 6.361 1.00 82.06 477 LYS A CA 1
ATOM 3787 C C . LYS A 1 477 ? 8.987 8.119 7.589 1.00 82.06 477 LYS A C 1
ATOM 3789 O O . LYS A 1 477 ? 9.616 8.700 8.469 1.00 82.06 477 LYS A O 1
ATOM 3794 N N . ASP A 1 478 ? 8.754 6.819 7.614 1.00 80.75 478 ASP A N 1
ATOM 3795 C CA . ASP A 1 478 ? 9.252 5.942 8.660 1.00 80.75 478 ASP A CA 1
ATOM 3796 C C . ASP A 1 478 ? 10.378 5.071 8.106 1.00 80.75 478 ASP A C 1
ATOM 3798 O O . ASP A 1 478 ? 10.367 4.669 6.940 1.00 80.75 478 ASP A O 1
ATOM 3802 N N . ASN A 1 479 ? 11.365 4.762 8.944 1.00 82.00 479 ASN A N 1
ATOM 3803 C CA . ASN A 1 479 ? 12.436 3.847 8.569 1.00 82.00 479 ASN A CA 1
ATOM 3804 C C . ASN A 1 479 ? 11.974 2.394 8.702 1.00 82.00 479 ASN A C 1
ATOM 3806 O O . ASN A 1 479 ? 12.238 1.740 9.707 1.00 82.00 479 ASN A O 1
ATOM 3810 N N . LEU A 1 480 ? 11.238 1.919 7.698 1.00 86.31 480 LEU A N 1
ATOM 3811 C CA . LEU A 1 480 ? 10.586 0.606 7.728 1.00 86.31 480 LEU A CA 1
ATOM 3812 C C . LEU A 1 480 ? 11.387 -0.505 7.048 1.00 86.31 480 LEU A C 1
ATOM 3814 O O . LEU A 1 480 ? 11.060 -1.677 7.220 1.00 86.31 480 LEU A O 1
ATOM 3818 N N . TYR A 1 481 ? 12.423 -0.146 6.290 1.00 85.81 481 TYR A N 1
ATOM 3819 C CA . TYR A 1 481 ? 13.194 -1.066 5.461 1.00 85.81 481 TYR A CA 1
ATOM 3820 C C . TYR A 1 481 ? 14.667 -1.045 5.863 1.00 85.81 481 TYR A C 1
ATOM 3822 O O . TYR A 1 481 ? 15.319 0.000 5.814 1.00 85.81 481 TYR A O 1
ATOM 3830 N N . LYS A 1 482 ? 15.195 -2.198 6.269 1.00 84.00 482 LYS A N 1
ATOM 3831 C CA . LYS A 1 482 ? 16.557 -2.351 6.785 1.00 84.00 482 LYS A CA 1
ATOM 3832 C C . LYS A 1 482 ? 17.385 -3.123 5.764 1.00 84.00 482 LYS A C 1
ATOM 3834 O O . LYS A 1 482 ? 17.217 -4.332 5.626 1.00 84.00 482 LYS A O 1
ATOM 3839 N N . TYR A 1 483 ? 18.286 -2.404 5.095 1.00 81.00 483 TYR A N 1
ATOM 3840 C CA . TYR A 1 483 ? 19.202 -2.990 4.120 1.00 81.00 483 TYR A CA 1
ATOM 3841 C C . TYR A 1 483 ? 20.311 -3.794 4.805 1.00 81.00 483 TYR A C 1
ATOM 3843 O O . TYR A 1 483 ? 21.007 -3.234 5.662 1.00 81.00 483 TYR A O 1
ATOM 3851 N N . PHE A 1 484 ? 20.557 -5.043 4.393 1.00 71.69 484 PHE A N 1
ATOM 3852 C CA . PHE A 1 484 ? 21.808 -5.725 4.755 1.00 71.69 484 PHE A CA 1
ATOM 3853 C C . PHE A 1 484 ? 22.831 -5.600 3.637 1.00 71.69 484 PHE A C 1
ATOM 3855 O O . PHE A 1 484 ? 22.750 -6.209 2.576 1.00 71.69 484 PHE A O 1
ATOM 3862 N N . THR A 1 485 ? 23.884 -4.828 3.887 1.00 52.69 485 THR A N 1
ATOM 3863 C CA . THR A 1 485 ? 25.006 -4.766 2.954 1.00 52.69 485 THR A CA 1
ATOM 3864 C C . THR A 1 485 ? 25.849 -6.034 3.071 1.00 52.69 485 THR A C 1
ATOM 3866 O O . THR A 1 485 ? 26.684 -6.143 3.971 1.00 52.69 485 THR A O 1
ATOM 3869 N N . SER A 1 486 ? 25.679 -6.983 2.149 1.00 48.72 486 SER A N 1
ATOM 3870 C CA . SER A 1 486 ? 26.638 -8.078 1.988 1.00 48.72 486 SER A CA 1
ATOM 3871 C C . SER A 1 486 ? 27.852 -7.643 1.162 1.00 48.72 486 SER A C 1
ATOM 3873 O O . SER A 1 486 ? 27.760 -6.863 0.208 1.00 48.72 486 SER A O 1
ATOM 3875 N N . ILE A 1 487 ? 29.022 -8.197 1.490 1.00 39.94 487 ILE A N 1
ATOM 3876 C CA . ILE A 1 487 ? 30.250 -7.998 0.706 1.00 39.94 487 ILE A CA 1
ATOM 3877 C C . ILE A 1 487 ? 30.144 -8.629 -0.702 1.00 39.94 487 ILE A C 1
ATOM 3879 O O . ILE A 1 487 ? 30.870 -8.217 -1.607 1.00 39.94 487 ILE A O 1
ATOM 3883 N N . ASN A 1 488 ? 29.170 -9.532 -0.895 1.00 42.50 488 ASN A N 1
ATOM 3884 C CA . ASN A 1 488 ? 28.929 -10.347 -2.090 1.00 42.50 488 ASN A CA 1
ATOM 3885 C C . ASN A 1 488 ? 27.694 -9.920 -2.906 1.00 42.50 488 ASN A C 1
ATOM 3887 O O . ASN A 1 488 ? 27.199 -10.719 -3.698 1.00 42.50 488 ASN A O 1
ATOM 3891 N N . SER A 1 489 ? 27.190 -8.689 -2.726 1.00 50.78 489 SER A N 1
ATOM 3892 C CA . SER A 1 489 ? 26.021 -8.180 -3.460 1.00 50.78 489 SER A CA 1
ATOM 3893 C C . SER A 1 489 ? 26.091 -8.518 -4.951 1.00 50.78 489 SER A C 1
ATOM 3895 O O . SER A 1 489 ? 27.138 -8.350 -5.588 1.00 50.78 489 SER A O 1
ATOM 3897 N N . VAL A 1 490 ? 24.954 -8.946 -5.515 1.00 52.28 490 VAL A N 1
ATOM 3898 C CA . VAL A 1 490 ? 24.801 -9.333 -6.925 1.00 52.28 490 VAL A CA 1
ATOM 3899 C C . VAL A 1 490 ? 25.440 -8.296 -7.849 1.00 52.28 490 VAL A C 1
ATOM 3901 O O . VAL A 1 490 ? 26.060 -8.659 -8.844 1.00 52.28 490 VAL A O 1
ATOM 3904 N N . THR A 1 491 ? 25.387 -7.006 -7.515 1.00 51.44 491 THR A N 1
ATOM 3905 C CA . THR A 1 491 ? 25.960 -5.911 -8.314 1.00 51.44 491 THR A CA 1
ATOM 3906 C C . THR A 1 491 ? 27.496 -5.849 -8.365 1.00 51.44 491 THR A C 1
ATOM 3908 O O . THR A 1 491 ? 28.016 -5.153 -9.234 1.00 51.44 491 THR A O 1
ATOM 3911 N N . ARG A 1 492 ? 28.241 -6.578 -7.519 1.00 51.56 492 ARG A N 1
ATOM 3912 C CA . ARG A 1 492 ? 29.714 -6.465 -7.400 1.00 51.56 492 ARG A CA 1
ATOM 3913 C C . ARG A 1 492 ? 30.521 -7.451 -8.255 1.00 51.56 492 ARG A C 1
ATOM 3915 O O . ARG A 1 492 ? 31.721 -7.253 -8.442 1.00 51.56 492 ARG A O 1
ATOM 3922 N N . GLY A 1 493 ? 29.895 -8.499 -8.794 1.00 60.59 493 GLY A N 1
ATOM 3923 C CA . GLY A 1 493 ? 30.563 -9.459 -9.683 1.00 60.59 493 GLY A CA 1
ATOM 3924 C C . GLY A 1 493 ? 30.912 -8.848 -11.047 1.00 60.59 493 GLY A C 1
ATOM 3925 O O . GLY A 1 493 ? 30.074 -8.195 -11.662 1.00 60.59 493 GLY A O 1
ATOM 3926 N N . LYS A 1 494 ? 32.132 -9.074 -11.553 1.00 61.38 494 LYS A N 1
ATOM 3927 C CA . LYS A 1 494 ? 32.580 -8.508 -12.847 1.00 61.38 494 LYS A CA 1
ATOM 3928 C C . LYS A 1 494 ? 31.976 -9.212 -14.075 1.00 61.38 494 LYS A C 1
ATOM 3930 O O . LYS A 1 494 ? 31.778 -8.572 -15.107 1.00 61.38 494 LYS A O 1
ATOM 3935 N N . ASN A 1 495 ? 31.652 -10.500 -13.949 1.00 72.38 495 ASN A N 1
ATOM 3936 C CA . ASN A 1 495 ? 31.210 -11.352 -15.056 1.00 72.38 495 ASN A CA 1
ATOM 3937 C C . ASN A 1 495 ? 29.741 -11.772 -14.916 1.00 72.38 495 ASN A C 1
ATOM 3939 O O . ASN A 1 495 ? 29.226 -11.922 -13.807 1.00 72.38 495 ASN A O 1
ATOM 3943 N N . LEU A 1 496 ? 29.081 -11.989 -16.053 1.00 71.81 496 LEU A N 1
ATOM 3944 C CA . LEU A 1 496 ? 27.719 -12.518 -16.129 1.00 71.81 496 LEU A CA 1
ATOM 3945 C C . LEU A 1 496 ? 27.687 -14.018 -15.837 1.00 71.81 496 LEU A C 1
ATOM 3947 O O . LEU A 1 496 ? 28.538 -14.770 -16.319 1.00 71.81 496 LEU A O 1
ATOM 3951 N N . SER A 1 497 ? 26.668 -14.458 -15.096 1.00 73.31 497 SER A N 1
ATOM 3952 C CA . SER A 1 497 ? 26.368 -15.881 -14.955 1.00 73.31 497 SER A CA 1
ATOM 3953 C C . SER A 1 497 ? 25.709 -16.420 -16.231 1.00 73.31 497 SER A C 1
ATOM 3955 O O . SER A 1 497 ? 25.122 -15.671 -17.019 1.00 73.31 497 SER A O 1
ATOM 3957 N N . LEU A 1 498 ? 25.786 -17.738 -16.434 1.00 70.62 498 LEU A N 1
ATOM 3958 C CA . LEU A 1 498 ? 25.092 -18.404 -17.541 1.00 70.62 498 LEU A CA 1
ATOM 3959 C C . LEU A 1 498 ? 23.568 -18.235 -17.443 1.00 70.62 498 LEU A C 1
ATOM 3961 O O . LEU A 1 498 ? 22.926 -18.023 -18.468 1.00 70.62 498 LEU A O 1
ATOM 3965 N N . GLY A 1 499 ? 23.013 -18.245 -16.225 1.00 68.12 499 GLY A N 1
ATOM 3966 C CA . GLY A 1 499 ? 21.589 -17.992 -15.986 1.00 68.12 499 GLY A CA 1
ATOM 3967 C C . GLY A 1 499 ? 21.159 -16.608 -16.473 1.00 68.12 499 GLY A C 1
ATOM 3968 O O . GLY A 1 499 ? 20.214 -16.496 -17.242 1.00 68.12 499 GLY A O 1
ATOM 3969 N N . THR A 1 500 ? 21.923 -15.557 -16.154 1.00 74.56 500 THR A N 1
ATOM 3970 C CA . THR A 1 500 ? 21.622 -14.193 -16.621 1.00 74.56 500 THR A CA 1
ATOM 3971 C C . THR A 1 500 ? 21.654 -14.068 -18.148 1.00 74.56 500 THR A C 1
ATOM 3973 O O . THR A 1 500 ? 20.810 -13.387 -18.727 1.00 74.56 500 THR A O 1
ATOM 3976 N N . LEU A 1 501 ? 22.596 -14.743 -18.819 1.00 74.62 501 LEU A N 1
ATOM 3977 C CA . LEU A 1 501 ? 22.632 -14.788 -20.285 1.00 74.62 501 LEU A CA 1
ATOM 3978 C C . LEU A 1 501 ? 21.403 -15.499 -20.862 1.00 74.62 501 LEU A C 1
ATOM 3980 O O . LEU A 1 501 ? 20.852 -15.039 -21.860 1.00 74.62 501 LEU A O 1
ATOM 3984 N N . GLN A 1 502 ? 20.966 -16.592 -20.234 1.00 72.38 502 GLN A N 1
ATOM 3985 C CA . GLN A 1 502 ? 19.767 -17.315 -20.645 1.00 72.38 502 GLN A CA 1
ATOM 3986 C C . GLN A 1 502 ? 18.499 -16.473 -20.445 1.00 72.38 502 GLN A C 1
ATOM 3988 O O . GLN A 1 502 ? 17.646 -16.448 -21.329 1.00 72.38 502 GLN A O 1
ATOM 3993 N N . SER A 1 503 ? 18.395 -15.726 -19.343 1.00 71.81 503 SER A N 1
ATOM 3994 C CA . SER A 1 503 ? 17.296 -14.780 -19.120 1.00 71.81 503 SER A CA 1
ATOM 3995 C C . SER A 1 503 ? 17.220 -13.718 -20.215 1.00 71.81 503 SER A C 1
ATOM 3997 O O . SER A 1 503 ? 16.143 -13.480 -20.756 1.00 71.81 503 SER A O 1
ATOM 3999 N N . PHE A 1 504 ? 18.353 -13.109 -20.585 1.00 74.81 504 PHE A N 1
ATOM 4000 C CA . PHE A 1 504 ? 18.383 -12.128 -21.674 1.00 74.81 504 PHE A CA 1
ATOM 4001 C C . PHE A 1 504 ? 18.023 -12.767 -23.023 1.00 74.81 504 PHE A C 1
ATOM 4003 O O . PHE A 1 504 ? 17.284 -12.182 -23.808 1.00 74.81 504 PHE A O 1
ATOM 4010 N N . TYR A 1 505 ? 18.494 -13.990 -23.291 1.00 70.31 505 TYR A N 1
ATOM 4011 C CA . TYR A 1 505 ? 18.110 -14.732 -24.494 1.00 70.31 505 TYR A CA 1
ATOM 4012 C C . TYR A 1 505 ? 16.597 -14.958 -24.579 1.00 70.31 505 TYR A C 1
ATOM 4014 O O . TYR A 1 505 ? 16.007 -14.769 -25.636 1.00 70.31 505 TYR A O 1
ATOM 4022 N N . ASN A 1 506 ? 15.967 -15.328 -23.462 1.00 67.31 506 ASN A N 1
ATOM 4023 C CA . ASN A 1 506 ? 14.522 -15.538 -23.398 1.00 67.31 506 ASN A CA 1
ATOM 4024 C C . ASN A 1 506 ? 13.739 -14.223 -23.573 1.00 67.31 506 ASN A C 1
ATOM 4026 O O . ASN A 1 506 ? 12.638 -14.240 -24.120 1.00 67.31 506 ASN A O 1
ATOM 4030 N N . TYR A 1 507 ? 14.308 -13.093 -23.140 1.00 71.25 507 TYR A N 1
ATOM 4031 C CA . TYR A 1 507 ? 13.768 -11.756 -23.401 1.00 71.25 507 TYR A CA 1
ATOM 4032 C C . TYR A 1 507 ? 13.899 -11.340 -24.874 1.00 71.25 507 TYR A C 1
ATOM 4034 O O . TYR A 1 507 ? 13.048 -10.603 -25.369 1.00 71.25 507 TYR A O 1
ATOM 4042 N N . ALA A 1 508 ? 14.944 -11.786 -25.576 1.00 63.38 508 ALA A N 1
ATOM 4043 C CA . ALA A 1 508 ? 15.277 -11.290 -26.904 1.00 63.38 508 ALA A CA 1
ATOM 4044 C C . ALA A 1 508 ? 14.164 -11.551 -27.930 1.00 63.38 508 ALA A C 1
ATOM 4046 O O . ALA A 1 508 ? 13.895 -12.688 -28.338 1.00 63.38 508 ALA A O 1
ATOM 4047 N N . ASN A 1 509 ? 13.528 -10.470 -28.377 1.00 59.25 509 ASN A N 1
ATOM 4048 C CA . ASN A 1 509 ? 12.327 -10.532 -29.200 1.00 59.25 509 ASN A CA 1
ATOM 4049 C C . ASN A 1 509 ? 12.517 -9.932 -30.593 1.00 59.25 509 ASN A C 1
ATOM 4051 O O . ASN A 1 509 ? 11.748 -10.272 -31.495 1.00 59.25 509 ASN A O 1
ATOM 4055 N N . ASP A 1 510 ? 13.541 -9.103 -30.803 1.00 58.19 510 ASP A N 1
ATOM 4056 C CA . ASP A 1 510 ? 13.876 -8.561 -32.118 1.00 58.19 510 ASP A CA 1
ATOM 4057 C C . ASP A 1 510 ? 15.368 -8.688 -32.480 1.00 58.19 510 ASP A C 1
ATOM 4059 O O . ASP A 1 510 ? 16.196 -9.187 -31.718 1.00 58.19 510 ASP A O 1
ATOM 4063 N N . ALA A 1 511 ? 15.718 -8.269 -33.700 1.00 54.12 511 ALA A N 1
ATOM 4064 C CA . ALA A 1 511 ? 17.075 -8.385 -34.230 1.00 54.12 511 ALA A CA 1
ATOM 4065 C C . ALA A 1 511 ? 18.133 -7.645 -33.389 1.00 54.12 511 ALA A C 1
ATOM 4067 O O . ALA A 1 511 ? 19.289 -8.067 -33.369 1.00 54.12 511 ALA A O 1
ATOM 4068 N N . ILE A 1 512 ? 17.760 -6.558 -32.709 1.00 65.25 512 ILE A N 1
ATOM 4069 C CA . ILE A 1 512 ? 18.667 -5.787 -31.851 1.00 65.25 512 ILE A CA 1
ATOM 4070 C C . ILE A 1 512 ? 18.967 -6.573 -30.594 1.00 65.25 512 ILE A C 1
ATOM 4072 O O . ILE A 1 512 ? 20.134 -6.691 -30.219 1.00 65.25 512 ILE A O 1
ATOM 4076 N N . ASP A 1 513 ? 17.936 -7.156 -29.989 1.00 66.69 513 ASP A N 1
ATOM 4077 C CA . ASP A 1 513 ? 18.116 -7.975 -28.803 1.00 66.69 513 ASP A CA 1
ATOM 4078 C C . ASP A 1 513 ? 19.058 -9.152 -29.095 1.00 66.69 513 ASP A C 1
ATOM 4080 O O . ASP A 1 513 ? 19.961 -9.421 -28.312 1.00 66.69 513 ASP A O 1
ATOM 4084 N N . TYR A 1 514 ? 18.958 -9.809 -30.258 1.00 67.25 514 TYR A N 1
ATOM 4085 C CA . TYR A 1 514 ? 19.902 -10.882 -30.611 1.00 67.25 514 TYR A CA 1
ATOM 4086 C C . TYR A 1 514 ? 21.339 -10.383 -30.839 1.00 67.25 514 TYR A C 1
ATOM 4088 O O . TYR A 1 514 ? 22.288 -11.070 -30.459 1.00 67.25 514 TYR A O 1
ATOM 4096 N N . VAL A 1 515 ? 21.529 -9.177 -31.389 1.00 71.75 515 VAL A N 1
ATOM 4097 C CA . VAL A 1 515 ? 22.864 -8.552 -31.488 1.00 71.75 515 VAL A CA 1
ATOM 4098 C C . VAL A 1 515 ? 23.432 -8.277 -30.097 1.00 71.75 515 VAL A C 1
ATOM 4100 O O . VAL A 1 515 ? 24.592 -8.588 -29.823 1.00 71.75 515 VAL A O 1
ATOM 4103 N N . PHE A 1 516 ? 22.615 -7.732 -29.198 1.00 79.06 516 PHE A N 1
ATOM 4104 C CA . PHE A 1 516 ? 22.987 -7.535 -27.803 1.00 79.06 516 PHE A CA 1
ATOM 4105 C C . PHE A 1 516 ? 23.320 -8.859 -27.119 1.00 79.06 516 PHE A C 1
ATOM 4107 O O . PHE A 1 516 ? 24.348 -8.948 -26.450 1.00 79.06 516 PHE A O 1
ATOM 4114 N N . PHE A 1 517 ? 22.540 -9.913 -27.352 1.00 76.69 517 PHE A N 1
ATOM 4115 C CA . PHE A 1 517 ? 22.813 -11.240 -26.814 1.00 76.69 517 PHE A CA 1
ATOM 4116 C C . PHE A 1 517 ? 24.170 -11.768 -27.288 1.00 76.69 517 PHE A C 1
ATOM 4118 O O . PHE A 1 517 ? 24.956 -12.239 -26.469 1.00 76.69 517 PHE A O 1
ATOM 4125 N N . ASP A 1 518 ? 24.495 -11.638 -28.576 1.00 71.38 518 ASP A N 1
ATOM 4126 C CA . ASP A 1 518 ? 25.794 -12.054 -29.112 1.00 71.38 518 ASP A CA 1
ATOM 4127 C C . ASP A 1 518 ? 26.958 -11.273 -28.486 1.00 71.38 518 ASP A C 1
ATOM 4129 O O . ASP A 1 518 ? 27.997 -11.859 -28.159 1.00 71.38 518 ASP A O 1
ATOM 4133 N N . ILE A 1 519 ? 26.791 -9.963 -28.273 1.00 75.00 519 ILE A N 1
ATOM 4134 C CA . ILE A 1 519 ? 27.774 -9.125 -27.571 1.00 75.00 519 ILE A CA 1
ATOM 4135 C C . ILE A 1 519 ? 27.951 -9.617 -26.131 1.00 75.00 519 ILE A C 1
ATOM 4137 O O . ILE A 1 519 ? 29.082 -9.809 -25.677 1.00 75.00 519 ILE A O 1
ATOM 4141 N N . LEU A 1 520 ? 26.859 -9.865 -25.410 1.00 80.62 520 LEU A N 1
ATOM 4142 C CA . LEU A 1 520 ? 26.891 -10.342 -24.027 1.00 80.62 520 LEU A CA 1
ATOM 4143 C C . LEU A 1 520 ? 27.490 -11.741 -23.915 1.00 80.62 520 LEU A C 1
ATOM 4145 O O . LEU A 1 520 ? 28.298 -11.995 -23.026 1.00 80.62 520 LEU A O 1
ATOM 4149 N N . LYS A 1 521 ? 27.165 -12.637 -24.847 1.00 83.00 521 LYS A N 1
ATOM 4150 C CA . LYS A 1 521 ? 27.703 -13.996 -24.907 1.00 83.00 521 LYS A CA 1
ATOM 4151 C C . LYS A 1 521 ? 29.215 -13.993 -25.127 1.00 83.00 521 LYS A C 1
ATOM 4153 O O . LYS A 1 521 ? 29.913 -14.776 -24.481 1.00 83.00 521 LYS A O 1
ATOM 4158 N N . LYS A 1 522 ? 29.716 -13.120 -26.011 1.00 80.81 522 LYS A N 1
ATOM 4159 C CA . LYS A 1 522 ? 31.154 -12.974 -26.300 1.00 80.81 522 LYS A CA 1
ATOM 4160 C C . LYS A 1 522 ? 31.913 -12.305 -25.160 1.00 80.81 522 LYS A C 1
ATOM 4162 O O . LYS A 1 522 ? 32.983 -12.768 -24.787 1.00 80.81 522 LYS A O 1
ATOM 4167 N N . THR A 1 523 ? 31.375 -11.212 -24.626 1.00 84.44 523 THR A N 1
ATOM 4168 C CA . THR A 1 523 ? 32.085 -10.381 -23.642 1.00 84.44 523 THR A CA 1
ATOM 4169 C C . THR A 1 523 ? 31.930 -10.886 -22.214 1.00 84.44 523 THR A C 1
ATOM 4171 O O . THR A 1 523 ? 32.814 -10.665 -21.394 1.00 84.44 523 THR A O 1
ATOM 4174 N N . ARG A 1 524 ? 30.788 -11.509 -21.894 1.00 82.50 524 ARG A N 1
ATOM 4175 C CA . ARG A 1 524 ? 30.331 -11.844 -20.533 1.00 82.50 524 ARG A CA 1
ATOM 4176 C C . ARG A 1 524 ? 30.445 -10.686 -19.534 1.00 82.50 524 ARG A C 1
ATOM 4178 O O . ARG A 1 524 ? 30.484 -10.914 -18.326 1.00 82.50 524 ARG A O 1
ATOM 4185 N N . SER A 1 525 ? 30.477 -9.446 -20.025 1.00 83.12 525 SER A N 1
ATOM 4186 C CA . SER A 1 525 ? 30.724 -8.258 -19.213 1.00 83.12 525 SER A CA 1
ATOM 4187 C C . SER A 1 525 ? 29.438 -7.765 -18.571 1.00 83.12 525 SER A C 1
ATOM 4189 O O . SER A 1 525 ? 28.480 -7.399 -19.259 1.00 83.12 525 SER A O 1
ATOM 4191 N N . LYS A 1 526 ? 29.433 -7.689 -17.238 1.00 83.56 526 LYS A N 1
ATOM 4192 C CA . LYS A 1 526 ? 28.288 -7.157 -16.496 1.00 83.56 526 LYS A CA 1
ATOM 4193 C C . LYS A 1 526 ? 28.071 -5.664 -16.743 1.00 83.56 526 LYS A C 1
ATOM 4195 O O . LYS A 1 526 ? 26.930 -5.214 -16.788 1.00 83.56 526 LYS A O 1
ATOM 4200 N N . GLN A 1 527 ? 29.147 -4.908 -16.960 1.00 83.38 527 GLN A N 1
ATOM 4201 C CA . GLN A 1 527 ? 29.046 -3.487 -17.287 1.00 83.38 527 GLN A CA 1
ATOM 4202 C C . GLN A 1 527 ? 28.344 -3.279 -18.635 1.00 83.38 527 GLN A C 1
ATOM 4204 O O . GLN A 1 527 ? 27.461 -2.435 -18.738 1.00 83.38 527 GLN A O 1
ATOM 4209 N N . ILE A 1 528 ? 28.678 -4.088 -19.647 1.00 82.94 528 ILE A N 1
ATOM 4210 C CA . ILE A 1 528 ? 28.009 -4.025 -20.957 1.00 82.94 528 ILE A CA 1
ATOM 4211 C C . ILE A 1 528 ? 26.528 -4.402 -20.820 1.00 82.94 528 ILE A C 1
ATOM 4213 O O . ILE A 1 528 ? 25.669 -3.734 -21.389 1.00 82.94 528 ILE A O 1
ATOM 4217 N N . TYR A 1 529 ? 26.216 -5.421 -20.016 1.00 86.38 529 TYR A N 1
ATOM 4218 C CA . TYR A 1 529 ? 24.833 -5.808 -19.730 1.00 86.38 529 TYR A CA 1
ATOM 4219 C C . TYR A 1 529 ? 24.019 -4.707 -19.057 1.00 86.38 529 TYR A C 1
ATOM 4221 O O . TYR A 1 529 ? 22.869 -4.486 -19.434 1.00 86.38 529 TYR A O 1
ATOM 4229 N N . LYS A 1 530 ? 24.621 -3.982 -18.112 1.00 85.69 530 LYS A N 1
ATOM 4230 C CA . LYS A 1 530 ? 23.994 -2.834 -17.455 1.00 85.69 530 LYS A CA 1
ATOM 4231 C C . LYS A 1 530 ? 23.649 -1.728 -18.454 1.00 85.69 530 LYS A C 1
ATOM 4233 O O . LYS A 1 530 ? 22.530 -1.222 -18.423 1.00 85.69 530 LYS A O 1
ATOM 4238 N N . GLU A 1 531 ? 24.567 -1.389 -19.359 1.00 82.94 531 GLU A N 1
ATOM 4239 C CA . GLU A 1 531 ? 24.313 -0.368 -20.383 1.00 82.94 531 GLU A CA 1
ATOM 4240 C C . GLU A 1 531 ? 23.226 -0.807 -21.370 1.00 82.94 531 GLU A C 1
ATOM 4242 O O . GLU A 1 531 ? 22.292 -0.051 -21.620 1.00 82.94 531 GLU A O 1
ATOM 4247 N N . ILE A 1 532 ? 23.279 -2.049 -21.865 1.00 83.19 532 ILE A N 1
ATOM 4248 C CA . ILE A 1 532 ? 22.236 -2.609 -22.742 1.00 83.19 532 ILE A CA 1
ATOM 4249 C C . ILE A 1 532 ? 20.869 -2.597 -22.047 1.00 83.19 532 ILE A C 1
ATOM 4251 O O . ILE A 1 532 ? 19.886 -2.139 -22.628 1.00 83.19 532 ILE A O 1
ATOM 4255 N N . SER A 1 533 ? 20.810 -3.032 -20.786 1.00 87.19 533 SER A N 1
ATOM 4256 C CA . SER A 1 533 ? 19.578 -3.027 -19.988 1.00 87.19 533 SER A CA 1
ATOM 4257 C C . SER A 1 533 ? 19.014 -1.615 -19.844 1.00 87.19 533 SER A C 1
ATOM 4259 O O . SER A 1 533 ? 17.825 -1.398 -20.061 1.00 87.19 533 SER A O 1
ATOM 4261 N N . ARG A 1 534 ? 19.874 -0.628 -19.561 1.00 85.19 534 ARG A N 1
ATOM 4262 C CA . ARG A 1 534 ? 19.496 0.789 -19.488 1.00 85.19 534 ARG A CA 1
ATOM 4263 C C . ARG A 1 534 ? 18.956 1.311 -20.823 1.00 85.19 534 ARG A C 1
ATOM 4265 O O . ARG A 1 534 ? 18.006 2.092 -20.811 1.00 85.19 534 ARG A O 1
ATOM 4272 N N . LEU A 1 535 ? 19.528 0.903 -21.963 1.00 80.81 535 LEU A N 1
ATOM 4273 C CA . LEU A 1 535 ? 19.001 1.270 -23.286 1.00 80.81 535 LEU A CA 1
ATOM 4274 C C . LEU A 1 535 ? 17.578 0.739 -23.479 1.00 80.81 535 LEU A C 1
ATOM 4276 O O . LEU A 1 535 ? 16.680 1.511 -23.814 1.00 80.81 535 LEU A O 1
ATOM 4280 N N . ILE A 1 536 ? 17.382 -0.552 -23.214 1.00 82.38 536 ILE A N 1
ATOM 4281 C CA . ILE A 1 536 ? 16.091 -1.232 -23.343 1.00 82.38 536 ILE A CA 1
ATOM 4282 C C . ILE A 1 536 ? 15.047 -0.585 -22.425 1.00 82.38 536 ILE A C 1
ATOM 4284 O O . ILE A 1 536 ? 13.979 -0.183 -22.881 1.00 82.38 536 ILE A O 1
ATOM 4288 N N . ILE A 1 537 ? 15.363 -0.419 -21.139 1.00 87.69 537 ILE A N 1
ATOM 4289 C CA . ILE A 1 537 ? 14.461 0.187 -20.151 1.00 87.69 537 ILE A CA 1
ATOM 4290 C C . ILE A 1 537 ? 14.038 1.590 -20.581 1.00 87.69 537 ILE A C 1
ATOM 4292 O O . ILE A 1 537 ? 12.849 1.903 -20.570 1.00 87.69 537 ILE A O 1
ATOM 4296 N N . ASN A 1 538 ? 14.988 2.423 -21.006 1.00 85.19 538 ASN A N 1
ATOM 4297 C CA . ASN A 1 538 ? 14.681 3.780 -21.439 1.00 85.19 538 ASN A CA 1
ATOM 4298 C C . ASN A 1 538 ? 13.812 3.806 -22.705 1.00 85.19 538 ASN A C 1
ATOM 4300 O O . ASN A 1 538 ? 12.930 4.656 -22.804 1.00 85.19 538 ASN A O 1
ATOM 4304 N N . GLU A 1 539 ? 14.009 2.877 -23.647 1.00 80.50 539 GLU A N 1
ATOM 4305 C CA . GLU A 1 539 ? 13.123 2.732 -24.808 1.00 80.50 539 GLU A CA 1
ATOM 4306 C C . GLU A 1 539 ? 11.683 2.431 -24.366 1.00 80.50 539 GLU A C 1
ATOM 4308 O O . GLU A 1 539 ? 10.744 3.113 -24.790 1.00 80.50 539 GLU A O 1
ATOM 4313 N N . HIS A 1 540 ? 11.503 1.445 -23.482 1.00 84.06 540 HIS A N 1
ATOM 4314 C CA . HIS A 1 540 ? 10.183 1.067 -22.971 1.00 84.06 540 HIS A CA 1
ATOM 4315 C C . HIS A 1 540 ? 9.516 2.210 -22.199 1.00 84.06 540 HIS A C 1
ATOM 4317 O O . HIS A 1 540 ? 8.345 2.502 -22.445 1.00 84.06 540 HIS A O 1
ATOM 4323 N N . ILE A 1 541 ? 10.254 2.911 -21.329 1.00 87.69 541 ILE A N 1
ATOM 4324 C CA . ILE A 1 541 ? 9.749 4.095 -20.611 1.00 87.69 541 ILE A CA 1
ATOM 4325 C C . ILE A 1 541 ? 9.341 5.188 -21.608 1.00 87.69 541 ILE A C 1
ATOM 4327 O O . ILE A 1 541 ? 8.278 5.789 -21.456 1.00 87.69 541 ILE A O 1
ATOM 4331 N N . TYR A 1 542 ? 10.141 5.442 -22.646 1.00 84.38 542 TYR A N 1
ATOM 4332 C CA . TYR A 1 542 ? 9.848 6.475 -23.640 1.00 84.38 542 TYR A CA 1
ATOM 4333 C C . TYR A 1 542 ? 8.538 6.197 -24.376 1.00 84.38 542 TYR A C 1
ATOM 4335 O O . TYR A 1 542 ? 7.652 7.055 -24.407 1.00 84.38 542 TYR A O 1
ATOM 4343 N N . TYR A 1 543 ? 8.377 4.987 -24.923 1.00 80.94 543 TYR A N 1
ATOM 4344 C CA . TYR A 1 543 ? 7.129 4.618 -25.589 1.00 80.94 543 TYR A CA 1
ATOM 4345 C C . TYR A 1 543 ? 5.951 4.626 -24.630 1.00 80.94 543 TYR A C 1
ATOM 4347 O O . TYR A 1 543 ? 4.879 5.091 -25.009 1.00 80.94 543 TYR A O 1
ATOM 4355 N N . TYR A 1 544 ? 6.148 4.178 -23.392 1.00 86.38 544 TYR A N 1
ATOM 4356 C CA . TYR A 1 544 ? 5.114 4.235 -22.375 1.00 86.38 544 TYR A CA 1
ATOM 4357 C C . TYR A 1 544 ? 4.641 5.679 -22.128 1.00 86.38 544 TYR A C 1
ATOM 4359 O O . TYR A 1 544 ? 3.443 5.951 -22.222 1.00 86.38 544 TYR A O 1
ATOM 4367 N N . ILE A 1 545 ? 5.557 6.634 -21.926 1.00 87.12 545 ILE A N 1
ATOM 4368 C CA . ILE A 1 545 ? 5.216 8.054 -21.734 1.00 87.12 545 ILE A CA 1
ATOM 4369 C C . ILE A 1 545 ? 4.420 8.608 -22.924 1.00 87.12 545 ILE A C 1
ATOM 4371 O O . ILE A 1 545 ? 3.462 9.356 -22.726 1.00 87.12 545 ILE A O 1
ATOM 4375 N N . LEU A 1 546 ? 4.748 8.216 -24.161 1.00 82.19 546 LEU A N 1
ATOM 4376 C CA . LEU A 1 546 ? 3.987 8.640 -25.345 1.00 82.19 546 LEU A CA 1
ATOM 4377 C C . LEU A 1 546 ? 2.525 8.166 -25.333 1.00 82.19 546 LEU A C 1
ATOM 4379 O O . LEU A 1 546 ? 1.683 8.811 -25.956 1.00 82.19 546 LEU A O 1
ATOM 4383 N N . THR A 1 547 ? 2.210 7.080 -24.621 1.00 84.69 547 THR A N 1
ATOM 4384 C CA . THR A 1 547 ? 0.835 6.566 -24.494 1.00 84.69 547 THR A CA 1
ATOM 4385 C C . THR A 1 547 ? -0.002 7.267 -23.421 1.00 84.69 547 THR A C 1
ATOM 4387 O O . THR A 1 547 ? -1.215 7.051 -23.369 1.00 84.69 547 THR A O 1
ATOM 4390 N N . LEU A 1 548 ? 0.603 8.118 -22.581 1.00 85.69 548 LEU A N 1
ATOM 4391 C CA . LEU A 1 548 ? -0.121 8.845 -21.538 1.00 85.69 548 LEU A CA 1
ATOM 4392 C C . LEU A 1 548 ? -1.181 9.775 -22.147 1.00 85.69 548 LEU A C 1
ATOM 4394 O O . LEU A 1 548 ? -0.929 10.493 -23.116 1.00 85.69 548 LEU A O 1
ATOM 4398 N N . LYS A 1 549 ? -2.380 9.770 -21.556 1.00 87.75 549 LYS A N 1
ATOM 4399 C CA . LYS A 1 549 ? -3.508 10.605 -22.006 1.00 87.75 549 LYS A CA 1
ATOM 4400 C C . LYS A 1 549 ? -3.436 12.043 -21.495 1.00 87.75 549 LYS A C 1
ATOM 4402 O O . LYS A 1 549 ? -3.948 12.936 -22.152 1.00 87.75 549 LYS A O 1
ATOM 4407 N N . ASP A 1 550 ? -2.839 12.248 -20.326 1.00 92.44 550 ASP A N 1
ATOM 4408 C CA . ASP A 1 550 ? -2.669 13.566 -19.718 1.00 92.44 550 ASP A CA 1
ATOM 4409 C C . ASP A 1 550 ? -1.419 14.237 -20.304 1.00 92.44 550 ASP A C 1
ATOM 4411 O O . ASP A 1 550 ? -0.297 13.774 -20.079 1.00 92.44 550 ASP A O 1
ATOM 4415 N N . ASP A 1 551 ? -1.617 15.291 -21.098 1.00 92.62 551 ASP A N 1
ATOM 4416 C CA . ASP A 1 551 ? -0.530 15.965 -21.814 1.00 92.62 551 ASP A CA 1
ATOM 4417 C C . ASP A 1 551 ? 0.435 16.698 -20.878 1.00 92.62 551 ASP A C 1
ATOM 4419 O O . ASP A 1 551 ? 1.641 16.689 -21.114 1.00 92.62 551 ASP A O 1
ATOM 4423 N N . GLU A 1 552 ? -0.054 17.261 -19.774 1.00 95.50 552 GLU A N 1
ATOM 4424 C CA . GLU A 1 552 ? 0.807 17.910 -18.784 1.00 95.50 552 GLU A CA 1
ATOM 4425 C C . GLU A 1 552 ? 1.698 16.876 -18.084 1.00 95.50 552 GLU A C 1
ATOM 4427 O O . GLU A 1 552 ? 2.912 17.057 -17.987 1.00 95.50 552 GLU A O 1
ATOM 4432 N N . LEU A 1 553 ? 1.116 15.750 -17.653 1.00 95.31 553 LEU A N 1
ATOM 4433 C CA . LEU A 1 553 ? 1.875 14.655 -17.047 1.00 95.31 553 LEU A CA 1
ATOM 4434 C C . LEU A 1 553 ? 2.922 14.097 -18.020 1.00 95.31 553 LEU A C 1
ATOM 4436 O O . LEU A 1 553 ? 4.060 13.837 -17.629 1.00 95.31 553 LEU A O 1
ATOM 4440 N N . LYS A 1 554 ? 2.546 13.936 -19.293 1.00 93.06 554 LYS A N 1
ATOM 4441 C CA . LYS A 1 554 ? 3.429 13.479 -20.370 1.00 93.06 554 LYS A CA 1
ATOM 4442 C C . LYS A 1 554 ? 4.626 14.408 -20.552 1.00 93.06 554 LYS A C 1
ATOM 4444 O O . LYS A 1 554 ? 5.755 13.922 -20.607 1.00 93.06 554 LYS A O 1
ATOM 4449 N N . GLU A 1 555 ? 4.409 15.718 -20.628 1.00 93.44 555 GLU A N 1
ATOM 4450 C CA . GLU A 1 555 ? 5.498 16.686 -20.801 1.00 93.44 555 GLU A CA 1
ATOM 4451 C C . GLU A 1 555 ? 6.399 16.782 -19.563 1.00 93.44 555 GLU A C 1
ATOM 4453 O O . GLU A 1 555 ? 7.625 16.799 -19.700 1.00 93.44 555 GLU A O 1
ATOM 4458 N N . LEU A 1 556 ? 5.831 16.739 -18.352 1.00 95.19 556 LEU A N 1
ATOM 4459 C CA . LEU A 1 556 ? 6.616 16.656 -17.115 1.00 95.19 556 LEU A CA 1
ATOM 4460 C C . LEU A 1 556 ? 7.489 15.394 -17.088 1.00 95.19 556 LEU A C 1
ATOM 4462 O O . LEU A 1 556 ? 8.681 15.474 -16.792 1.00 95.19 556 LEU A O 1
ATOM 4466 N N . ALA A 1 557 ? 6.927 14.239 -17.451 1.00 94.19 557 ALA A N 1
ATOM 4467 C CA . ALA A 1 557 ? 7.645 12.968 -17.427 1.00 94.19 557 ALA A CA 1
ATOM 4468 C C . ALA A 1 557 ? 8.771 12.939 -18.475 1.00 94.19 557 ALA A C 1
ATOM 4470 O O . ALA A 1 557 ? 9.885 12.513 -18.168 1.00 94.19 557 ALA A O 1
ATOM 4471 N N . LYS A 1 558 ? 8.529 13.471 -19.685 1.00 90.69 558 LYS A N 1
ATOM 4472 C CA . LYS A 1 558 ? 9.588 13.679 -20.689 1.00 90.69 558 LYS A CA 1
ATOM 4473 C C . LYS A 1 558 ? 10.690 14.592 -20.164 1.00 90.69 558 LYS A C 1
ATOM 4475 O O . LYS A 1 558 ? 11.861 14.314 -20.394 1.00 90.69 558 LYS A O 1
ATOM 4480 N N . LYS A 1 559 ? 10.341 15.672 -19.463 1.00 90.94 559 LYS A N 1
ATOM 4481 C CA . LYS A 1 559 ? 11.323 16.624 -18.934 1.00 90.94 559 LYS A CA 1
ATOM 4482 C C . LYS A 1 559 ? 12.219 16.002 -17.861 1.00 90.94 559 LYS A C 1
ATOM 4484 O O . LYS A 1 559 ? 13.416 16.272 -17.876 1.00 90.94 559 LYS A O 1
ATOM 4489 N N . VAL A 1 560 ? 11.652 15.179 -16.975 1.00 92.19 560 VAL A N 1
ATOM 4490 C CA . VAL A 1 560 ? 12.391 14.463 -15.921 1.00 92.19 560 VAL A CA 1
ATOM 4491 C C . VAL A 1 560 ? 13.294 13.384 -16.514 1.00 92.19 560 VAL A C 1
ATOM 4493 O O . VAL A 1 560 ? 14.501 13.422 -16.310 1.00 92.19 560 VAL A O 1
ATOM 4496 N N . PHE A 1 561 ? 12.727 12.437 -17.266 1.00 89.81 561 PHE A N 1
ATOM 4497 C CA . PHE A 1 561 ? 13.449 11.221 -17.665 1.00 89.81 561 PHE A CA 1
ATOM 4498 C C . PHE A 1 561 ? 14.196 11.352 -18.998 1.00 89.81 561 PHE A C 1
ATOM 4500 O O . PHE A 1 561 ? 15.109 10.579 -19.281 1.00 89.81 561 PHE A O 1
ATOM 4507 N N . PHE A 1 562 ? 13.827 12.331 -19.829 1.00 85.06 562 PHE A N 1
ATOM 4508 C CA . PHE A 1 562 ? 14.331 12.496 -21.194 1.00 85.06 562 PHE A CA 1
ATOM 4509 C C . PHE A 1 562 ? 14.671 13.958 -21.522 1.00 85.06 562 PHE A C 1
ATOM 4511 O O . PHE A 1 562 ? 14.412 14.420 -22.627 1.00 85.06 562 PHE A O 1
ATOM 4518 N N . GLY A 1 563 ? 15.253 14.718 -20.589 1.00 70.81 563 GLY A N 1
ATOM 4519 C CA . GLY A 1 563 ? 15.665 16.111 -20.828 1.00 70.81 563 GLY A CA 1
ATOM 4520 C C . GLY A 1 563 ? 16.593 16.312 -22.050 1.00 70.81 563 GLY A C 1
ATOM 4521 O O . GLY A 1 563 ? 17.036 15.358 -22.691 1.00 70.81 563 GLY A O 1
ATOM 4522 N N . LYS A 1 564 ? 16.935 17.572 -22.381 1.00 58.12 564 LYS A N 1
ATOM 4523 C CA . LYS A 1 564 ? 17.663 17.962 -23.621 1.00 58.12 564 LYS A CA 1
ATOM 4524 C C . LYS A 1 564 ? 18.863 17.067 -23.985 1.00 58.12 564 LYS A C 1
ATOM 4526 O O . LYS A 1 564 ? 19.043 16.760 -25.162 1.00 58.12 564 LYS A O 1
ATOM 4531 N N . HIS A 1 565 ? 19.651 16.621 -23.006 1.00 57.91 565 HIS A N 1
ATOM 4532 C CA . HIS A 1 565 ? 20.814 15.763 -23.254 1.00 57.91 565 HIS A CA 1
ATOM 4533 C C . HIS A 1 565 ? 20.466 14.365 -23.779 1.00 57.91 565 HIS A C 1
ATOM 4535 O O . HIS A 1 565 ? 21.208 13.832 -24.605 1.00 57.91 565 HIS A O 1
ATOM 4541 N N . TYR A 1 566 ? 19.336 13.785 -23.369 1.00 64.44 566 TYR A N 1
ATOM 4542 C CA . TYR A 1 566 ? 18.910 12.463 -23.827 1.00 64.44 566 TYR A CA 1
ATOM 4543 C C . TYR A 1 566 ? 18.580 12.470 -25.326 1.00 64.44 566 TYR A C 1
ATOM 4545 O O . TYR A 1 566 ? 19.062 11.627 -26.080 1.00 64.44 566 TYR A O 1
ATOM 4553 N N . PHE A 1 567 ? 17.835 13.477 -25.792 1.00 54.56 567 PHE A N 1
ATOM 4554 C CA . PHE A 1 567 ? 17.486 13.628 -27.210 1.00 54.56 567 PHE A CA 1
ATOM 4555 C C . PHE A 1 567 ? 18.699 13.877 -28.116 1.00 54.56 567 PHE A C 1
ATOM 4557 O O . PHE A 1 567 ? 18.675 13.490 -29.280 1.00 54.56 567 PHE A O 1
ATOM 4564 N N . GLN A 1 568 ? 19.761 14.494 -27.595 1.00 53.16 568 GLN A N 1
ATOM 4565 C CA 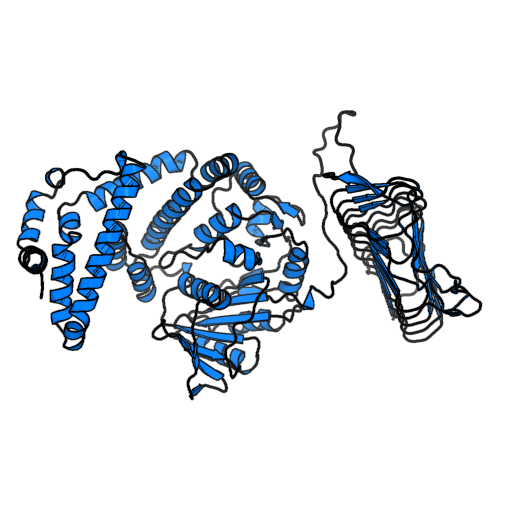. GLN A 1 568 ? 20.977 14.794 -28.359 1.00 53.16 568 GLN A CA 1
ATOM 4566 C C . GLN A 1 568 ? 21.938 13.603 -28.473 1.00 53.16 568 GLN A C 1
ATOM 4568 O O . GLN A 1 568 ? 22.715 13.543 -29.420 1.00 53.16 568 GLN A O 1
ATOM 4573 N N . THR A 1 569 ? 21.898 12.662 -27.528 1.00 55.78 569 THR A N 1
ATOM 4574 C CA . THR A 1 569 ? 22.878 11.564 -27.440 1.00 55.78 569 THR A CA 1
ATOM 4575 C C . THR A 1 569 ? 22.242 10.197 -27.654 1.00 55.78 569 THR A C 1
ATOM 4577 O O . THR A 1 569 ? 22.694 9.425 -28.497 1.00 55.78 569 THR A O 1
ATOM 4580 N N . PHE A 1 570 ? 21.152 9.903 -26.946 1.00 59.25 570 PHE A N 1
ATOM 4581 C CA . PHE A 1 570 ? 20.515 8.595 -26.968 1.00 59.25 570 PHE A CA 1
ATOM 4582 C C . PHE A 1 570 ? 19.699 8.372 -28.232 1.00 59.25 570 PHE A C 1
ATOM 4584 O O . PHE A 1 570 ? 19.884 7.359 -28.881 1.00 59.25 570 PHE A O 1
ATOM 4591 N N . LEU A 1 571 ? 18.798 9.279 -28.613 1.00 56.69 571 LEU A N 1
ATOM 4592 C CA . LEU A 1 571 ? 17.929 9.067 -29.781 1.00 56.69 571 LEU A CA 1
ATOM 4593 C C . LEU A 1 571 ? 18.710 8.918 -31.100 1.00 56.69 571 LEU A C 1
ATOM 4595 O O . LEU A 1 571 ? 18.377 8.024 -31.880 1.00 56.69 571 LEU A O 1
ATOM 4599 N N . PRO A 1 572 ? 19.782 9.690 -31.352 1.00 54.28 572 PRO A N 1
ATOM 4600 C CA . PRO A 1 572 ? 20.689 9.458 -32.470 1.00 54.28 572 PRO A CA 1
ATOM 4601 C C . PRO A 1 572 ? 21.434 8.127 -32.359 1.00 54.28 572 PRO A C 1
ATOM 4603 O O . PRO A 1 572 ? 21.438 7.381 -33.327 1.00 54.28 572 PRO A O 1
ATOM 4606 N N . ALA A 1 573 ? 21.987 7.770 -31.194 1.00 52.25 573 ALA A N 1
ATOM 4607 C CA . ALA A 1 573 ? 22.682 6.491 -31.006 1.00 52.25 573 ALA A CA 1
ATOM 4608 C C . ALA A 1 573 ? 21.738 5.281 -31.105 1.00 52.25 573 ALA A C 1
ATOM 4610 O O . ALA A 1 573 ? 22.086 4.270 -31.696 1.00 52.25 573 ALA A O 1
ATOM 4611 N N . PHE A 1 574 ? 20.522 5.390 -30.586 1.00 54.69 574 PHE A N 1
ATOM 4612 C CA . PHE A 1 574 ? 19.481 4.374 -30.621 1.00 54.69 574 PHE A CA 1
ATOM 4613 C C . PHE A 1 574 ? 18.889 4.245 -32.021 1.00 54.69 574 PHE A C 1
ATOM 4615 O O . PHE A 1 574 ? 18.745 3.138 -32.521 1.00 54.69 574 PHE A O 1
ATOM 4622 N N . SER A 1 575 ? 18.606 5.360 -32.703 1.00 52.28 575 SER A N 1
ATOM 4623 C CA . SER A 1 575 ? 18.209 5.345 -34.116 1.00 52.28 575 SER A CA 1
ATOM 4624 C C . SER A 1 575 ? 19.339 4.851 -35.016 1.00 52.28 575 SER A C 1
ATOM 4626 O O . SER A 1 575 ? 19.052 4.170 -35.991 1.00 52.28 575 SER A O 1
ATOM 4628 N N . PHE A 1 576 ? 20.603 5.110 -34.674 1.00 50.16 576 PHE A N 1
ATOM 4629 C CA . PHE A 1 576 ? 21.777 4.542 -35.329 1.00 50.16 576 PHE A CA 1
ATOM 4630 C C . PHE A 1 576 ? 21.890 3.044 -35.057 1.00 50.16 576 PHE A C 1
ATOM 4632 O O . PHE A 1 576 ? 22.017 2.303 -36.011 1.00 50.16 576 PHE A O 1
ATOM 4639 N N . ILE A 1 577 ? 21.737 2.563 -33.820 1.00 49.91 577 ILE A N 1
ATOM 4640 C CA . ILE A 1 577 ? 21.720 1.130 -33.490 1.00 49.91 577 ILE A CA 1
ATOM 4641 C C . ILE A 1 577 ? 20.543 0.438 -34.181 1.00 49.91 577 ILE A C 1
ATOM 4643 O O . ILE A 1 577 ? 20.746 -0.620 -34.765 1.00 49.91 577 ILE A O 1
ATOM 4647 N N . ARG A 1 578 ? 19.343 1.037 -34.205 1.00 50.75 578 ARG A N 1
ATOM 4648 C CA . ARG A 1 578 ? 18.174 0.548 -34.960 1.00 50.75 578 ARG A CA 1
ATOM 4649 C C . ARG A 1 578 ? 18.424 0.539 -36.459 1.00 50.75 578 ARG A C 1
ATOM 4651 O O . ARG A 1 578 ? 18.116 -0.438 -37.128 1.00 50.75 578 ARG A O 1
ATOM 4658 N N . ARG A 1 579 ? 19.014 1.604 -37.000 1.00 48.47 579 ARG A N 1
ATOM 4659 C CA . ARG A 1 579 ? 19.428 1.636 -38.402 1.00 48.47 579 ARG A CA 1
ATOM 4660 C C . ARG A 1 579 ? 20.452 0.545 -38.651 1.00 48.47 579 ARG A C 1
ATOM 4662 O O . ARG A 1 579 ? 20.218 -0.217 -39.561 1.00 48.47 579 ARG A O 1
ATOM 4669 N N . CYS A 1 580 ? 21.481 0.388 -37.821 1.00 44.31 580 CYS A N 1
ATOM 4670 C CA . CYS A 1 580 ? 22.556 -0.595 -37.944 1.00 44.31 580 CYS A CA 1
ATOM 4671 C C . CYS A 1 580 ? 22.064 -2.049 -37.866 1.00 44.31 580 CYS A C 1
ATOM 4673 O O . CYS A 1 580 ? 22.439 -2.882 -38.687 1.00 44.31 580 CYS A O 1
ATOM 4675 N N . SER A 1 581 ? 21.175 -2.349 -36.928 1.00 45.47 581 SER A N 1
ATOM 4676 C CA . SER A 1 581 ? 20.572 -3.676 -36.719 1.00 45.47 581 SER A CA 1
ATOM 4677 C C . SER A 1 581 ? 19.565 -4.071 -37.800 1.00 45.47 581 SER A C 1
ATOM 4679 O O . SER A 1 581 ? 19.421 -5.256 -38.091 1.00 45.47 581 SER A O 1
ATOM 4681 N N . TYR A 1 582 ? 18.945 -3.094 -38.465 1.00 47.91 582 TYR A N 1
ATOM 4682 C CA . TYR A 1 582 ? 18.212 -3.297 -39.714 1.00 47.91 582 TYR A CA 1
ATOM 4683 C C . TYR A 1 582 ? 19.032 -2.935 -40.974 1.00 47.91 582 TYR A C 1
ATOM 4685 O O . TYR A 1 582 ? 18.497 -3.001 -42.079 1.00 47.91 582 TYR A O 1
ATOM 4693 N N . SER A 1 583 ? 20.314 -2.563 -40.848 1.00 48.12 583 SER A N 1
ATOM 4694 C CA . SER A 1 583 ? 21.140 -2.087 -41.978 1.00 48.12 583 SER A CA 1
ATOM 4695 C C . SER A 1 583 ? 21.923 -3.192 -42.641 1.00 48.12 583 SER A C 1
ATOM 4697 O O . SER A 1 583 ? 22.404 -2.965 -43.746 1.00 48.12 583 SER A O 1
ATOM 4699 N N . SER A 1 584 ? 22.077 -4.348 -41.990 1.00 60.78 584 SER A N 1
ATOM 4700 C CA . SER A 1 584 ? 22.784 -5.447 -42.619 1.00 60.78 584 SER A CA 1
ATOM 4701 C C . SER A 1 584 ? 21.790 -6.289 -43.413 1.00 60.78 584 SER A C 1
ATOM 4703 O O . SER A 1 584 ? 20.819 -6.844 -42.883 1.00 60.78 584 SER A O 1
ATOM 4705 N N . ALA A 1 585 ? 21.991 -6.352 -44.722 1.00 66.25 585 ALA A N 1
ATOM 4706 C CA . ALA A 1 585 ? 21.247 -7.227 -45.602 1.00 66.25 585 ALA A CA 1
ATOM 4707 C C . ALA A 1 585 ? 21.365 -8.682 -45.136 1.00 66.25 585 ALA A C 1
ATOM 4709 O O . ALA A 1 585 ? 20.383 -9.419 -45.212 1.00 66.25 585 ALA A O 1
ATOM 4710 N N . LYS A 1 586 ? 22.493 -9.073 -44.525 1.00 71.44 586 LYS A N 1
ATOM 4711 C CA . LYS A 1 586 ? 22.654 -10.385 -43.887 1.00 71.44 586 LYS A CA 1
ATOM 4712 C C . LYS A 1 586 ? 21.611 -10.631 -42.794 1.00 71.44 586 LYS A C 1
ATOM 4714 O O . LYS A 1 586 ? 20.987 -11.690 -42.787 1.00 71.44 586 LYS A O 1
ATOM 4719 N N . MET A 1 587 ? 21.390 -9.671 -41.893 1.00 65.44 587 MET A N 1
ATOM 4720 C CA . MET A 1 587 ? 20.425 -9.813 -40.794 1.00 65.44 587 MET A CA 1
ATOM 4721 C C . MET A 1 587 ? 18.973 -9.763 -41.289 1.00 65.44 587 MET A C 1
ATOM 4723 O O . MET A 1 587 ? 18.087 -10.427 -40.751 1.00 65.44 587 MET A O 1
ATOM 4727 N N . ARG A 1 588 ? 18.704 -8.993 -42.347 1.00 71.81 588 ARG A N 1
ATOM 4728 C CA . ARG A 1 588 ? 17.383 -8.964 -42.995 1.00 71.81 588 ARG A CA 1
ATOM 4729 C C . ARG A 1 588 ? 17.075 -10.273 -43.722 1.00 71.81 588 ARG A C 1
ATOM 4731 O O . ARG A 1 588 ? 15.934 -10.723 -43.692 1.00 71.81 588 ARG A O 1
ATOM 4738 N N . ILE A 1 589 ? 18.085 -10.901 -44.324 1.00 72.44 589 ILE A N 1
ATOM 4739 C CA . ILE A 1 589 ? 17.972 -12.219 -44.959 1.00 72.44 589 ILE A CA 1
ATOM 4740 C C . ILE A 1 589 ? 17.823 -13.323 -43.904 1.00 72.44 589 ILE A C 1
ATOM 4742 O O . ILE A 1 589 ? 16.991 -14.207 -44.089 1.00 72.44 589 ILE A O 1
ATOM 4746 N N . SER A 1 590 ? 18.533 -13.258 -42.772 1.00 69.12 590 SER A N 1
ATOM 4747 C CA . SER A 1 590 ? 18.372 -14.241 -41.687 1.00 69.12 590 SER A CA 1
ATOM 4748 C C . SER A 1 590 ? 17.030 -14.121 -40.952 1.00 69.12 590 SER A C 1
ATOM 4750 O O . SER A 1 590 ? 16.492 -15.121 -40.480 1.00 69.12 590 SER A O 1
ATOM 4752 N N . ASN A 1 591 ? 16.443 -12.920 -40.898 1.00 70.88 591 ASN A N 1
ATOM 4753 C CA . ASN A 1 591 ? 15.093 -12.695 -40.371 1.00 70.88 591 ASN A CA 1
ATOM 4754 C C . ASN A 1 591 ? 13.971 -12.943 -41.388 1.00 70.88 591 ASN A C 1
ATOM 4756 O O . ASN A 1 591 ? 12.791 -12.872 -41.027 1.00 70.88 591 ASN A O 1
ATOM 4760 N N . HIS A 1 592 ? 14.309 -13.246 -42.641 1.00 83.31 592 HIS A N 1
ATOM 4761 C CA . HIS A 1 592 ? 13.332 -13.620 -43.652 1.00 83.31 592 HIS A CA 1
ATOM 4762 C C . HIS A 1 592 ? 12.626 -14.922 -43.250 1.00 83.31 592 HIS A C 1
ATOM 4764 O O . HIS A 1 592 ? 13.264 -15.852 -42.749 1.00 83.31 592 HIS A O 1
ATOM 4770 N N . LEU A 1 593 ? 11.318 -15.014 -43.513 1.00 84.31 593 LEU A N 1
ATOM 4771 C CA . LEU A 1 593 ? 10.508 -16.183 -43.153 1.00 84.31 593 LEU A CA 1
ATOM 4772 C C . LEU A 1 593 ? 11.134 -17.493 -43.656 1.00 84.31 593 LEU A C 1
ATOM 4774 O O . LEU A 1 593 ? 11.252 -18.443 -42.891 1.00 84.31 593 LEU A O 1
ATOM 4778 N N . ALA A 1 594 ? 11.619 -17.511 -44.902 1.00 84.81 594 ALA A N 1
ATOM 4779 C CA . ALA A 1 594 ? 12.291 -18.676 -45.481 1.00 84.81 594 ALA A CA 1
ATOM 4780 C C . ALA A 1 594 ? 13.497 -19.141 -44.647 1.00 84.81 594 ALA A C 1
ATOM 4782 O O . ALA A 1 594 ? 13.635 -20.324 -44.358 1.00 84.81 594 ALA A O 1
ATOM 4783 N N . TYR A 1 595 ? 14.342 -18.216 -44.188 1.00 83.62 595 TYR A N 1
ATOM 4784 C CA . TYR A 1 595 ? 15.497 -18.577 -43.373 1.00 83.62 595 TYR A CA 1
ATOM 4785 C C . TYR A 1 595 ? 15.077 -19.120 -42.002 1.00 83.62 595 TYR A C 1
ATOM 4787 O O . TYR A 1 595 ? 15.596 -20.148 -41.567 1.00 83.62 595 TYR A O 1
ATOM 4795 N N . LYS A 1 596 ? 14.112 -18.463 -41.336 1.00 82.31 596 LYS A N 1
ATOM 4796 C CA . LYS A 1 596 ? 13.585 -18.887 -40.025 1.00 82.31 596 LYS A CA 1
ATOM 4797 C C . LYS A 1 596 ? 12.993 -20.299 -40.094 1.00 82.31 596 LYS A C 1
ATOM 4799 O O . LYS A 1 596 ? 13.305 -21.139 -39.252 1.00 82.31 596 LYS A O 1
ATOM 4804 N N . LEU A 1 597 ? 12.191 -20.572 -41.124 1.00 85.31 597 LEU A N 1
ATOM 4805 C CA . LEU A 1 597 ? 11.572 -21.877 -41.347 1.00 85.31 597 LEU A CA 1
ATOM 4806 C C . LEU A 1 597 ? 12.615 -22.963 -41.623 1.00 85.31 597 LEU A C 1
ATOM 4808 O O . LEU A 1 597 ? 12.640 -23.974 -40.925 1.00 85.31 597 LEU A O 1
ATOM 4812 N N . GLY A 1 598 ? 13.525 -22.750 -42.576 1.00 86.62 598 GLY A N 1
ATOM 4813 C CA . GLY A 1 598 ? 14.508 -23.780 -42.903 1.00 86.62 598 GLY A CA 1
ATOM 4814 C C . GLY A 1 598 ? 15.581 -23.970 -41.825 1.00 86.62 598 GLY A C 1
ATOM 4815 O O . GLY A 1 598 ? 16.070 -25.081 -41.637 1.00 86.62 598 GLY A O 1
ATOM 4816 N N . SER A 1 599 ? 15.910 -22.937 -41.043 1.00 82.38 599 SER A N 1
ATOM 4817 C CA . SER A 1 599 ? 16.767 -23.081 -39.856 1.00 82.38 599 SER A CA 1
ATOM 4818 C C . SER A 1 599 ? 16.091 -23.916 -38.762 1.00 82.38 599 SER A C 1
ATOM 4820 O O . SER A 1 599 ? 16.735 -24.787 -38.167 1.00 82.38 599 SER A O 1
ATOM 4822 N N . ALA A 1 600 ? 14.787 -23.716 -38.541 1.00 79.62 600 ALA A N 1
ATOM 4823 C CA . ALA A 1 600 ? 14.005 -24.536 -37.622 1.00 79.62 600 ALA A CA 1
ATOM 4824 C C . ALA A 1 600 ? 13.930 -25.995 -38.091 1.00 79.62 600 ALA A C 1
ATOM 4826 O O . ALA A 1 600 ? 14.133 -26.896 -37.281 1.00 79.62 600 ALA A O 1
ATOM 4827 N N . MET A 1 601 ? 13.727 -26.240 -39.386 1.00 85.19 601 MET A N 1
ATOM 4828 C CA . MET A 1 601 ? 13.743 -27.592 -39.954 1.00 85.19 601 MET A CA 1
ATOM 4829 C C . MET A 1 601 ? 15.093 -28.292 -39.732 1.00 85.19 601 MET A C 1
ATOM 4831 O O . MET A 1 601 ? 15.123 -29.401 -39.210 1.00 85.19 601 MET A O 1
ATOM 4835 N N . ILE A 1 602 ? 16.215 -27.630 -40.036 1.00 85.31 602 ILE A N 1
ATOM 4836 C CA . ILE A 1 602 ? 17.566 -28.204 -39.859 1.00 85.31 602 ILE A CA 1
ATOM 4837 C C . ILE A 1 602 ? 17.895 -28.466 -38.385 1.00 85.31 602 ILE A C 1
ATOM 4839 O O . ILE A 1 602 ? 18.603 -29.414 -38.053 1.00 85.31 602 ILE A O 1
ATOM 4843 N N . SER A 1 603 ? 17.438 -27.601 -37.482 1.00 79.94 603 SER A N 1
ATOM 4844 C CA . SER A 1 603 ? 17.729 -27.750 -36.052 1.00 79.94 603 SER A CA 1
ATOM 4845 C C . SER A 1 603 ? 16.924 -28.893 -35.440 1.00 79.94 603 SER A C 1
ATOM 4847 O O . SER A 1 603 ? 17.467 -29.687 -34.676 1.00 79.94 603 SER A O 1
ATOM 4849 N N . ASN A 1 604 ? 15.653 -29.008 -35.825 1.00 76.31 604 ASN A N 1
ATOM 4850 C CA . ASN A 1 604 ? 14.744 -30.024 -35.306 1.00 76.31 604 ASN A CA 1
ATOM 4851 C C . ASN A 1 604 ? 14.906 -31.387 -35.996 1.00 76.31 604 ASN A C 1
ATOM 4853 O O . ASN A 1 604 ? 14.502 -32.395 -35.432 1.00 76.31 604 ASN A O 1
ATOM 4857 N N . SER A 1 605 ? 15.559 -31.463 -37.161 1.00 83.62 605 SER A N 1
ATOM 4858 C CA . SER A 1 605 ? 15.865 -32.740 -37.823 1.00 83.62 605 SER A CA 1
ATOM 4859 C C . SER A 1 605 ? 16.993 -33.534 -37.151 1.00 83.62 605 SER A C 1
ATOM 4861 O O . SER A 1 605 ? 17.302 -34.638 -37.588 1.00 83.62 605 SER A O 1
ATOM 4863 N N . LYS A 1 606 ? 17.644 -32.983 -36.116 1.00 86.50 606 LYS A N 1
ATOM 4864 C CA . LYS A 1 606 ? 18.796 -33.604 -35.436 1.00 86.50 606 LYS A CA 1
ATOM 4865 C C . LYS A 1 606 ? 18.413 -34.593 -34.333 1.00 86.50 606 LYS A C 1
ATOM 4867 O O . LYS A 1 606 ? 19.293 -35.257 -33.793 1.00 86.50 606 LYS A O 1
ATOM 4872 N N . SER A 1 607 ? 17.135 -34.683 -33.971 1.00 84.69 607 SER A N 1
ATOM 4873 C CA . SER A 1 607 ? 16.641 -35.628 -32.969 1.00 84.69 607 SER A CA 1
ATOM 4874 C C . SER A 1 607 ? 15.245 -36.134 -33.327 1.00 84.69 607 SER A C 1
ATOM 4876 O O . SER A 1 607 ? 14.462 -35.438 -33.973 1.00 84.69 607 SER A O 1
ATOM 4878 N N . LEU A 1 608 ? 14.913 -37.348 -32.876 1.00 82.38 608 LEU A N 1
ATOM 4879 C CA . LEU A 1 608 ? 13.601 -37.959 -33.114 1.00 82.38 608 LEU A CA 1
ATOM 4880 C C . LEU A 1 608 ? 12.465 -37.128 -32.486 1.00 82.38 608 LEU A C 1
ATOM 4882 O O . LEU A 1 608 ? 11.421 -36.923 -33.098 1.00 82.38 608 LEU A O 1
ATOM 4886 N N . SER A 1 609 ? 12.694 -36.596 -31.280 1.00 66.56 609 SER A N 1
ATOM 4887 C CA . SER A 1 609 ? 11.749 -35.708 -30.594 1.00 66.56 609 SER A CA 1
ATOM 4888 C C . SER A 1 609 ? 11.580 -34.366 -31.309 1.00 66.56 609 SER A C 1
ATOM 4890 O O . SER A 1 609 ? 10.458 -33.877 -31.422 1.00 66.56 609 SER A O 1
ATOM 4892 N N . GLY A 1 610 ? 12.666 -33.796 -31.841 1.00 69.25 610 GLY A N 1
ATOM 4893 C CA . GLY A 1 610 ? 12.625 -32.575 -32.643 1.00 69.25 610 GLY A CA 1
ATOM 4894 C C . GLY A 1 610 ? 11.836 -32.772 -33.935 1.00 69.25 610 GLY A C 1
ATOM 4895 O O . GLY A 1 610 ? 11.009 -31.931 -34.280 1.00 69.25 610 GLY A O 1
ATOM 4896 N N . TYR A 1 611 ? 12.007 -33.915 -34.605 1.00 84.81 611 TYR A N 1
ATOM 4897 C CA . TYR A 1 611 ? 11.282 -34.236 -35.835 1.00 84.81 611 TYR A CA 1
ATOM 4898 C C . TYR A 1 611 ? 9.761 -34.277 -35.613 1.00 84.81 611 TYR A C 1
ATOM 4900 O O . TYR A 1 611 ? 9.010 -33.709 -36.401 1.00 84.81 611 TYR A O 1
ATOM 4908 N N . ILE A 1 612 ? 9.310 -34.851 -34.491 1.00 85.31 612 ILE A N 1
ATOM 4909 C CA . ILE A 1 612 ? 7.887 -34.896 -34.106 1.00 85.31 612 ILE A CA 1
ATOM 4910 C C . ILE A 1 612 ? 7.334 -33.491 -33.804 1.00 85.31 612 ILE A C 1
ATOM 4912 O O . ILE A 1 612 ? 6.193 -33.183 -34.142 1.00 85.31 612 ILE A O 1
ATOM 4916 N N . GLN A 1 613 ? 8.131 -32.619 -33.180 1.00 73.81 613 GLN A N 1
ATOM 4917 C CA . GLN A 1 613 ? 7.718 -31.253 -32.824 1.00 73.81 613 GLN A CA 1
ATOM 4918 C C . GLN A 1 613 ? 7.790 -30.264 -33.998 1.00 73.81 613 GLN A C 1
ATOM 4920 O O . GLN A 1 613 ? 7.180 -29.191 -33.948 1.00 73.81 613 GLN A O 1
ATOM 4925 N N . MET A 1 614 ? 8.518 -30.616 -35.059 1.00 83.12 614 MET A N 1
ATOM 4926 C CA . MET A 1 614 ? 8.837 -29.734 -36.179 1.00 83.12 614 MET A CA 1
ATOM 4927 C C . MET A 1 614 ? 7.604 -29.073 -36.829 1.00 83.12 614 MET A C 1
ATOM 4929 O O . MET A 1 614 ? 7.657 -27.856 -37.025 1.00 83.12 614 MET A O 1
ATOM 4933 N N . PRO A 1 615 ? 6.481 -29.772 -37.103 1.00 84.81 615 PRO A N 1
ATOM 4934 C CA . PRO A 1 615 ? 5.304 -29.145 -37.712 1.00 84.81 615 PRO A CA 1
ATOM 4935 C C . PRO A 1 615 ? 4.701 -28.024 -36.852 1.00 84.81 615 PRO A C 1
ATOM 4937 O O . PRO A 1 615 ? 4.342 -26.965 -37.365 1.00 84.81 615 PRO A O 1
ATOM 4940 N N . PHE A 1 616 ? 4.653 -28.211 -35.530 1.00 77.00 616 PHE A N 1
ATOM 4941 C CA . PHE A 1 616 ? 4.119 -27.215 -34.596 1.00 77.00 616 PHE A CA 1
ATOM 4942 C C . PHE A 1 616 ? 5.037 -25.997 -34.475 1.00 77.00 616 PHE A C 1
ATOM 4944 O O . PHE A 1 616 ? 4.564 -24.862 -34.434 1.00 77.00 616 PHE A O 1
ATOM 4951 N N . ILE A 1 617 ? 6.354 -26.222 -34.465 1.00 63.44 617 ILE A N 1
ATOM 4952 C CA . ILE A 1 617 ? 7.365 -25.158 -34.423 1.00 63.44 617 ILE A CA 1
ATOM 4953 C C . ILE A 1 617 ? 7.313 -24.319 -35.705 1.00 63.44 617 ILE A C 1
ATOM 4955 O O . ILE A 1 617 ? 7.308 -23.090 -35.636 1.00 63.44 617 ILE A O 1
ATOM 4959 N N . ILE A 1 618 ? 7.221 -24.966 -36.869 1.00 81.44 618 ILE A N 1
ATOM 4960 C CA . ILE A 1 618 ? 7.057 -24.304 -38.172 1.00 81.44 618 ILE A CA 1
ATOM 4961 C C . ILE A 1 618 ? 5.794 -23.438 -38.180 1.00 81.44 618 ILE A C 1
ATOM 4963 O O . ILE A 1 618 ? 5.855 -22.259 -38.541 1.00 81.44 618 ILE A O 1
ATOM 4967 N N . LEU A 1 619 ? 4.665 -23.991 -37.725 1.00 78.75 619 LEU A N 1
ATOM 4968 C CA . LEU A 1 619 ? 3.388 -23.283 -37.671 1.00 78.75 619 LEU A CA 1
ATOM 4969 C C . LEU A 1 619 ? 3.442 -22.080 -36.714 1.00 78.75 619 LEU A C 1
ATOM 4971 O O . LEU A 1 619 ? 2.971 -20.992 -37.049 1.00 78.75 619 LEU A O 1
ATOM 4975 N N . TYR A 1 620 ? 4.072 -22.242 -35.549 1.00 71.75 620 TYR A N 1
ATOM 4976 C CA . TYR A 1 620 ? 4.294 -21.159 -34.592 1.00 71.75 620 TYR A CA 1
ATOM 4977 C C . TYR A 1 620 ? 5.145 -20.031 -35.187 1.00 71.75 620 TYR A C 1
ATOM 4979 O O . TYR A 1 620 ? 4.767 -18.862 -35.095 1.00 71.75 620 TYR A O 1
ATOM 4987 N N . ILE A 1 621 ? 6.266 -20.368 -35.837 1.00 69.94 621 ILE A N 1
ATOM 4988 C CA . ILE A 1 621 ? 7.151 -19.391 -36.490 1.00 69.94 621 ILE A CA 1
ATOM 4989 C C . ILE A 1 621 ? 6.388 -18.617 -37.566 1.00 69.94 621 ILE A C 1
ATOM 4991 O O . ILE A 1 621 ? 6.514 -17.394 -37.640 1.00 69.94 621 ILE A O 1
ATOM 4995 N N . TYR A 1 622 ? 5.562 -19.304 -38.358 1.00 82.94 622 TYR A N 1
ATOM 4996 C CA . TYR A 1 622 ? 4.721 -18.676 -39.372 1.00 82.94 622 TYR A CA 1
ATOM 4997 C C . TYR A 1 622 ? 3.737 -17.667 -38.761 1.00 82.94 622 TYR A C 1
ATOM 4999 O O . TYR A 1 622 ? 3.722 -16.501 -39.162 1.00 82.94 622 TYR A O 1
ATOM 5007 N N . TYR A 1 623 ? 2.957 -18.068 -37.751 1.00 70.56 623 TYR A N 1
ATOM 5008 C CA . TYR A 1 623 ? 1.991 -17.172 -37.104 1.00 70.56 623 TYR A CA 1
ATOM 5009 C C . TYR A 1 623 ? 2.658 -15.992 -36.397 1.00 70.56 623 TYR A C 1
ATOM 5011 O O . TYR A 1 623 ? 2.184 -14.857 -36.509 1.00 70.56 623 TYR A O 1
ATOM 5019 N N . LYS A 1 624 ? 3.778 -16.237 -35.706 1.00 65.69 624 LYS A N 1
ATOM 5020 C CA . LYS A 1 624 ? 4.568 -15.184 -35.064 1.00 65.69 624 LYS A CA 1
ATOM 5021 C C . LYS A 1 624 ? 5.056 -14.173 -36.102 1.00 65.69 624 LYS A C 1
ATOM 5023 O O . LYS A 1 624 ? 4.850 -12.977 -35.920 1.00 65.69 624 LYS A O 1
ATOM 5028 N N . HIS A 1 625 ? 5.588 -14.642 -37.232 1.00 79.06 625 HIS A N 1
ATOM 5029 C CA . HIS A 1 625 ? 6.046 -13.770 -38.311 1.00 79.06 625 HIS A CA 1
ATOM 5030 C C . HIS A 1 625 ? 4.912 -12.934 -38.923 1.00 79.06 625 HIS A C 1
ATOM 5032 O O . HIS A 1 625 ? 5.087 -11.745 -39.176 1.00 79.06 625 HIS A O 1
ATOM 5038 N N . GLN A 1 626 ? 3.723 -13.511 -39.117 1.00 80.19 626 GLN A N 1
ATOM 5039 C CA . GLN A 1 626 ? 2.561 -12.762 -39.615 1.00 80.19 626 GLN A CA 1
ATOM 5040 C C . GLN A 1 626 ? 2.126 -11.650 -38.651 1.00 80.19 626 GLN A C 1
ATOM 5042 O O . GLN A 1 626 ? 1.766 -10.550 -39.078 1.00 80.19 626 GLN A O 1
ATOM 5047 N N . LYS A 1 627 ? 2.182 -11.912 -37.341 1.00 68.00 627 LYS A N 1
ATOM 5048 C CA . LYS A 1 627 ? 1.901 -10.907 -36.311 1.00 68.00 627 LYS A CA 1
ATOM 5049 C C . LYS A 1 627 ? 2.947 -9.786 -36.323 1.00 68.00 627 LYS A C 1
ATOM 5051 O O . LYS A 1 627 ? 2.564 -8.619 -36.357 1.00 68.00 627 LYS A O 1
ATOM 5056 N N . GLU A 1 628 ? 4.234 -10.137 -36.393 1.00 72.19 628 GLU A N 1
ATOM 5057 C CA . GLU A 1 628 ? 5.355 -9.188 -36.515 1.00 72.19 628 GLU A CA 1
ATOM 5058 C C . GLU A 1 628 ? 5.169 -8.248 -37.721 1.00 72.19 628 GLU A C 1
ATOM 5060 O O . GLU A 1 628 ? 5.319 -7.032 -37.592 1.00 72.19 628 GLU A O 1
ATOM 5065 N N . GLN A 1 629 ? 4.771 -8.785 -38.883 1.00 78.12 629 GLN A N 1
ATOM 5066 C CA . GLN A 1 629 ? 4.518 -7.981 -40.085 1.00 78.12 629 GLN A CA 1
ATOM 5067 C C . GLN A 1 629 ? 3.348 -7.008 -39.899 1.00 78.12 629 GLN A C 1
ATOM 5069 O O . GLN A 1 629 ? 3.468 -5.833 -40.247 1.00 78.12 629 GLN A O 1
ATOM 5074 N N . LYS A 1 630 ? 2.229 -7.454 -39.312 1.00 74.44 630 LYS A N 1
ATOM 5075 C CA . LYS A 1 630 ? 1.077 -6.577 -39.031 1.00 74.44 630 LYS A CA 1
ATOM 5076 C C . LYS A 1 630 ? 1.442 -5.440 -38.075 1.00 74.44 630 LYS A C 1
ATOM 5078 O O . LYS A 1 630 ? 1.063 -4.293 -38.310 1.00 74.44 630 LYS A O 1
ATOM 5083 N N . GLU A 1 631 ? 2.202 -5.736 -37.025 1.00 64.88 631 GLU A N 1
ATOM 5084 C CA . GLU A 1 631 ? 2.667 -4.734 -36.060 1.00 64.88 631 GLU A CA 1
ATOM 5085 C C . GLU A 1 631 ? 3.642 -3.734 -36.688 1.00 64.88 631 GLU A C 1
ATOM 5087 O O . GLU A 1 631 ? 3.544 -2.532 -36.438 1.00 64.88 631 GLU A O 1
ATOM 5092 N N . TYR A 1 632 ? 4.556 -4.204 -37.538 1.00 70.50 632 TYR A N 1
ATOM 5093 C CA . TYR A 1 632 ? 5.478 -3.345 -38.274 1.00 70.50 632 TYR A CA 1
ATOM 5094 C C . TYR A 1 632 ? 4.737 -2.397 -39.229 1.00 70.50 632 TYR A C 1
ATOM 5096 O O . TYR A 1 632 ? 4.994 -1.192 -39.210 1.00 70.50 632 TYR A O 1
ATOM 5104 N N . GLN A 1 633 ? 3.750 -2.893 -39.982 1.00 75.56 633 GLN A N 1
ATOM 5105 C CA . GLN A 1 633 ? 2.919 -2.046 -40.846 1.00 75.56 633 GLN A CA 1
ATOM 5106 C C . GLN A 1 633 ? 2.127 -1.006 -40.041 1.00 75.56 633 GLN A C 1
ATOM 5108 O O . GLN A 1 633 ? 2.088 0.165 -40.416 1.00 75.56 633 GLN A O 1
ATOM 5113 N N . ALA A 1 634 ? 1.569 -1.386 -38.887 1.00 61.03 634 ALA A N 1
ATOM 5114 C CA . ALA A 1 634 ? 0.880 -0.451 -37.998 1.00 61.03 634 ALA A CA 1
ATOM 5115 C C . ALA A 1 634 ? 1.817 0.633 -37.426 1.00 61.03 634 ALA A C 1
ATOM 5117 O O . ALA A 1 634 ? 1.403 1.781 -37.253 1.00 61.03 634 ALA A O 1
ATOM 5118 N N . LYS A 1 635 ? 3.086 0.295 -37.150 1.00 56.78 635 LYS A N 1
ATOM 5119 C CA . LYS A 1 635 ? 4.114 1.254 -36.707 1.00 56.78 635 LYS A CA 1
ATOM 5120 C C . LYS A 1 635 ? 4.497 2.233 -37.822 1.00 56.78 635 LYS A C 1
ATOM 5122 O O . LYS A 1 635 ? 4.556 3.431 -37.556 1.00 56.78 635 LYS A O 1
ATOM 5127 N N . ILE A 1 636 ? 4.685 1.762 -39.059 1.00 64.56 636 ILE A N 1
ATOM 5128 C CA . ILE A 1 636 ? 4.976 2.630 -40.218 1.00 64.56 636 ILE A CA 1
ATOM 5129 C C . ILE A 1 636 ? 3.794 3.548 -40.540 1.00 64.56 636 ILE A C 1
ATOM 5131 O O . ILE A 1 636 ? 4.001 4.720 -40.835 1.00 64.56 636 ILE A O 1
ATOM 5135 N N . ALA A 1 637 ? 2.559 3.049 -40.441 1.00 64.44 637 ALA A N 1
ATOM 5136 C CA . ALA A 1 637 ? 1.362 3.858 -40.668 1.00 64.44 637 ALA A CA 1
ATOM 5137 C C . ALA A 1 637 ? 1.257 5.034 -39.680 1.00 64.44 637 ALA A C 1
ATOM 5139 O O . ALA A 1 637 ? 0.800 6.112 -40.047 1.00 64.44 637 ALA A O 1
ATOM 5140 N N . LYS A 1 638 ? 1.714 4.844 -38.434 1.00 52.06 638 LYS A N 1
ATOM 5141 C CA . LYS A 1 638 ? 1.768 5.901 -37.409 1.00 52.06 638 LYS A CA 1
ATOM 5142 C C . LYS A 1 638 ? 2.983 6.820 -37.548 1.00 52.06 638 LYS A C 1
ATOM 5144 O O . LYS A 1 638 ? 2.910 7.975 -37.144 1.00 52.06 638 LYS A O 1
ATOM 5149 N N . ASN A 1 639 ? 4.100 6.320 -38.074 1.00 53.62 639 ASN A N 1
ATOM 5150 C CA . ASN A 1 639 ? 5.309 7.101 -38.309 1.00 53.62 639 ASN A CA 1
ATOM 5151 C C . ASN A 1 639 ? 6.043 6.604 -39.574 1.00 53.62 639 ASN A C 1
ATOM 5153 O O . ASN A 1 639 ? 6.821 5.645 -39.495 1.00 53.62 639 ASN A O 1
ATOM 5157 N N . PRO A 1 640 ? 5.854 7.277 -40.726 1.00 66.88 640 PRO A N 1
ATOM 5158 C CA . PRO A 1 640 ? 6.464 6.881 -41.997 1.00 66.88 640 PRO A CA 1
ATOM 5159 C C . PRO A 1 640 ? 7.999 6.825 -41.980 1.00 66.88 640 PRO A C 1
ATOM 5161 O O . PRO A 1 640 ? 8.589 6.077 -42.758 1.00 66.88 640 PRO A O 1
ATOM 5164 N N . ALA A 1 641 ? 8.661 7.550 -41.068 1.00 50.41 641 ALA A N 1
ATOM 5165 C CA . ALA A 1 641 ? 10.119 7.545 -40.924 1.00 50.41 641 ALA A CA 1
ATOM 5166 C C . ALA A 1 641 ? 10.685 6.217 -40.376 1.00 50.41 641 ALA A C 1
ATOM 5168 O O . ALA A 1 641 ? 11.898 6.017 -40.382 1.00 50.41 641 ALA A O 1
ATOM 5169 N N . LEU A 1 642 ? 9.824 5.306 -39.905 1.00 49.06 642 LEU A N 1
ATOM 5170 C CA . LEU A 1 642 ? 10.199 3.960 -39.456 1.00 49.06 642 LEU A CA 1
ATOM 5171 C C . LEU A 1 642 ? 10.298 2.943 -40.604 1.00 49.06 642 LEU A C 1
ATOM 5173 O O . LEU A 1 642 ? 10.658 1.789 -40.362 1.00 49.06 642 LEU A O 1
ATOM 5177 N N . LYS A 1 643 ? 9.966 3.338 -41.842 1.00 65.06 643 LYS A N 1
ATOM 5178 C CA . LYS A 1 643 ? 10.052 2.454 -43.006 1.00 65.06 643 LYS A CA 1
ATOM 5179 C C . LYS A 1 643 ? 11.511 2.103 -43.294 1.00 65.06 643 LYS A C 1
ATOM 5181 O O . LYS A 1 643 ? 12.341 2.978 -43.531 1.00 65.06 643 LYS A O 1
ATOM 5186 N N . LEU A 1 644 ? 11.809 0.807 -43.300 1.00 66.25 644 LEU A N 1
ATOM 5187 C CA . LEU A 1 644 ? 13.134 0.302 -43.642 1.00 66.25 644 LEU A CA 1
ATOM 5188 C C . LEU A 1 644 ? 13.497 0.627 -45.100 1.00 66.25 644 LEU A C 1
ATOM 5190 O O . LEU A 1 644 ? 12.636 0.512 -45.980 1.00 66.25 644 LEU A O 1
ATOM 5194 N N . PRO A 1 645 ? 14.763 0.982 -45.380 1.00 67.00 645 PRO A N 1
ATOM 5195 C CA . PRO A 1 645 ? 15.215 1.252 -46.738 1.00 67.00 645 PRO A CA 1
ATOM 5196 C C . PRO A 1 645 ? 15.294 -0.049 -47.575 1.00 67.00 645 PRO A C 1
ATOM 5198 O O . PRO A 1 645 ? 15.232 -1.152 -47.011 1.00 67.00 645 PRO A O 1
ATOM 5201 N N . PRO A 1 646 ? 15.412 0.025 -48.914 1.00 73.50 646 PRO A N 1
ATOM 5202 C CA . PRO A 1 646 ? 15.592 -1.150 -49.781 1.00 73.50 646 PRO A CA 1
ATOM 5203 C C . PRO A 1 646 ? 16.776 -2.032 -49.343 1.00 73.50 646 PRO A C 1
ATOM 5205 O O . PRO A 1 646 ? 17.741 -1.527 -48.772 1.00 73.50 646 PRO A O 1
ATOM 5208 N N . LEU A 1 647 ? 16.712 -3.350 -49.563 1.00 68.75 647 LEU A N 1
ATOM 5209 C CA . LEU A 1 647 ? 17.778 -4.299 -49.176 1.00 68.75 647 LEU A CA 1
ATOM 5210 C C . LEU A 1 647 ? 19.115 -3.979 -49.858 1.00 68.75 647 LEU A C 1
ATOM 5212 O O . LEU A 1 647 ? 20.173 -4.158 -49.270 1.00 68.75 647 LEU A O 1
ATOM 5216 N N . GLU A 1 648 ? 19.041 -3.455 -51.074 1.00 73.00 648 GLU A N 1
ATOM 5217 C CA . GLU A 1 648 ? 20.146 -3.077 -51.950 1.00 73.00 648 GLU A CA 1
ATOM 5218 C C . GLU A 1 648 ? 20.921 -1.867 -51.416 1.00 73.00 648 GLU A C 1
ATOM 5220 O O . GLU A 1 648 ? 22.070 -1.650 -51.782 1.00 73.00 648 GLU A O 1
ATOM 5225 N N . SER A 1 649 ? 20.294 -1.083 -50.535 1.00 65.94 649 SER A N 1
ATOM 5226 C CA . SER A 1 649 ? 20.917 0.088 -49.909 1.00 65.94 649 SER A CA 1
ATOM 5227 C C . SER A 1 649 ? 21.784 -0.262 -48.690 1.00 65.94 649 SER A C 1
ATOM 5229 O O . SER A 1 649 ? 22.434 0.612 -48.119 1.00 65.94 649 SER A O 1
ATOM 5231 N N . CYS A 1 650 ? 21.796 -1.534 -48.278 1.00 61.34 650 CYS A N 1
ATOM 5232 C CA . CYS A 1 650 ? 22.619 -2.047 -47.188 1.00 61.34 650 CYS A CA 1
ATOM 5233 C C . CYS A 1 650 ? 24.084 -2.216 -47.631 1.00 61.34 650 CYS A C 1
ATOM 5235 O O . CYS A 1 650 ? 24.359 -2.802 -48.677 1.00 61.34 650 CYS A O 1
ATOM 5237 N N . ALA A 1 651 ? 25.038 -1.766 -46.811 1.00 62.56 651 ALA A N 1
ATOM 5238 C CA . ALA A 1 651 ? 26.468 -1.785 -47.150 1.00 62.56 651 ALA A CA 1
ATOM 5239 C C . ALA A 1 651 ? 27.049 -3.203 -47.366 1.00 62.56 651 ALA A C 1
ATOM 5241 O O . ALA A 1 651 ? 28.002 -3.374 -48.117 1.00 62.56 651 ALA A O 1
ATOM 5242 N N . ASP A 1 652 ? 26.460 -4.225 -46.743 1.00 67.38 652 ASP A N 1
ATOM 5243 C CA . ASP A 1 652 ? 26.834 -5.643 -46.844 1.00 67.38 652 ASP A CA 1
ATOM 5244 C C . ASP A 1 652 ? 25.985 -6.424 -47.869 1.00 67.38 652 ASP A C 1
ATOM 5246 O O . ASP A 1 652 ? 26.041 -7.655 -47.904 1.00 67.38 652 ASP A O 1
ATOM 5250 N N . TYR A 1 653 ? 25.182 -5.747 -48.705 1.00 73.50 653 TYR A N 1
ATOM 5251 C CA . TYR A 1 653 ? 24.226 -6.401 -49.607 1.00 73.50 653 TYR A CA 1
ATOM 5252 C C . TYR A 1 653 ? 24.871 -7.475 -50.490 1.00 73.50 653 TYR A C 1
ATOM 5254 O O . TYR A 1 653 ? 24.389 -8.608 -50.522 1.00 73.50 653 TYR A O 1
ATOM 5262 N N . GLN A 1 654 ? 26.004 -7.169 -51.125 1.00 75.19 654 GLN A N 1
ATOM 5263 C CA . GLN A 1 654 ? 26.703 -8.106 -52.013 1.00 75.19 654 GLN A CA 1
ATOM 5264 C C . GLN A 1 654 ? 27.207 -9.359 -51.283 1.00 75.19 654 GLN A C 1
ATOM 5266 O O . GLN A 1 654 ? 27.092 -10.472 -51.794 1.00 75.19 654 GLN A O 1
ATOM 5271 N N . GLU A 1 655 ? 27.712 -9.212 -50.058 1.00 72.81 655 GLU A N 1
ATOM 5272 C CA . GLU A 1 655 ? 28.149 -10.353 -49.248 1.00 72.81 655 GLU A CA 1
ATOM 5273 C C . GLU A 1 655 ? 26.952 -11.176 -48.749 1.00 72.81 655 GLU A C 1
ATOM 5275 O O . GLU A 1 655 ? 26.993 -12.409 -48.706 1.00 72.81 655 GLU A O 1
ATOM 5280 N N . SER A 1 656 ? 25.850 -10.497 -48.428 1.00 69.88 656 SER A N 1
ATOM 5281 C CA . SER A 1 656 ? 24.632 -11.110 -47.909 1.00 69.88 656 SER A CA 1
ATOM 5282 C C . SER A 1 656 ? 23.909 -12.009 -48.920 1.00 69.88 656 SER A C 1
ATOM 5284 O O . SER A 1 656 ? 23.208 -12.937 -48.516 1.00 69.88 656 SER A O 1
ATOM 5286 N N . LEU A 1 657 ? 24.116 -11.806 -50.228 1.00 76.88 657 LEU A N 1
ATOM 5287 C CA . LEU A 1 657 ? 23.532 -12.652 -51.276 1.00 76.88 657 LEU A CA 1
ATOM 5288 C C . LEU A 1 657 ? 23.955 -14.121 -51.133 1.00 76.88 657 LEU A C 1
ATOM 5290 O O . LEU A 1 657 ? 23.154 -15.012 -51.407 1.00 76.88 657 LEU A O 1
ATOM 5294 N N . LYS A 1 658 ? 25.142 -14.388 -50.573 1.00 77.38 658 LYS A N 1
ATOM 5295 C CA . LYS A 1 658 ? 25.608 -15.750 -50.260 1.00 77.38 658 LYS A CA 1
ATOM 5296 C C . LYS A 1 658 ? 24.692 -16.485 -49.270 1.00 77.38 658 LYS A C 1
ATOM 5298 O O . LYS A 1 658 ? 24.645 -17.709 -49.274 1.00 77.38 658 LYS A O 1
ATOM 5303 N N . TYR A 1 659 ? 23.925 -15.768 -48.444 1.00 68.12 659 TYR A N 1
ATOM 5304 C CA . TYR A 1 659 ? 22.980 -16.370 -47.494 1.00 68.12 659 TYR A CA 1
ATOM 5305 C C . TYR A 1 659 ? 21.691 -16.847 -48.163 1.00 68.12 659 TYR A C 1
ATOM 5307 O O . TYR A 1 659 ? 21.048 -17.752 -47.632 1.00 68.12 659 TYR A O 1
ATOM 5315 N N . LYS A 1 660 ? 21.337 -16.306 -49.338 1.00 72.81 660 LYS A N 1
ATOM 5316 C CA . LYS A 1 660 ? 20.248 -16.862 -50.156 1.00 72.81 660 LYS A CA 1
ATOM 5317 C C . LYS A 1 660 ? 20.616 -18.234 -50.728 1.00 72.81 660 LYS A C 1
ATOM 5319 O O . LYS A 1 660 ? 19.736 -19.060 -50.950 1.00 72.81 660 LYS A O 1
ATOM 5324 N N . GLU A 1 661 ? 21.913 -18.511 -50.856 1.00 79.38 661 GLU A N 1
ATOM 5325 C CA . GLU A 1 661 ? 22.430 -19.815 -51.272 1.00 79.38 661 GLU A CA 1
ATOM 5326 C C . GLU A 1 661 ? 22.534 -20.836 -50.127 1.00 79.38 661 GLU A C 1
ATOM 5328 O O . GLU A 1 661 ? 22.755 -22.023 -50.379 1.00 79.38 661 GLU A O 1
ATOM 5333 N N . HIS A 1 662 ? 22.343 -20.404 -48.874 1.00 84.06 662 HIS A N 1
ATOM 5334 C CA . HIS A 1 662 ? 22.438 -21.267 -47.700 1.00 84.06 662 HIS A CA 1
ATOM 5335 C C . HIS A 1 662 ? 21.315 -22.312 -47.684 1.00 84.06 662 HIS A C 1
ATOM 5337 O O . HIS A 1 662 ? 20.159 -22.002 -47.982 1.00 84.06 662 HIS A O 1
ATOM 5343 N N . LEU A 1 663 ? 21.630 -23.535 -47.243 1.00 84.06 663 LEU A N 1
ATOM 5344 C CA . LEU A 1 663 ? 20.663 -24.637 -47.171 1.00 84.06 663 LEU A CA 1
ATOM 5345 C C . LEU A 1 663 ? 19.407 -24.248 -46.378 1.00 84.06 663 LEU A C 1
ATOM 5347 O O . LEU A 1 663 ? 18.296 -24.535 -46.805 1.00 84.06 663 LEU A O 1
ATOM 5351 N N . SER A 1 664 ? 19.573 -23.526 -45.265 1.00 84.31 664 SER A N 1
ATOM 5352 C CA . SER A 1 664 ? 18.453 -23.023 -44.454 1.00 84.31 664 SER A CA 1
ATOM 5353 C C . SER A 1 664 ? 17.516 -22.101 -45.234 1.00 84.31 664 SER A C 1
ATOM 5355 O O . SER A 1 664 ? 16.311 -22.148 -45.030 1.00 84.31 664 SER A O 1
ATOM 5357 N N . PHE A 1 665 ? 18.041 -21.264 -46.129 1.00 85.25 665 PHE A N 1
ATOM 5358 C CA . PHE A 1 665 ? 17.214 -20.361 -46.924 1.00 85.25 665 PHE A CA 1
ATOM 5359 C C . PHE A 1 665 ? 16.482 -21.121 -48.034 1.00 85.25 665 PHE A C 1
ATOM 5361 O O . PHE A 1 665 ? 15.270 -20.972 -48.176 1.00 85.25 665 PHE A O 1
ATOM 5368 N N . LYS A 1 666 ? 17.196 -21.994 -48.760 1.00 90.00 666 LYS A N 1
ATOM 5369 C CA . LYS A 1 666 ? 16.638 -22.831 -49.836 1.00 90.00 666 LYS A CA 1
ATOM 5370 C C . LYS A 1 666 ? 15.545 -23.775 -49.340 1.00 90.00 666 LYS A C 1
ATOM 5372 O O . LYS A 1 666 ? 14.496 -23.878 -49.963 1.00 90.00 666 LYS A O 1
ATOM 5377 N N . LEU A 1 667 ? 15.764 -24.419 -48.195 1.00 89.06 667 LEU A N 1
ATOM 5378 C CA . LEU A 1 667 ? 14.817 -25.370 -47.615 1.00 89.06 667 LEU A CA 1
ATOM 5379 C C . LEU A 1 667 ? 13.507 -24.688 -47.196 1.00 89.06 667 LEU A C 1
ATOM 5381 O O . LEU A 1 667 ? 12.423 -25.183 -47.490 1.00 89.06 667 LEU A O 1
ATOM 5385 N N . GLY A 1 668 ? 13.590 -23.527 -46.540 1.00 90.31 668 GLY A N 1
ATOM 5386 C CA . GLY A 1 668 ? 12.387 -22.789 -46.169 1.00 90.31 668 GLY A CA 1
ATOM 5387 C C . GLY A 1 668 ? 11.712 -22.090 -47.349 1.00 90.31 668 GLY A C 1
ATOM 5388 O O . GLY A 1 668 ? 10.495 -21.938 -47.325 1.00 90.31 668 GLY A O 1
ATOM 5389 N N . LEU A 1 669 ? 12.457 -21.704 -48.393 1.00 90.00 669 LEU A N 1
ATOM 5390 C CA . LEU A 1 669 ? 11.864 -21.256 -49.658 1.00 90.00 669 LEU A CA 1
ATOM 5391 C C . LEU A 1 669 ? 11.061 -22.378 -50.309 1.00 90.00 669 LEU A C 1
ATOM 5393 O O . LEU A 1 669 ? 9.897 -22.160 -50.618 1.00 90.00 669 LEU A O 1
ATOM 5397 N N . ALA A 1 670 ? 11.640 -23.575 -50.429 1.00 89.62 670 ALA A N 1
ATOM 5398 C CA . ALA A 1 670 ? 10.949 -24.740 -50.971 1.00 89.62 670 ALA A CA 1
ATOM 5399 C C . ALA A 1 670 ? 9.661 -25.051 -50.188 1.00 89.62 670 ALA A C 1
ATOM 5401 O O . ALA A 1 670 ? 8.628 -25.330 -50.789 1.00 89.62 670 ALA A O 1
ATOM 5402 N N . LEU A 1 671 ? 9.682 -24.917 -48.855 1.00 87.88 671 LEU A N 1
ATOM 5403 C CA . LEU A 1 671 ? 8.481 -25.056 -48.028 1.00 87.88 671 LEU A CA 1
ATOM 5404 C C . LEU A 1 671 ? 7.422 -23.983 -48.356 1.00 87.88 671 LEU A C 1
ATOM 5406 O O . LEU A 1 671 ? 6.260 -24.315 -48.578 1.00 87.88 671 LEU A O 1
ATOM 5410 N N . ILE A 1 672 ? 7.808 -22.707 -48.436 1.00 87.50 672 ILE A N 1
ATOM 5411 C CA . ILE A 1 672 ? 6.888 -21.604 -48.775 1.00 87.50 672 ILE A CA 1
ATOM 5412 C C . ILE A 1 672 ? 6.317 -21.764 -50.193 1.00 87.50 672 ILE A C 1
ATOM 5414 O O . ILE A 1 672 ? 5.137 -21.501 -50.421 1.00 87.50 672 ILE A O 1
ATOM 5418 N N . GLU A 1 673 ? 7.141 -22.179 -51.153 1.00 87.12 673 GLU A N 1
ATOM 5419 C CA . GLU A 1 673 ? 6.743 -22.405 -52.544 1.00 87.12 673 GLU A CA 1
ATOM 5420 C C . GLU A 1 673 ? 5.836 -23.626 -52.682 1.00 87.12 673 GLU A C 1
ATOM 5422 O O . GLU A 1 673 ? 4.837 -23.550 -53.395 1.00 87.12 673 GLU A O 1
ATOM 5427 N N . SER A 1 674 ? 6.096 -24.702 -51.933 1.00 79.25 674 SER A N 1
ATOM 5428 C CA . SER A 1 674 ? 5.210 -25.872 -51.885 1.00 79.25 674 SER A CA 1
ATOM 5429 C C . SER A 1 674 ? 3.804 -25.509 -51.394 1.00 79.25 674 SER A C 1
ATOM 5431 O O . SER A 1 674 ? 2.818 -26.007 -51.926 1.00 79.25 674 SER A O 1
ATOM 5433 N N . GLN A 1 675 ? 3.694 -24.548 -50.471 1.00 69.12 675 GLN A N 1
ATOM 5434 C CA . GLN A 1 675 ? 2.411 -24.035 -49.988 1.00 69.12 675 GLN A CA 1
ATOM 5435 C C . GLN A 1 675 ? 1.700 -23.131 -51.014 1.00 69.12 675 GLN A C 1
ATOM 5437 O O . GLN A 1 675 ? 0.477 -23.032 -51.007 1.00 69.12 675 GLN A O 1
ATOM 5442 N N . LYS A 1 676 ? 2.447 -22.461 -51.905 1.00 64.12 676 LYS A N 1
ATOM 5443 C CA . LYS A 1 676 ? 1.884 -21.658 -53.008 1.00 64.12 676 LYS A CA 1
ATOM 5444 C C . LYS A 1 676 ? 1.475 -22.507 -54.213 1.00 64.12 676 LYS A C 1
ATOM 5446 O O . LYS A 1 676 ? 0.563 -22.112 -54.931 1.00 64.12 676 LYS A O 1
ATOM 5451 N N . MET A 1 677 ? 2.145 -23.638 -54.436 1.00 54.22 677 MET A N 1
ATOM 5452 C CA . MET A 1 677 ? 1.829 -24.595 -55.503 1.00 54.22 677 MET A CA 1
ATOM 5453 C C . MET A 1 677 ? 0.790 -25.650 -55.083 1.00 54.22 677 MET A C 1
ATOM 5455 O O . MET A 1 677 ? 0.176 -26.264 -55.948 1.00 54.22 677 MET A O 1
ATOM 5459 N N . GLY A 1 678 ? 0.556 -25.833 -53.780 1.00 44.94 678 GLY A N 1
ATOM 5460 C CA . GLY A 1 678 ? -0.420 -26.768 -53.222 1.00 44.94 678 GLY A CA 1
ATOM 5461 C C . GLY A 1 678 ? -1.561 -26.064 -52.493 1.00 44.94 678 GLY A C 1
ATOM 5462 O O . GLY A 1 678 ? -1.525 -25.892 -51.275 1.00 44.94 678 GLY A O 1
ATOM 5463 N N . GLY A 1 679 ? -2.614 -25.706 -53.227 1.00 47.16 679 GLY A N 1
ATOM 5464 C CA . GLY A 1 679 ? -3.941 -25.629 -52.631 1.00 47.16 679 GLY A CA 1
ATOM 5465 C C . GLY A 1 679 ? -4.409 -27.044 -52.293 1.00 47.16 679 GLY A C 1
ATOM 5466 O O . GLY A 1 679 ? -4.740 -27.796 -53.200 1.00 47.16 679 GLY A O 1
ATOM 5467 N N . GLY A 1 680 ? -4.437 -27.379 -51.002 1.00 42.69 680 GLY A N 1
ATOM 5468 C CA . GLY A 1 680 ? -5.097 -28.572 -50.467 1.00 42.69 680 GLY A CA 1
ATOM 5469 C C . GLY A 1 680 ? -4.281 -29.867 -50.513 1.00 42.69 680 GLY A C 1
ATOM 5470 O O . GLY A 1 680 ? -4.165 -30.501 -51.557 1.00 42.69 680 GLY A O 1
ATOM 5471 N N . ALA A 1 681 ? -3.813 -30.288 -49.338 1.00 32.44 681 ALA A N 1
ATOM 5472 C CA . ALA A 1 681 ? -3.862 -31.670 -48.858 1.00 32.44 681 ALA A CA 1
ATOM 5473 C C . ALA A 1 681 ? -3.771 -31.646 -47.328 1.00 32.44 681 ALA A C 1
ATOM 5475 O O . ALA A 1 681 ? -2.829 -30.996 -46.815 1.00 32.44 681 ALA A O 1
#

Foldseek 3Di:
DDPDDAAQAAEDEEQEAAEEAPPDPHRNQEHYHYDEYNEYAAAYAEAADPAFHEAHEAFYYNEYEEHYHAEYTDHYDHHYFFAADDSGHEYLEYEYHWHNEYANEHEHEYHYDYNEYEFAFHQEYEDYDEYEYQAPNDFDADPVPRDTDGDGYYEEEYANEYEDALEYEYGAEYDYEQEYEDHNEYTDYYHHDHQFYWGDDPTDTPDHNHHDDPDDPDDDDDDDDDDPPDPPRDDGDPPPVLLVAEEEEAEEDAQLVPAQVVAVVQVCLAPNHRYQYEYEDQQHPDCNVVSLVVSQQVDQSYKYKYAHHQDPLVSVQVSLCLLLVVWDWDWDPDADSCWTWIDTPPGPRIIMTHNDPDDDRDHHFKYAYDYSRKHWDRHLSVLQSSLPPPVQAFKEFAPQVVCVLLPPDDKHKDALLVVLVSCVVSVAQFDFDHHGIMGGSVQCSVVVDGFQKLAPRSRRLRGLLSRLSGGMYIYDHDPTMGGDDDPPPPVPDQFADPSSLVRLVVSQDDLLSVVLSVVCVVPRGPVSRNVVRVLVSLVSQLVSLVPDPDVSSSVSNCCRHPNPVNVVPNVVVVVVSVCVSLQALLNVLCLDLQLLLLVLVVVLVPDPVSVVCNVVSNVVSVVSVVVVVVVQVVVCVVPVVSDHDDSVNRPCSVVNVVVCVDSSNVRSVVVVVCVVVDDDD

Mean predicted aligned error: 18.79 Å

Solvent-accessible surface area (backbone atoms only — not comparable to full-atom values): 35391 Å² total; per-residue (Å²): 134,82,84,86,83,49,58,54,71,46,79,40,68,54,74,61,45,80,47,68,45,94,80,63,91,57,42,72,38,34,38,35,40,39,40,38,32,48,27,38,38,39,35,39,59,50,49,63,42,97,71,19,32,42,36,39,39,38,32,32,29,48,28,37,40,39,35,37,41,56,22,34,31,41,18,42,41,37,42,37,31,42,26,50,63,93,90,43,47,15,30,54,24,33,43,37,39,20,10,46,21,34,32,62,22,35,33,40,41,40,33,18,37,69,66,17,37,38,39,37,24,8,35,21,40,34,36,34,56,32,39,42,30,14,46,79,50,60,87,43,61,40,87,89,76,69,43,74,71,62,74,60,22,38,28,38,39,32,35,40,27,38,39,33,39,48,23,37,37,34,36,53,15,32,40,30,35,39,21,35,38,37,59,60,13,31,35,70,42,72,42,78,64,54,21,20,35,30,33,41,81,65,47,38,82,77,44,68,87,48,82,87,70,98,65,86,86,71,95,80,81,92,72,99,68,83,80,84,85,71,86,58,88,52,39,65,72,89,47,84,59,62,70,67,49,26,38,33,36,38,30,41,36,62,65,32,56,93,34,34,64,61,18,48,53,31,56,77,64,28,75,52,75,46,52,40,38,37,40,26,33,36,49,44,88,52,59,31,58,56,55,52,46,56,52,20,54,75,34,82,48,27,36,36,36,40,32,70,56,40,54,64,36,45,37,52,39,52,48,54,39,50,66,69,63,75,71,56,76,42,83,48,102,46,70,55,82,79,15,38,35,31,36,41,81,88,42,86,78,33,38,36,39,21,55,57,92,67,91,70,79,65,84,51,53,29,38,34,38,46,58,33,55,30,33,48,38,56,52,36,62,41,52,50,52,60,66,43,68,50,86,72,41,40,31,39,40,34,44,57,75,58,43,56,64,61,64,60,89,60,69,45,78,41,38,44,59,54,51,41,50,41,27,54,77,56,73,43,57,78,64,66,44,58,62,38,36,40,34,31,32,69,58,50,63,71,69,67,75,63,49,52,50,42,46,57,72,32,39,30,47,35,22,48,59,51,47,72,68,38,72,23,35,33,39,43,85,51,91,36,72,47,81,57,88,58,99,76,43,83,87,72,55,70,60,56,55,72,53,58,54,50,17,30,54,72,50,43,81,51,67,54,43,50,52,51,44,54,50,42,70,74,64,33,37,35,69,60,48,45,52,52,20,50,53,53,43,50,53,54,47,52,57,52,45,70,68,51,84,51,63,67,51,33,53,44,48,41,52,37,69,48,34,77,68,42,62,71,52,47,51,54,50,48,50,43,49,52,45,53,50,70,33,32,27,46,53,55,51,54,69,29,66,30,22,51,44,15,44,50,50,64,63,22,65,76,41,75,69,33,50,72,46,38,66,60,52,48,51,48,52,52,54,52,51,55,50,51,52,53,52,50,52,56,49,28,76,77,36,67,87,68,57,78,76,65,60,82,75,17,92,43,28,81,70,27,54,59,52,62,71,31,66,33,25,48,50,14,40,52,52,57,48,51,57,71,76,44,84,80,133

Secondary structure (DSSP, 8-state):
----SSSEEEEESS--EEEE-TT-S-GGGEEEEEESSS-EEEE-S-EE-TT-EEEEEEESSS-EEEE-TT-EESSEEEEEE--SSTT---BS-EEEE-TT-EE-S-EEEEE-SBS-EEEE-SS-EE-SSEEEES--SS--B-TTT--B------EEE-SS-EE-TT-EE-TTEEE-SS-EE-TT-EE-SEE--SSEEEETTTTEEEEES----SS--SS--------------------TTTTTPPEEEEEEESS-TTTHHHHHHHHHT-S---EEEEEEE---SSTHHHHHHHHHHH-TTEEEEE-----HHHHHHHHHHHHHT-PPEEEEEEEETTEEEEEETTEEEEEEEES-SS-PPPP-SEEEE--TTEEE-TTHHHHHHHHHTSTT-SEEE--HHHHHHTT--S-EEE-HHHHHHHHHHTT------SSSEEEEHHHHHHHT--PPTT-S-HHHHHHHHHHHH-S-EEE--S--EEE---TT-GGG-SB--HHHHHHHHHH--SHHHHHHHHHHHHH-BHHHHHHHHHHHHHHHHHHHHHT-S-HHHHHHHHHHHS-HHHHHHHHHHHHHHHHHHTT-HHHHHHTSHHHHHHHHHHHHTTSHHHHHHHHHHHHHHHHHHHHHHHHHHHHHHH-GGGPPPPGGGSTTHHHHHHHHTSHHHHHHHHHHHHHHH----

InterPro domains:
  IPR001173 Glycosyltransferase 2-like [PF00535] (249-327)
  IPR001173 Glycosyltransferase 2-like [PF00535] (365-445)
  IPR011004 Trimeric LpxA-like superfamily [SSF51161] (65-213)
  IPR029044 Nucleotide-diphospho-sugar transferases [G3DSA:3.90.550.10] (245-477)
  IPR029044 Nucleotide-diphospho-sugar transferases [SSF53448] (247-495)
  IPR059418 Repeat of unknown function DUF8374 [PF28160] (550-676)

Nearest PDB structures (foldseek):
  5hea-assembly1_A  TM=6.599E-01  e=1.109E-13  Streptococcus parasanguinis FW213
  3jqy-assembly1_C  TM=8.966E-01  e=7.120E-10  Escherichia coli
  3jqy-assembly1_A  TM=8.577E-01  e=5.878E-10  Escherichia coli
  2wlc-assembly1_A  TM=7.692E-01  e=1.856E-09  Neisseria meningitidis serogroup Y
  3bcv-assembly1_B  TM=8.096E-01  e=6.450E-09  Bacteroides fragilis NCTC 9343

Organism: NCBI:txid60246

Sequence (681 aa):
MIPNNHANIKTSGKNNVIEFCDNFRFFDKINCSISGENNTIQVGNVNINQRGNLKIHINGNNNIVKIDDGVIINHNLSLSFFAGGLGAIANDCSIKIASNTFFNGSTSLICGEKNTNILIGADCLFANNIRLITTDNHSIYDISTLKRVNQAGDVKLGNHIWVCEDVTCLNNSSVADNCVIATKSLVTKHLTDENCVYGGIPAKKIKSNINWDTQIKDKFMGGGHKPPNTIMKNATFVDSNIANNRVGIIIPIYNAEKYLEKCLDSVVNQTHTNLEILLIDDGSTDNSCQIAKEYAANDERITLILKDNAGQSSARNIGIDYFNQEYQFIPTNKEIEKLHLFKIKNLNNTKILTTKKLLAIPKIDYLIFLDSDDSWDLDCLKKCVTAMNNKNIDIVWFHLSFIYKLNYKSHWVITPKQLLQDMINNQIDYFFFVWGGMIRFDFLKKIKLKFLEGVMHEDHFFGICLFLQARNIYILKDNLYKYFTSINSVTRGKNLSLGTLQSFYNYANDAIDYVFFDILKKTRSKQIYKEISRLIINEHIYYYILTLKDDELKELAKKVFFGKHYFQTFLPAFSFIRRCSYSSAKMRISNHLAYKLGSAMISNSKSLSGYIQMPFIILYIYYKHQKEQKEYQAKIAKNPALKLPPLESCADYQESLKYKEHLSFKLGLALIESQKMGGGA